Protein AF-A0A3B0RBZ6-F1 (afdb_monomer)

Secondary structure (DSSP, 8-state):
-----------------------------------------------------------------PPP---PPPPP--PPPPSSPPP------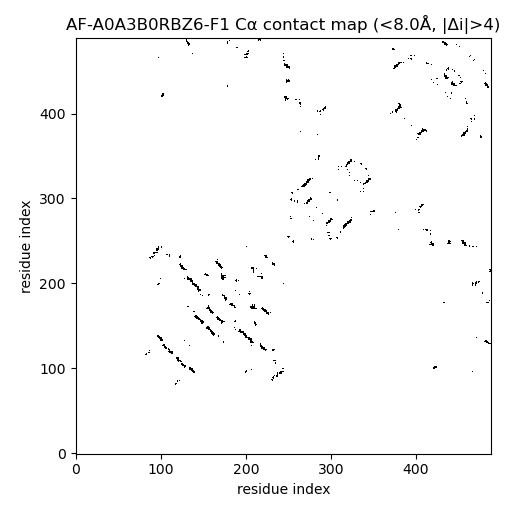---B-SBSS--B----TT-EETTTTEE--SEEEE-TTEE-PEEE-SSSEEEEEEEESSSTTSEEEEEE-TTS-EEEEEEE--BPTTSS-B-S-SS-TT--TT-EE-TT-EEEEB--TTTTTTS--EEEEEEE-TT--EE--HHHHTTSBPP--EEE-SSHHHHHHHHHHHH--S--SEEEEEEGGGTTHHHHTTTS-S-B-S-EEEE-SS--HHHHHHHHHTT-SEEEEE-SS--HHHHHHHTTT-SEEEEEPPPP--SS-----TT-------PPPPPPSSEEEEEE-HHHHHHSTTHHHHHHHHHHS-EEEEE-SSPPPS-SSEETT--S-TT--SSSEEEEETTEEEEES-TT-PPP--EEEEETTT--HHHHHHHHHHHHSPP--BEE-TT-

Mean predicted aligned error: 15.02 Å

Solvent-accessible surface area (backbone atoms only — not comparable to full-atom values): 28817 Å² total; per-residue (Å²): 140,79,84,91,88,79,91,81,90,85,89,87,86,87,89,85,89,89,91,84,92,86,84,86,82,89,88,86,81,89,82,90,85,87,80,85,84,87,87,80,85,84,90,86,86,88,84,88,92,83,92,88,87,92,90,91,86,88,90,84,90,83,89,82,85,90,76,82,84,75,79,72,79,78,84,76,80,92,60,83,78,68,84,46,84,78,80,67,87,49,90,65,76,55,91,31,33,41,45,58,49,43,52,73,49,69,62,88,46,53,59,38,73,32,81,93,41,62,40,62,33,61,22,32,56,40,29,30,89,20,37,23,42,39,43,24,26,33,34,48,47,26,31,27,75,39,73,45,78,50,95,46,69,48,9,23,27,43,31,35,35,26,94,84,43,35,30,41,34,46,25,13,25,30,32,39,33,89,68,54,92,47,78,74,33,76,64,51,31,91,88,53,47,70,69,32,76,45,50,32,25,24,63,49,35,27,27,14,23,28,34,74,34,60,83,36,54,16,22,36,42,35,30,31,22,43,68,86,65,48,50,25,55,36,56,68,16,59,77,66,25,47,72,66,64,44,23,18,27,44,62,52,52,28,63,30,23,44,53,51,36,70,54,54,52,88,53,70,36,64,46,34,38,36,28,49,36,93,54,52,72,52,64,63,62,44,57,84,74,66,47,66,36,71,55,54,59,35,25,36,33,90,91,58,42,64,73,44,50,52,47,44,54,70,26,50,26,42,26,38,38,36,42,42,85,62,93,51,67,70,56,52,67,65,45,50,88,59,27,84,38,76,46,80,40,60,67,72,76,68,68,78,88,73,78,83,90,61,96,88,71,80,84,84,83,85,75,81,79,69,79,80,53,62,44,40,38,36,40,26,11,48,59,71,57,49,53,69,40,103,50,38,66,58,50,55,51,46,45,74,72,41,58,47,43,28,38,36,27,99,44,72,36,60,96,79,78,46,38,50,57,50,56,72,76,59,93,87,50,79,54,87,31,34,34,35,82,22,8,82,28,75,46,77,31,86,48,90,85,61,69,71,71,51,31,32,41,38,32,31,51,87,44,67,43,64,37,40,51,38,24,53,56,43,57,40,76,44,79,91,73,46,31,20,52,44,89,42,108

Structure (mmCIF, N/CA/C/O backbone):
data_AF-A0A3B0RBZ6-F1
#
_entry.id   AF-A0A3B0RBZ6-F1
#
loop_
_atom_site.group_PDB
_atom_site.id
_atom_site.type_symbol
_atom_site.label_atom_id
_atom_site.label_alt_id
_atom_site.label_comp_id
_atom_site.label_asym_id
_atom_site.label_entity_id
_atom_site.label_seq_id
_atom_site.pdbx_PDB_ins_code
_atom_site.Cartn_x
_atom_site.Cartn_y
_atom_site.Cartn_z
_atom_site.occupancy
_atom_site.B_iso_or_equiv
_atom_site.auth_seq_id
_atom_site.auth_comp_id
_atom_site.auth_asym_id
_atom_site.auth_atom_id
_atom_site.pdbx_PDB_model_num
ATOM 1 N N . MET A 1 1 ? -47.209 -59.112 8.478 1.00 38.00 1 MET A N 1
ATOM 2 C CA . MET A 1 1 ? -46.165 -58.809 9.486 1.00 38.00 1 MET A CA 1
ATOM 3 C C . MET A 1 1 ? -46.106 -57.299 9.634 1.00 38.00 1 MET A C 1
ATOM 5 O O . MET A 1 1 ? -45.935 -56.652 8.623 1.00 38.00 1 MET A O 1
ATOM 9 N N . GLY A 1 2 ? -46.302 -56.627 10.756 1.00 33.84 2 GLY A N 1
ATOM 10 C CA . GLY A 1 2 ? -46.688 -56.972 12.112 1.00 33.84 2 GLY A CA 1
ATOM 11 C C . GLY A 1 2 ? -46.596 -55.663 12.909 1.00 33.84 2 GLY A C 1
ATOM 12 O O . GLY A 1 2 ? -45.520 -55.093 12.952 1.00 33.84 2 GLY A O 1
ATOM 13 N N . LYS A 1 3 ? -47.737 -55.225 13.465 1.00 31.92 3 LYS A N 1
ATOM 14 C CA . LYS A 1 3 ? -47.960 -54.388 14.670 1.00 31.92 3 LYS A CA 1
ATOM 15 C C . LYS A 1 3 ? -47.220 -53.032 14.769 1.00 31.92 3 LYS A C 1
ATOM 17 O O . LYS A 1 3 ? -46.012 -53.002 14.918 1.00 31.92 3 LYS A O 1
ATOM 22 N N . THR A 1 4 ? -47.875 -51.878 14.586 1.00 34.81 4 THR A N 1
ATOM 23 C CA . THR A 1 4 ? -48.828 -51.157 15.481 1.00 34.81 4 THR A CA 1
ATOM 24 C C . THR A 1 4 ? -48.185 -50.582 16.749 1.00 34.81 4 THR A C 1
ATOM 26 O O . THR A 1 4 ? -47.812 -51.359 17.617 1.00 34.81 4 THR A O 1
ATOM 29 N N . MET A 1 5 ? -48.172 -49.242 16.876 1.00 31.95 5 MET A N 1
ATOM 30 C CA . MET A 1 5 ? -48.677 -48.403 17.999 1.00 31.95 5 MET A CA 1
ATOM 31 C C . MET A 1 5 ? -47.987 -47.017 17.985 1.00 31.95 5 MET A C 1
ATOM 33 O O . MET A 1 5 ? -46.822 -46.963 17.627 1.00 31.95 5 MET A O 1
ATOM 37 N N . TYR A 1 6 ? -48.531 -45.851 18.360 1.00 27.89 6 TYR A N 1
ATOM 38 C CA . TYR A 1 6 ? -49.849 -45.248 18.675 1.00 27.89 6 TYR A CA 1
ATOM 39 C C . TYR A 1 6 ? -49.511 -43.724 18.886 1.00 27.89 6 TYR A C 1
ATOM 41 O O . TYR A 1 6 ? -48.417 -43.445 19.361 1.00 27.89 6 TYR A O 1
ATOM 49 N N . LEU A 1 7 ? -50.278 -42.7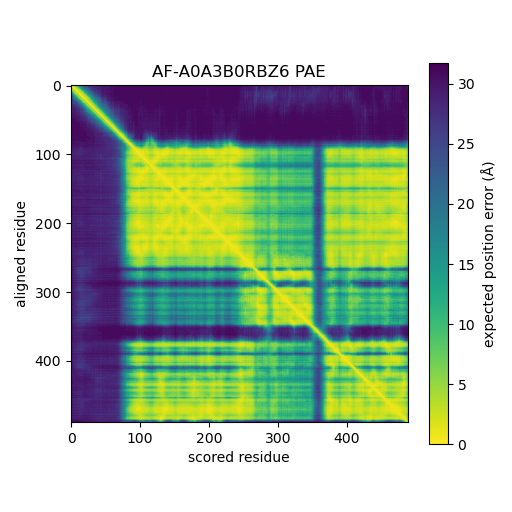34 18.379 1.00 27.92 7 LEU A N 1
ATOM 50 C CA . LEU A 1 7 ? -51.161 -41.810 19.155 1.00 27.92 7 LEU A CA 1
ATOM 51 C C . LEU A 1 7 ? -50.409 -40.833 20.117 1.00 27.92 7 LEU A C 1
ATOM 53 O O . LEU A 1 7 ? -49.515 -41.262 20.820 1.00 27.92 7 LEU A O 1
ATOM 57 N N . THR A 1 8 ? -50.690 -39.533 20.318 1.00 26.64 8 THR A N 1
ATOM 58 C CA . THR A 1 8 ? -51.827 -38.633 20.025 1.00 26.64 8 THR A CA 1
ATOM 59 C C . THR A 1 8 ? -51.415 -37.169 20.306 1.00 26.64 8 THR A C 1
ATOM 61 O O . THR A 1 8 ? -50.521 -36.911 21.103 1.00 26.64 8 THR A O 1
ATOM 64 N N . ARG A 1 9 ? -52.149 -36.236 19.685 1.00 29.27 9 ARG A N 1
ATOM 65 C CA . ARG A 1 9 ? -52.303 -34.778 19.914 1.00 29.27 9 ARG A CA 1
ATOM 66 C C . ARG A 1 9 ? -52.337 -34.305 21.380 1.00 29.27 9 ARG A C 1
ATOM 68 O O . ARG A 1 9 ? -52.951 -35.002 22.174 1.00 29.27 9 ARG A O 1
ATOM 75 N N . VAL A 1 10 ? -51.975 -33.030 21.626 1.00 24.72 10 VAL A N 1
ATOM 76 C CA . VAL A 1 10 ? -52.766 -32.066 22.441 1.00 24.72 10 VAL A CA 1
ATOM 77 C C . VAL A 1 10 ? -52.583 -30.620 21.915 1.00 24.72 10 VAL A C 1
ATOM 79 O O . VAL A 1 10 ? -51.466 -30.148 21.738 1.00 24.72 10 VAL A O 1
ATOM 82 N N . LEU A 1 11 ? -53.714 -29.956 21.645 1.00 25.05 11 LEU A N 1
ATOM 83 C CA . LEU A 1 11 ? -53.921 -28.508 21.451 1.00 25.05 11 LEU A CA 1
ATOM 84 C C . LEU A 1 11 ? -53.982 -27.796 22.815 1.00 25.05 11 LEU A C 1
ATOM 86 O O . LEU A 1 11 ? -54.438 -28.427 23.758 1.00 25.05 11 LEU A O 1
ATOM 90 N N . ILE A 1 12 ? -53.688 -26.489 22.889 1.00 24.45 12 ILE A N 1
ATOM 91 C CA . ILE A 1 12 ? -54.567 -25.451 23.484 1.00 24.45 12 ILE A CA 1
ATOM 92 C C . ILE A 1 12 ? -53.923 -24.059 23.326 1.00 24.45 12 ILE A C 1
ATOM 94 O O . ILE A 1 12 ? -52.781 -23.816 23.703 1.00 24.45 12 ILE A O 1
ATOM 98 N N . SER A 1 13 ? -54.709 -23.166 22.732 1.00 23.83 13 SER A N 1
ATOM 99 C CA . SER A 1 13 ? -54.563 -21.711 22.621 1.00 23.83 13 SER A CA 1
ATOM 100 C C . SER A 1 13 ? -55.009 -21.012 23.908 1.00 23.83 13 SER A C 1
ATOM 102 O O . SER A 1 13 ? -55.946 -21.518 24.504 1.00 23.83 13 SER A O 1
ATOM 104 N N . VAL A 1 14 ? -54.505 -19.810 24.231 1.00 22.70 14 VAL A N 1
ATOM 105 C CA . VAL A 1 14 ? -55.324 -18.670 24.719 1.00 22.70 14 VAL A CA 1
ATOM 106 C C . VAL A 1 14 ? -54.606 -17.347 24.394 1.00 22.70 14 VAL A C 1
ATOM 108 O O . VAL A 1 14 ? -53.416 -17.189 24.647 1.00 22.70 14 VAL A O 1
ATOM 111 N N . ALA A 1 15 ? -55.373 -16.424 23.814 1.00 25.73 15 ALA A N 1
ATOM 112 C CA . ALA A 1 15 ? -55.069 -15.024 23.523 1.00 25.73 15 ALA A CA 1
ATOM 113 C C . ALA A 1 15 ? -55.783 -14.088 24.526 1.00 25.73 15 ALA A C 1
ATOM 115 O O . ALA A 1 15 ? -56.532 -14.582 25.364 1.00 25.73 15 ALA A O 1
ATOM 116 N N . VAL A 1 16 ? -55.606 -12.766 24.342 1.00 23.72 16 VAL A N 1
ATOM 117 C CA . VAL A 1 16 ? -56.426 -11.579 24.743 1.00 23.72 16 VAL A CA 1
ATOM 118 C C . VAL A 1 16 ? -55.478 -10.521 25.349 1.00 23.72 16 VAL A C 1
ATOM 120 O O . VAL A 1 16 ? -54.800 -10.831 26.318 1.00 23.72 16 VAL A O 1
ATOM 123 N N . ALA A 1 17 ? -55.198 -9.331 24.791 1.00 24.45 17 ALA A N 1
ATOM 124 C CA . ALA A 1 17 ? -55.933 -8.268 24.068 1.00 24.45 17 ALA A CA 1
ATOM 125 C C . ALA A 1 17 ? -56.588 -7.186 24.964 1.00 24.45 17 ALA A C 1
ATOM 127 O O . ALA A 1 17 ? -57.073 -7.499 26.045 1.00 24.45 17 ALA A O 1
ATOM 128 N N . LEU A 1 18 ? -56.654 -5.960 24.394 1.00 22.78 18 LEU A N 1
ATOM 129 C CA . LEU A 1 18 ? -57.291 -4.674 24.799 1.00 22.78 18 LEU A CA 1
ATOM 130 C C . LEU A 1 18 ? -56.426 -3.718 25.659 1.00 22.78 18 LEU A C 1
ATOM 132 O O . LEU A 1 18 ? -56.001 -4.113 26.733 1.00 22.78 18 LEU A O 1
ATOM 136 N N . SER A 1 19 ? -56.026 -2.482 25.287 1.00 25.62 19 SER A N 1
ATOM 137 C CA . SER A 1 19 ? -56.516 -1.320 24.477 1.00 25.62 19 SER A CA 1
ATOM 138 C C . SER A 1 19 ? -57.050 -0.167 25.346 1.00 25.62 19 SER A C 1
ATOM 140 O O . SER A 1 19 ? -58.005 -0.396 26.075 1.00 25.62 19 SER A O 1
ATOM 142 N N . LEU A 1 20 ? -56.512 1.060 25.170 1.00 23.83 20 LEU A N 1
ATOM 143 C CA . LEU A 1 20 ? -57.208 2.366 24.963 1.00 23.83 20 LEU A CA 1
ATOM 144 C C . LEU A 1 20 ? -56.147 3.507 24.906 1.00 23.83 20 LEU A C 1
ATOM 146 O O . LEU A 1 20 ? -55.313 3.571 25.797 1.00 23.83 20 LEU A O 1
ATOM 150 N N . MET A 1 21 ? -55.921 4.257 23.814 1.00 26.31 21 MET A N 1
ATOM 151 C CA . MET A 1 21 ? -56.657 5.382 23.181 1.00 26.31 21 MET A CA 1
ATOM 152 C C . MET A 1 21 ? -56.508 6.756 23.887 1.00 26.31 21 MET A C 1
ATOM 154 O O . MET A 1 21 ? -57.011 6.909 24.992 1.00 26.31 21 MET A O 1
ATOM 158 N N . MET A 1 22 ? -55.907 7.749 23.193 1.00 26.17 22 MET A N 1
ATOM 159 C CA . MET A 1 22 ? -56.433 9.113 22.893 1.00 26.17 22 MET A CA 1
ATOM 160 C C . MET A 1 22 ? -55.374 10.251 22.837 1.00 26.17 22 MET A C 1
ATOM 162 O O . MET A 1 22 ? -54.605 10.444 23.769 1.00 26.17 22 MET A O 1
ATOM 166 N N . ALA A 1 23 ? -55.493 11.048 21.760 1.00 25.44 23 ALA A N 1
ATOM 167 C CA . ALA A 1 23 ? -55.367 12.516 21.638 1.00 25.44 23 ALA A CA 1
ATOM 168 C C . ALA A 1 23 ? -54.002 13.261 21.692 1.00 25.44 23 ALA A C 1
ATOM 170 O O . ALA A 1 23 ? -53.293 13.278 22.690 1.00 25.44 23 ALA A O 1
ATOM 171 N N . THR A 1 24 ? -53.735 14.021 20.619 1.00 34.03 24 THR A N 1
ATOM 172 C CA . THR A 1 24 ? -52.998 15.311 20.581 1.00 34.03 24 THR A CA 1
ATOM 173 C C . THR A 1 24 ? -54.025 16.461 20.772 1.00 34.03 24 THR A C 1
ATOM 175 O O . THR A 1 24 ? -55.205 16.186 20.519 1.00 34.03 24 THR A O 1
ATOM 178 N N . PRO A 1 25 ? -53.694 17.713 21.210 1.00 35.25 25 PRO A N 1
ATOM 179 C CA . PRO A 1 25 ? -52.770 18.640 20.518 1.00 35.25 25 PRO A CA 1
ATOM 180 C C . PRO A 1 25 ? -51.992 19.688 21.376 1.00 35.25 25 PRO A C 1
ATOM 182 O O . PRO A 1 25 ? -52.288 19.922 22.537 1.00 35.25 25 PRO A O 1
ATOM 185 N N . SER A 1 26 ? -51.026 20.345 20.712 1.00 27.05 26 SER A N 1
ATOM 186 C CA . SER A 1 26 ? -50.585 21.760 20.797 1.00 27.05 26 SER A CA 1
ATOM 187 C C . SER A 1 26 ? -50.366 22.470 22.151 1.00 27.05 26 SER A C 1
ATOM 189 O O . SER A 1 26 ? -51.310 22.718 22.895 1.00 27.05 26 SER A O 1
ATOM 191 N N . SER A 1 27 ? -49.163 23.027 22.337 1.00 30.66 27 SER A N 1
ATOM 192 C CA . SER A 1 27 ? -48.987 24.371 22.911 1.00 30.66 27 SER A CA 1
ATOM 193 C C . SER A 1 27 ? -47.664 25.011 22.466 1.00 30.66 27 SER A C 1
ATOM 195 O O . SER A 1 27 ? -46.616 24.372 22.404 1.00 30.66 27 SER A O 1
ATOM 197 N N . ALA A 1 28 ? -47.762 26.292 22.118 1.00 28.80 28 ALA A N 1
ATOM 198 C CA . ALA A 1 28 ? -46.684 27.217 21.808 1.00 28.80 28 ALA A CA 1
ATOM 199 C C . ALA A 1 28 ? -46.481 28.182 22.988 1.00 28.80 28 ALA A C 1
ATOM 201 O O . ALA A 1 28 ? -47.473 28.597 23.580 1.00 28.80 28 ALA A O 1
ATOM 202 N N . LEU A 1 29 ? -45.231 28.574 23.253 1.00 30.06 29 LEU A N 1
ATOM 203 C CA . LEU A 1 29 ? -44.753 29.782 23.959 1.00 30.06 29 LEU A CA 1
ATOM 204 C C . LEU A 1 29 ? -43.334 30.017 23.378 1.00 30.06 29 LEU A C 1
ATOM 206 O O . LEU A 1 29 ? -42.559 29.068 23.371 1.00 30.06 29 LEU A O 1
ATOM 210 N N . ALA A 1 30 ? -42.939 31.087 22.674 1.00 26.84 30 ALA A N 1
ATOM 211 C CA . ALA A 1 30 ? -43.099 32.545 22.795 1.00 26.84 30 ALA A CA 1
ATOM 212 C C . ALA A 1 30 ? -42.338 33.176 23.983 1.00 26.84 30 ALA A C 1
ATOM 214 O O . ALA A 1 30 ? -42.615 32.833 25.129 1.00 26.84 30 ALA A O 1
ATOM 215 N N . GLY A 1 31 ? -41.445 34.129 23.659 1.00 25.19 31 GLY A N 1
ATOM 216 C CA . GLY A 1 31 ? -40.737 35.068 24.553 1.00 25.19 31 GLY A CA 1
ATOM 217 C C . GLY A 1 31 ? -39.214 34.860 24.544 1.00 25.19 31 GLY A C 1
ATOM 218 O O . GLY A 1 31 ? -38.765 33.839 25.047 1.00 25.19 31 GLY A O 1
ATOM 219 N N . GLU A 1 32 ? -38.429 35.647 23.787 1.00 27.27 32 GLU A N 1
ATOM 220 C CA . GLU A 1 32 ? -37.781 36.921 24.220 1.00 27.27 32 GLU A CA 1
ATOM 221 C C . GLU A 1 32 ? -36.616 36.651 25.194 1.00 27.27 32 GLU A C 1
ATOM 223 O O . GLU A 1 32 ? -36.741 35.829 26.086 1.00 27.27 32 GLU A O 1
ATOM 228 N N . ASP A 1 33 ? -35.435 37.256 25.167 1.00 26.03 33 ASP A N 1
ATOM 229 C CA . ASP A 1 33 ? -34.777 38.353 24.458 1.00 26.03 33 ASP A CA 1
ATOM 230 C C . ASP A 1 33 ? -33.299 38.287 24.941 1.00 26.03 33 ASP A C 1
ATOM 232 O O . ASP A 1 33 ? -32.975 37.559 25.886 1.00 26.03 33 ASP A O 1
ATOM 236 N N . SER A 1 34 ? -32.433 39.107 24.353 1.00 28.77 34 SER A N 1
ATOM 237 C CA . SER A 1 34 ? -31.129 39.570 24.844 1.00 28.77 34 SER A CA 1
ATOM 238 C C . SER A 1 34 ? -29.865 38.950 24.234 1.00 28.77 34 SER A C 1
ATOM 240 O O . SER A 1 34 ? -29.486 37.807 24.469 1.00 28.77 34 SER A O 1
ATOM 242 N N . GLY A 1 35 ? -29.131 39.821 23.533 1.00 27.31 35 GLY A N 1
ATOM 243 C CA . GLY A 1 35 ? -27.716 39.997 23.848 1.00 27.31 35 GLY A CA 1
ATOM 244 C C . GLY A 1 35 ? -26.713 39.591 22.777 1.00 27.31 35 GLY A C 1
ATOM 245 O O . GLY A 1 35 ? -25.925 38.678 22.993 1.00 27.31 35 GLY A O 1
ATOM 246 N N . ALA A 1 36 ? -26.643 40.346 21.678 1.00 28.44 36 ALA A N 1
ATOM 247 C CA . ALA A 1 36 ? -25.343 40.592 21.050 1.00 28.44 36 ALA A CA 1
ATOM 248 C C . ALA A 1 36 ? -24.484 41.474 21.983 1.00 28.44 36 ALA A C 1
ATOM 250 O O . ALA A 1 36 ? -25.024 42.316 22.706 1.00 28.44 36 ALA A O 1
ATOM 251 N N . PRO A 1 37 ? -23.153 41.311 21.951 1.00 37.56 37 PRO A N 1
ATOM 252 C CA . PRO A 1 37 ? -22.335 42.391 21.401 1.00 37.56 37 PRO A CA 1
ATOM 253 C C . PRO A 1 37 ? -21.283 41.849 20.415 1.00 37.56 37 PRO A C 1
ATOM 255 O O . PRO A 1 37 ? -20.669 40.812 20.636 1.00 37.56 37 PRO A O 1
ATOM 258 N N . THR A 1 38 ? -21.227 42.399 19.204 1.00 26.50 38 THR A N 1
ATOM 259 C CA . THR A 1 38 ? -20.332 43.500 18.789 1.00 26.50 38 THR A CA 1
ATOM 260 C C . THR A 1 38 ? -18.892 43.036 18.551 1.00 26.50 38 THR A C 1
ATOM 262 O O . THR A 1 38 ? -18.120 42.860 19.487 1.00 26.50 38 THR A O 1
ATOM 265 N N . ALA A 1 39 ? -18.516 42.945 17.275 1.00 29.80 39 ALA A N 1
ATOM 266 C CA . ALA A 1 39 ? -17.155 43.199 16.824 1.00 29.80 39 ALA A CA 1
ATOM 267 C C . ALA A 1 39 ? -17.245 44.166 15.638 1.00 29.80 39 ALA A C 1
ATOM 269 O O . ALA A 1 39 ? -17.750 43.827 14.569 1.00 29.80 39 ALA A O 1
ATOM 270 N N . THR A 1 40 ? -16.843 45.399 15.913 1.00 27.73 40 THR A N 1
ATOM 271 C CA . THR A 1 40 ? -16.711 46.536 15.006 1.00 27.73 40 THR A CA 1
ATOM 272 C C . THR A 1 40 ? -15.345 46.530 14.319 1.00 27.73 40 THR A C 1
ATOM 274 O O . THR A 1 40 ? -14.343 46.203 14.952 1.00 27.73 40 THR A O 1
ATOM 277 N N . ASP A 1 41 ? -15.378 46.982 13.063 1.00 28.86 41 ASP A N 1
ATOM 278 C CA . ASP A 1 41 ? -14.402 47.806 12.329 1.00 28.86 41 ASP A CA 1
ATOM 279 C C . ASP A 1 41 ? -13.041 47.181 11.970 1.00 28.86 41 ASP A C 1
ATOM 281 O O . ASP A 1 41 ? -12.294 46.674 12.798 1.00 28.86 41 ASP A O 1
ATOM 285 N N . THR A 1 42 ? -12.601 47.242 10.708 1.00 29.47 42 THR A N 1
ATOM 286 C CA . THR A 1 42 ? -12.107 48.501 10.121 1.00 29.47 42 THR A CA 1
ATOM 287 C C . THR A 1 42 ? -12.117 48.495 8.582 1.00 29.47 42 THR A C 1
ATOM 289 O O . THR A 1 42 ? -11.734 47.516 7.942 1.00 29.47 42 THR A O 1
ATOM 292 N N . GLU A 1 43 ? -12.543 49.637 8.034 1.00 29.84 43 GLU A N 1
ATOM 293 C CA . GLU A 1 43 ? -12.530 50.106 6.642 1.00 29.84 43 GLU A CA 1
ATOM 294 C C . GLU A 1 43 ? -11.147 50.161 5.964 1.00 29.84 43 GLU A C 1
ATOM 296 O O . GLU A 1 43 ? -10.121 50.389 6.602 1.00 29.84 43 GLU A O 1
ATOM 301 N N . ALA A 1 44 ? -11.164 50.149 4.626 1.00 30.56 44 ALA A N 1
ATOM 302 C CA . ALA A 1 44 ? -10.258 50.953 3.803 1.00 30.56 44 ALA A CA 1
ATOM 303 C C . ALA A 1 44 ? -11.067 51.589 2.645 1.00 30.56 44 ALA A C 1
ATOM 305 O O . ALA A 1 44 ? -11.881 50.875 2.049 1.00 30.56 44 ALA A O 1
ATOM 306 N N . PRO A 1 45 ? -10.891 52.890 2.325 1.00 44.47 45 PRO A N 1
ATOM 307 C CA . PRO A 1 45 ? -11.720 53.590 1.347 1.00 44.47 45 PRO A CA 1
ATOM 308 C C . PRO A 1 45 ? -11.102 53.749 -0.059 1.00 44.47 45 PRO A C 1
ATOM 310 O O . PRO A 1 45 ? -9.939 53.455 -0.325 1.00 44.47 45 PRO A O 1
ATOM 313 N N . ASP A 1 46 ? -12.009 54.232 -0.904 1.00 31.66 46 ASP A N 1
ATOM 314 C CA . ASP A 1 46 ? -12.112 54.533 -2.336 1.00 31.66 46 ASP A CA 1
ATOM 315 C C . ASP A 1 46 ? -11.146 55.597 -2.924 1.00 31.66 46 ASP A C 1
ATOM 317 O O . ASP A 1 46 ? -10.549 56.381 -2.185 1.00 31.66 46 ASP A O 1
ATOM 321 N N . GLY A 1 47 ? -11.094 55.702 -4.267 1.00 28.75 47 GLY A N 1
ATOM 322 C CA . GLY A 1 47 ? -10.784 56.985 -4.922 1.00 28.75 47 GLY A CA 1
ATOM 323 C C . GLY A 1 47 ? -10.236 57.018 -6.365 1.00 28.75 47 GLY A C 1
ATOM 324 O O . GLY A 1 47 ? -9.029 57.140 -6.546 1.00 28.75 47 GLY A O 1
ATOM 325 N N . SER A 1 48 ? -11.151 57.161 -7.345 1.00 32.06 48 SER A N 1
ATOM 326 C CA . SER A 1 48 ? -11.070 57.886 -8.657 1.00 32.06 48 SER A CA 1
ATOM 327 C C . SER A 1 48 ? -10.270 57.275 -9.838 1.00 32.06 48 SER A C 1
ATOM 329 O O . SER A 1 48 ? -9.116 56.913 -9.660 1.00 32.06 48 SER A O 1
ATOM 331 N N . THR A 1 49 ? -10.759 57.007 -11.072 1.00 30.08 49 THR A N 1
ATOM 332 C CA . THR A 1 49 ? -11.706 57.566 -12.097 1.00 30.08 49 THR A CA 1
ATOM 333 C C . THR A 1 49 ? -11.113 58.548 -13.119 1.00 30.08 49 THR A C 1
ATOM 335 O O . THR A 1 49 ? -10.694 59.623 -12.720 1.00 30.08 49 THR A O 1
ATOM 338 N N . GLU A 1 50 ? -11.243 58.219 -14.420 1.00 29.09 50 GLU A N 1
ATOM 339 C CA . GLU A 1 50 ? -11.622 59.079 -15.580 1.00 29.09 50 GLU A CA 1
ATOM 340 C C . GLU A 1 50 ? -11.853 58.150 -16.818 1.00 29.09 50 GLU A C 1
ATOM 342 O O . GLU A 1 50 ? -10.990 57.328 -17.108 1.00 29.09 50 GLU A O 1
ATOM 347 N N . SER A 1 51 ? -13.069 57.955 -17.380 1.00 28.08 51 SER A N 1
ATOM 348 C CA . SER A 1 51 ? -13.872 58.751 -18.365 1.00 28.08 51 SER A CA 1
ATOM 349 C C . SER A 1 51 ? -13.181 58.920 -19.746 1.00 28.08 51 SER A C 1
ATOM 351 O O . SER A 1 51 ? -12.014 59.273 -19.775 1.00 28.08 51 SER A O 1
ATOM 353 N N . VAL A 1 52 ? -13.756 58.653 -20.941 1.00 29.12 52 VAL A N 1
ATOM 354 C CA . VAL A 1 52 ? -14.947 59.232 -21.633 1.00 29.12 52 VAL A CA 1
ATOM 355 C C . VAL A 1 52 ? -15.391 58.345 -22.850 1.00 29.12 52 VAL A C 1
ATOM 357 O O . VAL A 1 52 ? -14.685 57.430 -23.257 1.00 29.12 52 VAL A O 1
ATOM 360 N N . THR A 1 53 ? -16.576 58.647 -23.405 1.00 29.78 53 THR A N 1
ATOM 361 C CA . THR A 1 53 ? -17.659 57.850 -24.046 1.00 29.78 53 THR A CA 1
ATOM 362 C C . THR A 1 53 ? -17.783 57.978 -25.625 1.00 29.78 53 THR A C 1
ATOM 364 O O . THR A 1 53 ? -16.789 58.376 -26.221 1.00 29.78 53 THR A O 1
ATOM 367 N N . PRO A 1 54 ? -18.901 57.623 -26.352 1.00 48.78 54 PRO A N 1
ATOM 368 C CA . PRO A 1 54 ? -18.986 56.902 -27.668 1.00 48.78 54 PRO A CA 1
ATOM 369 C C . PRO A 1 54 ? -19.590 57.806 -28.813 1.00 48.78 54 PRO A C 1
ATOM 371 O O . PRO A 1 54 ? -19.369 59.010 -28.675 1.00 48.78 54 PRO A O 1
ATOM 374 N N . PRO A 1 55 ? -20.402 57.414 -29.856 1.00 52.69 55 PRO A N 1
ATOM 375 C CA . PRO A 1 55 ? -20.883 56.129 -30.455 1.00 52.69 55 PRO A CA 1
ATOM 376 C C . PRO A 1 55 ? -20.870 56.086 -32.027 1.00 52.69 55 PRO A C 1
ATOM 378 O O . PRO A 1 55 ? -20.289 56.971 -32.637 1.00 52.69 55 PRO A O 1
ATOM 381 N N . GLU A 1 56 ? -21.483 55.061 -32.674 1.00 27.88 56 GLU A N 1
ATOM 382 C CA . GLU A 1 56 ? -22.475 55.142 -33.802 1.00 27.88 56 GLU A CA 1
ATOM 383 C C . GLU A 1 56 ? -22.556 53.846 -34.677 1.00 27.88 56 GLU A C 1
ATOM 385 O O . GLU A 1 56 ? -21.570 53.138 -34.868 1.00 27.88 56 GLU A O 1
ATOM 390 N N . ALA A 1 57 ? -23.760 53.506 -35.163 1.00 31.77 57 ALA A N 1
ATOM 391 C CA . ALA A 1 57 ? -24.162 52.361 -36.022 1.00 31.77 57 ALA A CA 1
ATOM 392 C C . ALA A 1 57 ? -25.131 52.895 -37.119 1.00 31.77 57 ALA A C 1
ATOM 394 O O . ALA A 1 57 ? -25.478 54.070 -36.992 1.00 31.77 57 ALA A O 1
ATOM 395 N N . PRO A 1 58 ? -25.720 52.135 -38.085 1.00 51.47 58 PRO A N 1
ATOM 396 C CA . PRO A 1 58 ? -25.500 50.778 -38.640 1.00 51.47 58 PRO A CA 1
ATOM 397 C C . PRO A 1 58 ? -25.429 50.769 -40.206 1.00 51.47 58 PRO A C 1
ATOM 399 O O . PRO A 1 58 ? -25.500 51.826 -40.813 1.00 51.47 58 PRO A O 1
ATOM 402 N N . ASP A 1 59 ? -25.363 49.599 -40.870 1.00 30.14 59 ASP A N 1
ATOM 403 C CA . ASP A 1 59 ? -26.015 49.383 -42.188 1.00 30.14 59 ASP A CA 1
ATOM 404 C C . ASP A 1 59 ? -26.227 47.884 -42.514 1.00 30.14 59 ASP A C 1
ATOM 406 O O . ASP A 1 59 ? -25.441 47.021 -42.113 1.00 30.14 59 ASP A O 1
ATOM 410 N N . GLN A 1 60 ? -27.342 47.584 -43.192 1.00 30.81 60 GLN A N 1
ATOM 411 C CA . GLN A 1 60 ? -27.884 46.257 -43.543 1.00 30.81 60 GLN A CA 1
ATOM 412 C C . GLN A 1 60 ? -27.764 45.927 -45.052 1.00 30.81 60 GLN A C 1
ATOM 414 O O . GLN A 1 60 ? -27.553 46.824 -45.858 1.00 30.81 60 GLN A O 1
ATOM 419 N N . GLU A 1 61 ? -28.040 44.647 -45.382 1.00 29.97 61 GLU A N 1
ATOM 420 C CA . GLU A 1 61 ? -28.294 43.996 -46.700 1.00 29.97 61 GLU A CA 1
ATOM 421 C C . GLU A 1 61 ? -27.055 43.483 -47.478 1.00 29.97 61 GLU A C 1
ATOM 423 O O . GLU A 1 61 ? -26.080 44.198 -47.637 1.00 29.97 61 GLU A O 1
ATOM 428 N N . THR A 1 62 ? -26.953 42.252 -48.018 1.00 31.09 62 THR A N 1
ATOM 429 C CA . THR A 1 62 ? -27.904 41.214 -48.508 1.00 31.09 62 THR A CA 1
ATOM 430 C C . THR A 1 62 ? -27.221 39.812 -48.592 1.00 31.09 62 THR A C 1
ATOM 432 O O . THR A 1 62 ? -26.004 39.724 -48.426 1.00 31.09 62 THR A O 1
ATOM 435 N N . PRO A 1 63 ? -27.960 38.701 -48.846 1.00 49.31 63 PRO A N 1
ATOM 436 C CA . PRO A 1 63 ? -27.452 37.318 -48.808 1.00 49.31 63 PRO A CA 1
ATOM 437 C C . PRO A 1 63 ? -27.043 36.777 -50.194 1.00 49.31 63 PRO A C 1
ATOM 439 O O . PRO A 1 63 ? -27.762 37.030 -51.153 1.00 49.31 63 PRO A O 1
ATOM 442 N N . ASN A 1 64 ? -25.965 35.978 -50.305 1.00 35.16 64 ASN A N 1
ATOM 443 C CA . ASN A 1 64 ? -25.718 35.089 -51.462 1.00 35.16 64 ASN A CA 1
ATOM 444 C C . ASN A 1 64 ? -24.755 33.910 -51.149 1.00 35.16 64 ASN A C 1
ATOM 446 O O . ASN A 1 64 ? -23.587 34.129 -50.849 1.00 35.16 64 ASN A O 1
ATOM 450 N N . ASP A 1 65 ? -25.326 32.699 -51.231 1.00 32.62 65 ASP A N 1
ATOM 451 C CA . ASP A 1 65 ? -24.863 31.335 -51.605 1.00 32.62 65 ASP A CA 1
ATOM 452 C C . ASP A 1 65 ? -23.432 30.784 -51.309 1.00 32.62 65 ASP A C 1
ATOM 454 O O . ASP A 1 65 ? -22.436 31.506 -51.372 1.00 32.62 65 ASP A O 1
ATOM 458 N N . PRO A 1 66 ? -23.283 29.461 -51.030 1.00 39.66 66 PRO A N 1
ATOM 459 C CA . PRO A 1 66 ? -22.058 28.865 -50.507 1.00 39.66 66 PRO A CA 1
ATOM 460 C C . PRO A 1 66 ? -21.064 28.503 -51.619 1.00 39.66 66 PRO A C 1
ATOM 462 O O . PRO A 1 66 ? -21.394 27.840 -52.601 1.00 39.66 66 PRO A O 1
ATOM 465 N N . THR A 1 67 ? -19.798 28.870 -51.422 1.00 31.30 67 THR A N 1
ATOM 466 C CA . THR A 1 67 ? -18.667 28.397 -52.240 1.00 31.30 67 THR A CA 1
ATOM 467 C C . THR A 1 67 ? -17.972 27.234 -51.508 1.00 31.30 67 THR A C 1
ATOM 469 O O . THR A 1 67 ? -17.912 27.268 -50.277 1.00 31.30 67 THR A O 1
ATOM 472 N N . PRO A 1 68 ? -17.472 26.187 -52.197 1.00 34.22 68 PRO A N 1
ATOM 473 C CA . PRO A 1 68 ? -17.051 24.939 -51.560 1.00 34.22 68 PRO A CA 1
ATOM 474 C C . PRO A 1 68 ? -15.868 25.148 -50.611 1.00 34.22 68 PRO A C 1
ATOM 476 O O . PRO A 1 68 ? -14.885 25.795 -50.979 1.00 34.22 68 PRO A O 1
ATOM 479 N N . GLU A 1 69 ? -15.941 24.554 -49.417 1.00 34.72 69 GLU A N 1
ATOM 480 C CA . GLU A 1 69 ? -14.826 24.489 -48.472 1.00 34.72 69 GLU A CA 1
ATOM 481 C C . GLU A 1 69 ? -13.583 23.919 -49.165 1.00 34.72 69 GLU A C 1
ATOM 483 O O . GLU A 1 69 ? -13.467 22.725 -49.453 1.00 34.72 69 GLU A O 1
ATOM 488 N N . THR A 1 70 ? -12.620 24.799 -49.425 1.00 33.78 70 THR A N 1
ATOM 489 C CA . THR A 1 70 ? -11.260 24.397 -49.756 1.00 33.78 70 THR A CA 1
ATOM 490 C C . THR A 1 70 ? -10.653 23.859 -48.468 1.00 33.78 70 THR A C 1
ATOM 492 O O . THR A 1 70 ? -10.338 24.625 -47.559 1.00 33.78 70 THR A O 1
ATOM 495 N N . VAL A 1 71 ? -10.534 22.535 -48.359 1.00 40.09 71 VAL A N 1
ATOM 496 C CA . VAL A 1 71 ? -9.858 21.881 -47.234 1.00 40.09 71 VAL A CA 1
ATOM 497 C C . VAL A 1 71 ? -8.423 22.402 -47.180 1.00 40.09 71 VAL A C 1
ATOM 499 O O . VAL A 1 71 ? -7.583 22.037 -48.003 1.00 40.09 71 VAL A O 1
ATOM 502 N N . ALA A 1 72 ? -8.147 23.279 -46.216 1.00 42.00 72 ALA A N 1
ATOM 503 C CA . ALA A 1 72 ? -6.797 23.738 -45.935 1.00 42.00 72 ALA A CA 1
ATOM 504 C C . ALA A 1 72 ? -5.912 22.517 -45.610 1.00 42.00 72 ALA A C 1
ATOM 506 O O . ALA A 1 72 ? -6.324 21.654 -44.824 1.00 42.00 72 ALA A O 1
ATOM 507 N N . PRO A 1 73 ? -4.702 22.401 -46.187 1.00 42.69 73 PRO A N 1
ATOM 508 C CA . PRO A 1 73 ? -3.815 21.296 -45.867 1.00 42.69 73 PRO A CA 1
ATOM 509 C C . PRO A 1 73 ? -3.443 21.357 -44.382 1.00 42.69 73 PRO A C 1
ATOM 511 O O . PRO A 1 73 ? -3.012 22.389 -43.866 1.00 42.69 73 PRO A O 1
ATOM 514 N N . LYS A 1 74 ? -3.628 20.227 -43.694 1.00 37.25 74 LYS A N 1
ATOM 515 C CA . LYS A 1 74 ? -3.258 20.031 -42.288 1.00 37.25 74 LYS A CA 1
ATOM 516 C C . LYS A 1 74 ? -1.801 20.481 -42.073 1.00 37.25 74 LYS A C 1
ATOM 518 O O . LYS A 1 74 ? -0.941 20.042 -42.838 1.00 37.25 74 LYS A O 1
ATOM 523 N N . PRO A 1 75 ? -1.497 21.312 -41.057 1.00 42.06 75 PRO A N 1
ATOM 524 C CA . PRO A 1 75 ? -0.148 21.824 -40.859 1.00 42.06 75 PRO A CA 1
ATOM 525 C C . PRO A 1 75 ? 0.825 20.668 -40.613 1.00 42.06 75 PRO A C 1
ATOM 527 O O . PRO A 1 75 ? 0.634 19.848 -39.711 1.00 42.06 75 PRO A O 1
ATOM 530 N N . THR A 1 76 ? 1.869 20.596 -41.433 1.00 46.00 76 THR A N 1
ATOM 531 C CA . THR A 1 76 ? 3.008 19.696 -41.245 1.00 46.00 76 THR A CA 1
ATOM 532 C C . THR A 1 76 ? 3.774 20.134 -39.993 1.00 46.00 76 THR A C 1
ATOM 534 O O . THR A 1 76 ? 4.132 21.312 -39.890 1.00 46.00 76 THR A O 1
ATOM 537 N N . PRO A 1 77 ? 4.047 19.241 -39.025 1.00 46.19 77 PRO A N 1
ATOM 538 C CA . PRO A 1 77 ? 4.782 19.628 -37.831 1.00 46.19 77 PRO A CA 1
ATOM 539 C C . PRO A 1 77 ? 6.235 19.955 -38.206 1.00 46.19 77 PRO A C 1
ATOM 541 O O . PRO A 1 77 ? 6.982 19.084 -38.646 1.00 46.19 77 PRO A O 1
ATOM 544 N N . LYS A 1 78 ? 6.639 21.219 -38.016 1.00 46.62 78 LYS A N 1
ATOM 545 C CA . LYS A 1 78 ? 8.034 21.699 -38.076 1.00 46.62 78 LYS A CA 1
ATOM 546 C C . LYS A 1 78 ? 8.820 21.249 -36.832 1.00 46.62 78 LYS A C 1
ATOM 548 O O . LYS A 1 78 ? 9.349 22.072 -36.093 1.00 46.62 78 LYS A O 1
ATOM 553 N N . GLY A 1 79 ? 8.839 19.948 -36.562 1.00 56.34 79 GLY A N 1
ATOM 554 C CA . GLY A 1 79 ? 9.731 19.348 -35.570 1.00 56.34 79 GLY A CA 1
ATOM 555 C C . GLY A 1 79 ? 10.976 18.773 -36.252 1.00 56.34 79 GLY A C 1
ATOM 556 O O . GLY A 1 79 ? 10.896 18.425 -37.433 1.00 56.34 79 GLY A O 1
ATOM 557 N N . PRO A 1 80 ? 12.121 18.663 -35.553 1.00 51.00 80 PRO A N 1
ATOM 558 C CA . PRO A 1 80 ? 13.267 17.926 -36.075 1.00 51.00 80 PRO A CA 1
ATOM 559 C C . PRO A 1 80 ? 12.833 16.512 -36.482 1.00 51.00 80 PRO A C 1
ATOM 561 O O . PRO A 1 80 ? 12.081 15.851 -35.763 1.00 51.00 80 PRO A O 1
ATOM 564 N N . ILE A 1 81 ? 13.280 16.065 -37.659 1.00 55.06 81 ILE A N 1
ATOM 565 C CA . ILE A 1 81 ? 13.007 14.713 -38.156 1.00 55.06 81 ILE A CA 1
ATOM 566 C C . ILE A 1 81 ? 13.642 13.730 -37.159 1.00 55.06 81 ILE A C 1
ATOM 568 O O . ILE A 1 81 ? 14.847 13.837 -36.915 1.00 55.06 81 ILE A O 1
ATOM 572 N N . PRO A 1 82 ? 12.875 12.799 -36.563 1.00 54.31 82 PRO A N 1
ATOM 573 C CA . PRO A 1 82 ? 13.427 11.853 -35.603 1.00 54.31 82 PRO A CA 1
ATOM 574 C C . PRO A 1 82 ? 14.511 11.000 -36.271 1.00 54.31 82 PRO A C 1
ATOM 576 O O . PRO A 1 82 ? 14.298 10.435 -37.342 1.00 54.31 82 PRO A O 1
ATOM 579 N N . THR A 1 83 ? 15.680 10.899 -35.636 1.00 63.03 83 THR A N 1
ATOM 580 C CA . THR A 1 83 ? 16.820 10.092 -36.114 1.00 63.03 83 THR A CA 1
ATOM 581 C C . THR A 1 83 ? 16.721 8.619 -35.701 1.00 63.03 83 THR A C 1
ATOM 583 O O . THR A 1 83 ? 17.607 7.823 -36.009 1.00 63.03 83 THR A O 1
ATOM 586 N N . PHE A 1 84 ? 15.643 8.236 -35.012 1.00 65.31 84 PHE A N 1
ATOM 587 C CA . PHE A 1 84 ? 15.394 6.890 -34.501 1.00 65.31 84 PHE A CA 1
ATOM 588 C C . PHE A 1 84 ? 14.244 6.198 -35.246 1.00 65.31 84 PHE A C 1
ATOM 590 O O . PHE A 1 84 ? 13.376 6.837 -35.836 1.00 65.31 84 PHE A O 1
ATOM 597 N N . THR A 1 85 ? 14.202 4.864 -35.173 1.00 65.88 85 THR A N 1
ATOM 598 C CA . THR A 1 85 ? 13.046 4.085 -35.647 1.00 65.88 85 THR A CA 1
ATOM 599 C C . THR A 1 85 ? 11.873 4.275 -34.679 1.00 65.88 85 THR A C 1
ATOM 601 O O . THR A 1 85 ? 12.021 3.906 -33.509 1.00 65.88 85 THR A O 1
ATOM 604 N N . PRO A 1 86 ? 10.723 4.826 -35.117 1.00 67.62 86 PRO A N 1
ATOM 605 C CA . PRO A 1 86 ? 9.570 5.025 -34.243 1.00 67.62 86 PRO A CA 1
ATOM 606 C C . PRO A 1 86 ? 9.095 3.707 -33.635 1.00 67.62 86 PRO A C 1
ATOM 608 O O . PRO A 1 86 ? 9.147 2.662 -34.297 1.00 67.62 86 PRO A O 1
ATOM 611 N N . VAL A 1 87 ? 8.588 3.720 -32.397 1.00 69.50 87 VAL A N 1
ATOM 612 C CA . VAL A 1 87 ? 8.051 2.477 -31.838 1.00 69.50 87 VAL A CA 1
ATOM 613 C C . VAL A 1 87 ? 6.818 2.036 -32.607 1.00 69.50 87 VAL A C 1
ATOM 615 O O . VAL A 1 87 ? 5.953 2.823 -33.007 1.00 69.50 87 VAL A O 1
ATOM 618 N N . ARG A 1 88 ? 6.687 0.720 -32.754 1.00 73.12 88 ARG A N 1
ATOM 619 C CA . ARG A 1 88 ? 5.471 0.128 -33.288 1.00 73.12 88 ARG A CA 1
ATOM 620 C C . ARG A 1 88 ? 4.308 0.430 -32.339 1.00 73.12 88 ARG A C 1
ATOM 622 O O . ARG A 1 88 ? 4.269 -0.062 -31.216 1.00 73.12 88 ARG A O 1
ATOM 629 N N . ARG A 1 89 ? 3.327 1.200 -32.812 1.00 78.56 89 ARG A N 1
ATOM 630 C CA . ARG A 1 89 ? 2.111 1.544 -32.059 1.00 78.56 89 ARG A CA 1
ATOM 631 C C . ARG A 1 89 ? 1.150 0.350 -32.033 1.00 78.56 89 ARG A C 1
ATOM 633 O O . ARG A 1 89 ? 0.239 0.242 -32.850 1.00 78.56 89 ARG A O 1
ATOM 640 N N . ILE A 1 90 ? 1.380 -0.582 -31.115 1.00 81.88 90 ILE A N 1
ATOM 641 C CA . ILE A 1 90 ? 0.461 -1.691 -30.844 1.00 81.88 90 ILE A CA 1
ATOM 642 C C . ILE A 1 90 ? -0.595 -1.190 -29.859 1.00 81.88 90 ILE A C 1
ATOM 644 O O . ILE A 1 90 ? -0.256 -0.702 -28.786 1.00 81.88 90 ILE A O 1
ATOM 648 N N . LYS A 1 91 ? -1.878 -1.316 -30.206 1.00 83.44 91 LYS A N 1
ATOM 649 C CA . LYS A 1 91 ? -2.971 -1.054 -29.263 1.00 83.44 91 LYS A CA 1
ATOM 650 C C . LYS A 1 91 ? -3.271 -2.335 -28.494 1.00 83.44 91 LYS A C 1
ATOM 652 O O . LYS A 1 91 ? -3.763 -3.295 -29.079 1.00 83.44 91 LYS A O 1
ATOM 657 N N . ALA A 1 92 ? -2.999 -2.347 -27.195 1.00 89.06 92 ALA A N 1
ATOM 658 C CA . ALA A 1 92 ? -3.434 -3.416 -26.307 1.00 89.06 92 ALA A CA 1
ATOM 659 C C . ALA A 1 92 ? -3.892 -2.835 -24.968 1.00 89.06 92 ALA A C 1
ATOM 661 O O . ALA A 1 92 ? -3.347 -1.844 -24.488 1.00 89.06 92 ALA A O 1
ATOM 662 N N . LYS A 1 93 ? -4.897 -3.469 -24.364 1.00 94.69 93 LYS A N 1
ATOM 663 C CA . LYS A 1 93 ? -5.385 -3.134 -23.027 1.00 94.69 93 LYS A CA 1
ATOM 664 C C . LYS A 1 93 ? -5.319 -4.381 -22.157 1.00 94.69 93 LYS A C 1
ATOM 666 O O . LYS A 1 93 ? -5.892 -5.410 -22.506 1.00 94.69 93 LYS A O 1
ATOM 671 N N . ARG A 1 94 ? -4.607 -4.284 -21.039 1.00 95.12 94 ARG A N 1
ATOM 672 C CA . ARG A 1 94 ? -4.372 -5.368 -20.082 1.00 95.12 94 ARG A CA 1
ATOM 673 C C . ARG A 1 94 ? -5.121 -5.094 -18.786 1.00 95.12 94 ARG A C 1
ATOM 675 O O . ARG A 1 94 ? -5.242 -3.943 -18.368 1.00 95.12 94 ARG A O 1
ATOM 682 N N . LYS A 1 95 ? -5.585 -6.156 -18.127 1.00 95.88 95 LYS A N 1
ATOM 683 C CA . LYS A 1 95 ? -6.022 -6.076 -16.732 1.00 95.88 95 LYS A CA 1
ATOM 684 C C . LYS A 1 95 ? -4.771 -6.091 -15.859 1.00 95.88 95 LYS A C 1
ATOM 686 O O . LYS A 1 95 ? -4.039 -7.073 -15.885 1.00 95.88 95 LYS A O 1
ATOM 691 N N . LEU A 1 96 ? -4.543 -5.004 -15.134 1.00 97.50 96 LEU A N 1
ATOM 692 C CA . LEU A 1 96 ? -3.389 -4.823 -14.259 1.00 97.50 96 LEU A CA 1
ATOM 693 C C . LEU A 1 96 ? -3.848 -4.395 -12.862 1.00 97.50 96 LEU A C 1
ATOM 695 O O . LEU A 1 96 ? -4.957 -3.873 -12.692 1.00 97.50 96 LEU A O 1
ATOM 699 N N . VAL A 1 97 ? -2.972 -4.585 -11.885 1.00 98.12 97 VAL A N 1
ATOM 700 C CA . VAL A 1 97 ? -2.940 -3.807 -10.645 1.00 98.12 97 VAL A CA 1
ATOM 701 C C . VAL A 1 97 ? -2.128 -2.541 -10.924 1.00 98.12 97 VAL A C 1
ATOM 703 O O . VAL A 1 97 ? -1.132 -2.588 -11.646 1.00 98.12 97 VAL A O 1
ATOM 706 N N . PHE A 1 98 ? -2.589 -1.393 -10.432 1.00 98.56 98 PHE A N 1
ATOM 707 C CA . PHE A 1 98 ? -1.872 -0.134 -10.607 1.00 98.56 98 PHE A CA 1
ATOM 708 C C . PHE A 1 98 ? -0.532 -0.220 -9.854 1.00 98.56 98 PHE A C 1
ATOM 710 O O . PHE A 1 98 ? -0.542 -0.606 -8.687 1.00 98.56 98 PHE A O 1
ATOM 717 N N . PRO A 1 99 ? 0.608 0.103 -10.489 1.00 98.56 99 PRO A N 1
ATOM 718 C CA . PRO A 1 99 ? 1.918 -0.324 -9.998 1.00 98.56 99 PRO A CA 1
ATOM 719 C C . PRO A 1 99 ? 2.461 0.494 -8.819 1.00 98.56 99 PRO A C 1
ATOM 721 O O . PRO A 1 99 ? 3.527 0.159 -8.327 1.00 98.56 99 PRO A O 1
ATOM 724 N N . ILE A 1 100 ? 1.765 1.538 -8.357 1.00 98.38 100 ILE A N 1
ATOM 725 C CA . ILE A 1 100 ? 2.142 2.320 -7.169 1.00 98.38 100 ILE A CA 1
ATOM 726 C C . ILE A 1 100 ? 0.974 2.352 -6.186 1.00 98.38 100 ILE A C 1
ATOM 728 O O . ILE A 1 100 ? -0.158 2.660 -6.571 1.00 98.38 100 ILE A O 1
ATOM 732 N N . VAL A 1 101 ? 1.250 2.098 -4.910 1.00 96.94 101 VAL A N 1
ATOM 733 C CA . VAL A 1 101 ? 0.293 2.333 -3.821 1.00 96.94 101 VAL A CA 1
ATOM 734 C C . VAL A 1 101 ? 0.594 3.695 -3.209 1.00 96.94 101 VAL A C 1
ATOM 736 O O . VAL A 1 101 ? 1.616 3.867 -2.560 1.00 96.94 101 VAL A O 1
ATOM 739 N N . GLY A 1 102 ? -0.268 4.684 -3.455 1.00 93.31 102 GLY A N 1
ATOM 740 C CA . GLY A 1 102 ? -0.058 6.048 -2.967 1.00 93.31 102 GLY A CA 1
ATOM 741 C C . GLY A 1 102 ? -0.571 7.134 -3.909 1.00 93.31 102 GLY A C 1
ATOM 742 O O . GLY A 1 102 ? -1.335 6.875 -4.851 1.00 93.31 102 GLY A O 1
ATOM 743 N N . VAL A 1 103 ? -0.133 8.369 -3.656 1.00 91.69 103 VAL A N 1
ATOM 744 C CA . VAL A 1 103 ? -0.410 9.514 -4.530 1.00 91.69 103 VAL A CA 1
ATOM 745 C C . VAL A 1 103 ? 0.348 9.407 -5.842 1.00 91.69 103 VAL A C 1
ATOM 747 O O . VAL A 1 103 ? 1.548 9.164 -5.869 1.00 91.69 103 VAL A O 1
ATOM 750 N N . THR A 1 104 ? -0.354 9.625 -6.953 1.00 95.69 104 THR A N 1
ATOM 751 C CA . THR A 1 104 ? 0.258 9.561 -8.282 1.00 95.69 104 THR A CA 1
ATOM 752 C C . THR A 1 104 ? -0.358 10.551 -9.259 1.00 95.69 104 THR A C 1
ATOM 754 O O . THR A 1 104 ? -1.550 10.864 -9.186 1.00 95.69 104 THR A O 1
ATOM 757 N N . LYS A 1 105 ? 0.452 10.998 -10.221 1.00 95.94 105 LYS A N 1
ATOM 758 C CA . LYS A 1 105 ? 0.039 11.767 -11.397 1.00 95.94 105 LYS A CA 1
ATOM 759 C C . LYS A 1 105 ? 0.741 11.214 -12.631 1.00 95.94 105 LYS A C 1
ATOM 761 O O . LYS A 1 105 ? 1.948 11.029 -12.628 1.00 95.94 105 LYS A O 1
ATOM 766 N N . TYR A 1 106 ? -0.009 10.975 -13.699 1.00 97.38 106 TYR A N 1
ATOM 767 C CA . TYR A 1 106 ? 0.540 10.469 -14.955 1.00 97.38 106 TYR A CA 1
ATOM 768 C C . TYR A 1 106 ? -0.308 10.934 -16.139 1.00 97.38 106 TYR A C 1
ATOM 770 O O . TYR A 1 106 ? -1.492 11.253 -15.995 1.00 97.38 106 TYR A O 1
ATOM 778 N N . TYR A 1 107 ? 0.301 10.970 -17.317 1.00 96.06 107 TYR A N 1
ATOM 779 C CA . TYR A 1 107 ? -0.320 11.388 -18.572 1.00 96.06 107 TYR A CA 1
ATOM 780 C C . TYR A 1 107 ? 0.092 10.442 -19.707 1.00 96.06 107 TYR A C 1
ATOM 782 O O . TYR A 1 107 ? 0.931 9.559 -19.527 1.00 96.06 107 TYR A O 1
ATOM 790 N N . ALA A 1 108 ? -0.551 10.572 -20.865 1.00 94.44 108 ALA A N 1
ATOM 791 C CA . ALA A 1 108 ? -0.238 9.760 -22.036 1.00 94.44 108 ALA A CA 1
ATOM 792 C C . ALA A 1 108 ? 1.051 10.277 -22.695 1.00 94.44 108 ALA A C 1
ATOM 794 O O . ALA A 1 108 ? 0.978 11.123 -23.576 1.00 94.44 108 ALA A O 1
ATOM 795 N N . GLY A 1 109 ? 2.209 9.803 -22.225 1.00 92.88 109 GLY A N 1
ATOM 796 C CA . GLY A 1 109 ? 3.528 10.214 -22.732 1.00 92.88 109 GLY A CA 1
ATOM 797 C C . GLY A 1 109 ? 4.279 9.143 -23.533 1.00 92.88 109 GLY A C 1
ATOM 798 O O . GLY A 1 109 ? 5.472 9.280 -23.799 1.00 92.88 109 GLY A O 1
ATOM 799 N N . PHE A 1 110 ? 3.637 8.021 -23.865 1.00 94.50 110 PHE A N 1
ATOM 800 C CA . PHE A 1 110 ? 4.272 6.953 -24.640 1.00 94.50 110 PHE A CA 1
ATOM 801 C C . PHE A 1 110 ? 4.593 7.429 -26.062 1.00 94.50 110 PHE A C 1
ATOM 803 O O . PHE A 1 110 ? 3.704 7.852 -26.798 1.00 94.50 110 PHE A O 1
ATOM 810 N N . GLY A 1 111 ? 5.846 7.279 -26.491 1.00 91.81 111 GLY A N 1
ATOM 811 C CA . GLY A 1 111 ? 6.321 7.770 -27.784 1.00 91.81 111 GLY A CA 1
ATOM 812 C C . GLY A 1 111 ? 6.915 9.170 -27.778 1.00 91.81 111 GLY A C 1
ATOM 813 O O . GLY A 1 111 ? 7.472 9.562 -28.800 1.00 91.81 111 GLY A O 1
ATOM 814 N N . ASP A 1 112 ? 6.826 9.899 -26.666 1.00 91.50 112 ASP A N 1
ATOM 815 C CA . ASP A 1 112 ? 7.401 11.238 -26.562 1.00 91.50 112 ASP A CA 1
ATOM 816 C C . ASP A 1 112 ? 8.909 11.214 -26.829 1.00 91.50 112 ASP A C 1
ATOM 818 O O . ASP A 1 112 ? 9.605 10.241 -26.510 1.00 91.50 112 ASP A O 1
ATOM 822 N N . CYS A 1 113 ? 9.430 12.303 -27.393 1.00 89.38 113 CYS A N 1
ATOM 823 C CA . CYS A 1 113 ? 10.866 12.475 -27.558 1.00 89.38 113 CYS A CA 1
ATOM 824 C C . CYS A 1 113 ? 11.583 12.415 -26.208 1.00 89.38 113 CYS A C 1
ATOM 826 O O . CYS A 1 113 ? 11.201 13.091 -25.253 1.00 89.38 113 CYS A O 1
ATOM 828 N N . ARG A 1 114 ? 12.685 11.669 -26.158 1.00 88.19 114 ARG A N 1
ATOM 829 C CA . ARG A 1 114 ? 13.606 11.656 -25.020 1.00 88.19 114 ARG A CA 1
ATOM 830 C C . ARG A 1 114 ? 15.035 11.853 -25.490 1.00 88.19 114 ARG A C 1
ATOM 832 O O . ARG A 1 114 ? 15.354 11.575 -26.646 1.00 88.19 114 ARG A O 1
ATOM 839 N N . ASP A 1 115 ? 15.874 12.329 -24.574 1.00 83.25 115 ASP A N 1
ATOM 840 C CA . ASP A 1 115 ? 17.307 12.541 -24.785 1.00 83.25 115 ASP A CA 1
ATOM 841 C C . ASP A 1 115 ? 17.563 13.324 -26.090 1.00 83.25 115 ASP A C 1
ATOM 843 O O . ASP A 1 115 ? 18.164 12.809 -27.034 1.00 83.25 115 ASP A O 1
ATOM 847 N N . SER A 1 116 ? 17.003 14.535 -26.191 1.00 85.88 116 SER A N 1
ATOM 848 C CA . SER A 1 116 ? 17.074 15.383 -27.396 1.00 85.88 116 SER A CA 1
ATOM 849 C C . SER A 1 116 ? 16.539 14.709 -28.672 1.00 85.88 116 SER A C 1
ATOM 851 O O . SER A 1 116 ? 17.116 14.849 -29.747 1.00 85.88 116 SER A O 1
ATOM 853 N N . CYS A 1 117 ? 15.433 13.962 -28.554 1.00 85.00 117 CYS A N 1
ATOM 854 C CA . CYS A 1 117 ? 14.824 13.178 -29.638 1.00 85.00 117 CYS A CA 1
ATOM 855 C C . CYS A 1 117 ? 15.778 12.140 -30.269 1.00 85.00 117 CYS A C 1
ATOM 857 O O . CYS A 1 117 ? 15.644 11.824 -31.448 1.00 85.00 117 CYS A O 1
ATOM 859 N N . THR A 1 118 ? 16.724 11.578 -29.508 1.00 84.94 118 THR A N 1
ATOM 860 C CA . THR A 1 118 ? 17.547 10.438 -29.970 1.00 84.94 118 THR A CA 1
ATOM 861 C C . THR A 1 118 ? 16.887 9.083 -29.696 1.00 84.94 118 THR A C 1
ATOM 863 O O . THR A 1 118 ? 17.316 8.060 -30.231 1.00 84.94 118 THR A O 1
ATOM 866 N N . ARG A 1 119 ? 15.810 9.060 -28.899 1.00 87.88 119 ARG A N 1
ATOM 867 C CA . ARG A 1 119 ? 14.948 7.890 -28.673 1.00 87.88 119 ARG A CA 1
ATOM 868 C C . ARG A 1 119 ? 13.503 8.308 -28.389 1.00 87.88 119 ARG A C 1
ATOM 870 O O . ARG A 1 119 ? 13.249 9.442 -27.982 1.00 87.88 119 ARG A O 1
ATOM 877 N N . GLU A 1 120 ? 12.581 7.353 -28.492 1.00 90.38 120 GLU A N 1
ATOM 878 C CA . GLU A 1 120 ? 11.228 7.504 -27.944 1.00 90.38 120 GLU A CA 1
ATOM 879 C C . GLU A 1 120 ? 11.134 7.037 -26.490 1.00 90.38 120 GLU A C 1
ATOM 881 O O . GLU A 1 120 ? 11.887 6.182 -26.010 1.00 90.38 120 GLU A O 1
ATOM 886 N N . HIS A 1 121 ? 10.133 7.570 -25.804 1.00 93.00 121 HIS A N 1
ATOM 887 C CA . HIS A 1 121 ? 9.677 7.094 -24.516 1.00 93.00 121 HIS A CA 1
ATOM 888 C C . HIS A 1 121 ? 8.914 5.762 -24.655 1.00 93.00 121 HIS A C 1
ATOM 890 O O . HIS A 1 121 ? 7.869 5.693 -25.299 1.00 93.00 121 HIS A O 1
ATOM 896 N N . PHE A 1 122 ? 9.432 4.687 -24.057 1.00 94.75 122 PHE A N 1
ATOM 897 C CA . PHE A 1 122 ? 8.897 3.323 -24.205 1.00 94.75 122 PHE A CA 1
ATOM 898 C C . PHE A 1 122 ? 7.863 2.918 -23.142 1.00 94.75 122 PHE A C 1
ATOM 900 O O . PHE A 1 122 ? 7.454 1.754 -23.091 1.00 94.75 122 PHE A O 1
ATOM 907 N N . GLY A 1 123 ? 7.409 3.874 -22.335 1.00 95.50 123 GLY A N 1
ATOM 908 C CA . GLY A 1 123 ? 6.505 3.644 -21.219 1.00 95.50 123 GLY A CA 1
ATOM 909 C C . GLY A 1 123 ? 5.676 4.877 -20.881 1.00 95.50 123 GLY A C 1
ATOM 910 O O . GLY A 1 123 ? 5.444 5.743 -21.725 1.00 95.50 123 GLY A O 1
ATOM 911 N N . VAL A 1 124 ? 5.211 4.923 -19.639 1.00 97.62 124 VAL A N 1
ATOM 912 C CA . VAL A 1 124 ? 4.582 6.086 -19.007 1.00 97.62 124 VAL A CA 1
ATOM 913 C C . VAL A 1 124 ? 5.297 6.329 -17.685 1.00 97.62 124 VAL A C 1
ATOM 915 O O . VAL A 1 124 ? 5.471 5.388 -16.914 1.00 97.62 124 VAL A O 1
ATOM 918 N N . ASP A 1 125 ? 5.649 7.584 -17.420 1.00 97.81 125 ASP A N 1
ATOM 919 C CA . ASP A 1 125 ? 6.211 7.988 -16.134 1.00 97.81 125 ASP A CA 1
ATOM 920 C C . ASP A 1 125 ? 5.062 8.321 -15.183 1.00 97.81 125 ASP A C 1
ATOM 922 O O . ASP A 1 125 ? 4.164 9.115 -15.499 1.00 97.81 125 ASP A O 1
ATOM 926 N N . ILE A 1 126 ? 5.063 7.672 -14.024 1.00 98.44 126 ILE A N 1
ATOM 927 C CA . ILE A 1 126 ? 4.065 7.849 -12.976 1.00 98.44 126 ILE A CA 1
ATOM 928 C C . ILE A 1 126 ? 4.719 8.648 -11.852 1.00 98.44 126 ILE A C 1
ATOM 930 O O . ILE A 1 126 ? 5.460 8.100 -11.043 1.00 98.44 126 ILE A O 1
ATOM 934 N N . LEU A 1 127 ? 4.444 9.952 -11.831 1.00 96.56 127 LEU A N 1
ATOM 935 C CA . LEU A 1 127 ? 5.009 10.913 -10.885 1.00 96.56 127 LEU A CA 1
ATOM 936 C C . LEU A 1 127 ? 4.362 10.772 -9.505 1.00 96.56 127 LEU A C 1
ATOM 938 O O . LEU A 1 127 ? 3.154 10.531 -9.411 1.00 96.56 127 LEU A O 1
ATOM 942 N N . THR A 1 128 ? 5.126 11.053 -8.452 1.00 94.62 128 THR A N 1
ATOM 943 C CA . THR A 1 128 ? 4.685 10.953 -7.048 1.00 94.62 128 THR A CA 1
ATOM 944 C C . THR A 1 128 ? 4.656 12.294 -6.312 1.00 94.62 128 THR A C 1
ATOM 946 O O . THR A 1 128 ? 4.660 12.338 -5.088 1.00 94.62 128 THR A O 1
ATOM 949 N N . TYR A 1 129 ? 4.554 13.412 -7.041 1.00 91.31 129 TYR A N 1
ATOM 950 C CA . TYR A 1 129 ? 4.516 14.771 -6.470 1.00 91.31 129 TYR A CA 1
ATOM 951 C C . TYR A 1 129 ? 5.731 15.120 -5.590 1.00 91.31 129 TYR A C 1
ATOM 953 O O . TYR A 1 129 ? 5.566 15.858 -4.622 1.00 91.31 129 TYR A O 1
ATOM 961 N N . GLY A 1 130 ? 6.911 14.592 -5.916 1.00 92.00 130 GLY A N 1
ATOM 962 C CA . GLY A 1 130 ? 8.132 14.823 -5.140 1.00 92.00 130 GLY A CA 1
ATOM 963 C C . GLY A 1 130 ? 8.405 13.773 -4.063 1.00 92.00 130 GLY A C 1
ATOM 964 O O . GLY A 1 130 ? 9.466 13.813 -3.467 1.00 92.00 130 GLY A O 1
ATOM 965 N N . TRP A 1 131 ? 7.498 12.822 -3.818 1.00 93.94 131 TRP A N 1
ATOM 966 C CA . TRP A 1 131 ? 7.676 11.825 -2.757 1.00 93.94 131 TRP A CA 1
ATOM 967 C C . TRP A 1 131 ? 8.412 10.571 -3.245 1.00 93.94 131 TRP A C 1
ATOM 969 O O . TRP A 1 131 ? 7.915 9.866 -4.131 1.00 93.94 131 TRP A O 1
ATOM 979 N N . LYS A 1 132 ? 9.554 10.260 -2.629 1.00 95.62 132 LYS A N 1
ATOM 980 C CA . LYS A 1 132 ? 10.245 8.964 -2.723 1.00 95.62 132 LYS A CA 1
ATOM 981 C C . LYS A 1 132 ? 9.678 7.985 -1.682 1.00 95.62 132 LYS A C 1
ATOM 983 O O . LYS A 1 132 ? 8.886 8.365 -0.820 1.00 95.62 132 LYS A O 1
ATOM 988 N N . GLY A 1 133 ? 10.016 6.702 -1.792 1.00 95.62 133 GLY A N 1
ATOM 989 C CA . GLY A 1 133 ? 9.647 5.676 -0.806 1.00 95.62 133 GLY A CA 1
ATOM 990 C C . GLY A 1 133 ? 8.230 5.106 -0.942 1.00 95.62 133 GLY A C 1
ATOM 991 O O . GLY A 1 133 ? 7.865 4.182 -0.218 1.00 95.62 133 GLY A O 1
ATOM 992 N N . LEU A 1 134 ? 7.410 5.588 -1.886 1.00 96.81 134 LEU A N 1
ATOM 993 C CA . LEU A 1 134 ? 6.080 5.009 -2.111 1.00 96.81 134 LEU A CA 1
ATOM 994 C C . LEU A 1 134 ? 6.185 3.558 -2.621 1.00 96.81 134 LEU A C 1
ATOM 996 O O . LEU A 1 134 ? 6.970 3.302 -3.536 1.00 96.81 134 LEU A O 1
ATOM 1000 N N . PRO A 1 135 ? 5.381 2.607 -2.108 1.00 97.44 135 PRO A N 1
ATOM 1001 C CA . PRO A 1 135 ? 5.468 1.211 -2.527 1.00 97.44 135 PRO A CA 1
ATOM 1002 C C . PRO A 1 135 ? 5.167 1.008 -4.015 1.00 97.44 135 PRO A C 1
ATOM 1004 O O . PRO A 1 135 ? 4.117 1.427 -4.520 1.00 97.44 135 PRO A O 1
ATOM 1007 N N . VAL A 1 136 ? 6.055 0.283 -4.695 1.00 98.69 136 VAL A N 1
ATOM 1008 C CA . VAL A 1 136 ? 5.856 -0.217 -6.058 1.00 98.69 136 VAL A CA 1
ATOM 1009 C C . VAL A 1 136 ? 5.466 -1.686 -5.994 1.00 98.69 136 VAL A C 1
ATOM 1011 O O . VAL A 1 136 ? 6.136 -2.488 -5.344 1.00 98.69 136 VAL A O 1
ATOM 1014 N N . VAL A 1 137 ? 4.392 -2.049 -6.692 1.00 98.81 137 VAL A N 1
ATOM 1015 C CA . VAL A 1 137 ? 3.833 -3.406 -6.687 1.00 98.81 137 VAL A CA 1
ATOM 1016 C C . VAL A 1 137 ? 3.874 -4.061 -8.063 1.00 98.81 137 VAL A C 1
ATOM 1018 O O . VAL A 1 137 ? 3.759 -3.401 -9.103 1.00 98.81 137 VAL A O 1
ATOM 1021 N N . ALA A 1 138 ? 3.968 -5.391 -8.082 1.00 98.81 138 ALA A N 1
ATOM 1022 C CA . ALA A 1 138 ? 3.796 -6.168 -9.301 1.00 98.81 138 ALA A CA 1
ATOM 1023 C C . ALA A 1 138 ? 2.396 -5.915 -9.896 1.00 98.81 138 ALA A C 1
ATOM 1025 O O . ALA A 1 138 ? 1.366 -6.058 -9.241 1.00 98.81 138 ALA A O 1
ATOM 1026 N N . ALA A 1 139 ? 2.347 -5.544 -11.173 1.00 98.69 139 ALA A N 1
ATOM 1027 C CA . ALA A 1 139 ? 1.113 -5.152 -11.862 1.00 98.69 139 ALA A CA 1
ATOM 1028 C C . ALA A 1 139 ? 0.329 -6.370 -12.380 1.00 98.69 139 ALA A C 1
ATOM 1030 O O . ALA A 1 139 ? -0.845 -6.261 -12.735 1.00 98.69 139 ALA A O 1
ATOM 1031 N N . GLN A 1 140 ? 0.991 -7.522 -12.455 1.00 98.06 140 GLN A N 1
ATOM 1032 C CA . GLN A 1 140 ? 0.444 -8.814 -12.841 1.00 98.06 140 GLN A CA 1
ATOM 1033 C C . GLN A 1 140 ? 1.264 -9.919 -12.170 1.00 98.06 140 GLN A C 1
ATOM 1035 O O . GLN A 1 140 ? 2.425 -9.691 -11.825 1.00 98.06 140 GLN A O 1
ATOM 1040 N N . ASP A 1 141 ? 0.688 -11.114 -12.063 1.00 98.25 141 ASP A N 1
ATOM 1041 C CA . ASP A 1 141 ? 1.432 -12.303 -11.656 1.00 98.25 141 ASP A CA 1
ATOM 1042 C C . ASP A 1 141 ? 2.546 -12.596 -12.662 1.00 98.25 141 ASP A C 1
ATOM 1044 O O . ASP A 1 141 ? 2.370 -12.432 -13.879 1.00 98.25 141 ASP A O 1
ATOM 1048 N N . GLY A 1 142 ? 3.673 -13.104 -12.183 1.00 98.38 142 GLY A N 1
ATOM 1049 C CA . GLY A 1 142 ? 4.749 -13.503 -13.070 1.00 98.38 142 GLY A CA 1
ATOM 1050 C C . GLY A 1 142 ? 6.001 -13.961 -12.355 1.00 98.38 142 GLY A C 1
ATOM 1051 O O . GLY A 1 142 ? 6.005 -14.226 -11.159 1.00 98.38 142 GLY A O 1
ATOM 1052 N N . VAL A 1 143 ? 7.070 -14.054 -13.133 1.00 98.75 143 VAL A N 1
ATOM 1053 C CA . VAL A 1 143 ? 8.415 -14.354 -12.650 1.00 98.75 143 VAL A CA 1
ATOM 1054 C C . VAL A 1 143 ? 9.300 -13.152 -12.931 1.00 98.75 143 VAL A C 1
ATOM 1056 O O . VAL A 1 143 ? 9.231 -12.563 -14.017 1.00 98.75 143 VAL A O 1
ATOM 1059 N N . VAL A 1 144 ? 10.135 -12.779 -11.971 1.00 98.81 144 VAL A N 1
ATOM 1060 C CA . VAL A 1 144 ? 11.167 -11.763 -12.159 1.00 98.81 144 VAL A CA 1
ATOM 1061 C C . VAL A 1 144 ? 12.228 -12.328 -13.098 1.00 98.81 144 VAL A C 1
ATOM 1063 O O . VAL A 1 144 ? 12.874 -13.332 -12.821 1.00 98.81 144 VAL A O 1
ATOM 1066 N N . THR A 1 145 ? 12.398 -11.694 -14.250 1.00 98.56 145 THR A N 1
ATOM 1067 C CA . THR A 1 145 ? 13.295 -12.174 -15.317 1.00 98.56 145 THR A CA 1
ATOM 1068 C C . THR A 1 145 ? 14.567 -11.360 -15.440 1.00 98.56 145 THR A C 1
ATOM 1070 O O . THR A 1 145 ? 15.517 -11.800 -16.085 1.00 98.56 145 THR A O 1
ATOM 1073 N N . LYS A 1 146 ? 14.581 -10.161 -14.856 1.00 98.12 146 LYS A N 1
ATOM 1074 C CA . LYS A 1 146 ? 15.762 -9.316 -14.764 1.00 98.12 146 LYS A CA 1
ATOM 1075 C C . LYS A 1 146 ? 15.608 -8.341 -13.606 1.00 98.12 146 LYS A C 1
ATOM 1077 O O . LYS A 1 146 ? 14.557 -7.715 -13.476 1.00 98.12 146 LYS A O 1
ATOM 1082 N N . VAL A 1 147 ? 16.692 -8.181 -12.864 1.00 97.88 147 VAL A N 1
ATOM 1083 C CA . VAL A 1 147 ? 16.956 -7.049 -11.981 1.00 97.88 147 VAL A CA 1
ATOM 1084 C C . VAL A 1 147 ? 18.130 -6.280 -12.593 1.00 97.88 147 VAL A C 1
ATOM 1086 O O . VAL A 1 147 ? 19.082 -6.892 -13.081 1.00 97.88 147 VAL A O 1
ATOM 1089 N N . THR A 1 148 ? 18.025 -4.959 -12.649 1.00 96.56 148 THR A N 1
ATOM 1090 C CA . THR A 1 148 ? 19.112 -4.047 -13.018 1.00 96.56 148 THR A CA 1
ATOM 1091 C C . THR A 1 148 ? 19.393 -3.166 -11.812 1.00 96.56 148 THR A C 1
ATOM 1093 O O . THR A 1 148 ? 18.451 -2.635 -11.232 1.00 96.56 148 THR A O 1
ATOM 1096 N N . TYR A 1 149 ? 20.667 -3.015 -11.467 1.00 93.38 149 TYR A N 1
ATOM 1097 C CA . TYR A 1 149 ? 21.134 -2.084 -10.451 1.00 93.38 149 TYR A CA 1
ATOM 1098 C C . TYR A 1 149 ? 22.510 -1.574 -10.887 1.00 93.38 149 TYR A C 1
ATOM 1100 O O . TYR A 1 149 ? 23.524 -2.241 -10.682 1.00 93.38 149 TYR A O 1
ATOM 1108 N N . ASP A 1 150 ? 22.520 -0.473 -11.638 1.00 90.00 150 ASP A N 1
ATOM 1109 C CA . ASP A 1 150 ? 23.725 0.122 -12.221 1.00 90.00 150 ASP A CA 1
ATOM 1110 C C . ASP A 1 150 ? 23.587 1.645 -12.386 1.00 90.00 150 ASP A C 1
ATOM 1112 O O . ASP A 1 150 ? 22.504 2.199 -12.234 1.00 90.00 150 ASP A O 1
ATOM 1116 N N . ASN A 1 151 ? 24.680 2.323 -12.750 1.00 86.38 151 ASN A N 1
ATOM 1117 C CA . ASN A 1 151 ? 24.693 3.771 -13.022 1.00 86.38 151 ASN A CA 1
ATOM 1118 C C . ASN A 1 151 ? 24.199 4.113 -14.446 1.00 86.38 151 ASN A C 1
ATOM 1120 O O . ASN A 1 151 ? 24.507 5.171 -14.997 1.00 86.38 151 ASN A O 1
ATOM 1124 N N . GLY A 1 152 ? 23.520 3.178 -15.113 1.00 91.06 152 GLY A N 1
ATOM 1125 C CA . GLY A 1 152 ? 22.949 3.372 -16.435 1.00 91.06 152 GLY A CA 1
ATOM 1126 C C . GLY A 1 152 ? 21.616 4.112 -16.382 1.00 91.06 152 GLY A C 1
ATOM 1127 O O . GLY A 1 152 ? 21.092 4.456 -15.328 1.00 91.06 152 GLY A O 1
ATOM 1128 N N . LYS A 1 153 ? 20.999 4.313 -17.555 1.00 90.75 153 LYS A N 1
ATOM 1129 C CA . LYS A 1 153 ? 19.727 5.054 -17.662 1.00 90.75 153 LYS A CA 1
ATOM 1130 C C . LYS A 1 153 ? 18.617 4.478 -16.785 1.00 90.75 153 LYS A C 1
ATOM 1132 O O . LYS A 1 153 ? 17.758 5.223 -16.351 1.00 90.75 153 LYS A O 1
ATOM 1137 N N . ALA A 1 154 ? 18.609 3.164 -16.574 1.00 92.56 154 ALA A N 1
ATOM 1138 C CA . ALA A 1 154 ? 17.560 2.514 -15.803 1.00 92.56 154 ALA A CA 1
ATOM 1139 C C . ALA A 1 154 ? 17.741 2.655 -14.284 1.00 92.56 154 ALA A C 1
ATOM 1141 O O . ALA A 1 154 ? 16.746 2.526 -13.577 1.00 92.56 154 ALA A O 1
ATOM 1142 N N . GLY A 1 155 ? 18.972 2.867 -13.802 1.00 94.81 155 GLY A N 1
ATOM 1143 C CA . GLY A 1 155 ? 19.268 2.826 -12.375 1.00 94.81 155 GLY A CA 1
ATOM 1144 C C . GLY A 1 155 ? 18.915 1.464 -11.775 1.00 94.81 155 GLY A C 1
ATOM 1145 O O . GLY A 1 155 ? 19.349 0.406 -12.245 1.00 94.81 155 GLY A O 1
ATOM 1146 N N . CYS A 1 156 ? 18.035 1.503 -10.781 1.00 97.31 156 CYS A N 1
ATOM 1147 C CA . CYS A 1 156 ? 17.343 0.354 -10.222 1.00 97.31 156 CYS A CA 1
ATOM 1148 C C . CYS A 1 156 ? 16.080 0.016 -11.039 1.00 97.31 156 CYS A C 1
ATOM 1150 O O . CYS A 1 156 ? 15.165 0.834 -11.198 1.00 97.31 156 CYS A O 1
ATOM 1152 N N . ALA A 1 157 ? 16.000 -1.217 -11.550 1.00 98.38 157 ALA A N 1
ATOM 1153 C CA . ALA A 1 157 ? 14.860 -1.668 -12.341 1.00 98.38 157 ALA A CA 1
ATOM 1154 C C . ALA A 1 157 ? 14.556 -3.168 -12.238 1.00 98.38 157 ALA A C 1
ATOM 1156 O O . ALA A 1 157 ? 15.445 -4.005 -12.097 1.00 98.38 157 ALA A O 1
ATOM 1157 N N . ILE A 1 158 ? 13.284 -3.523 -12.429 1.00 98.69 158 ILE A N 1
ATOM 1158 C CA . ILE A 1 158 ? 12.779 -4.902 -12.399 1.00 98.69 158 ILE A CA 1
ATOM 1159 C C . ILE A 1 158 ? 11.995 -5.197 -13.680 1.00 98.69 158 ILE A C 1
ATOM 1161 O O . ILE A 1 158 ? 11.261 -4.350 -14.197 1.00 98.69 158 ILE A O 1
ATOM 1165 N N . ARG A 1 159 ? 12.117 -6.425 -14.196 1.00 98.62 159 ARG A N 1
ATOM 1166 C CA . ARG A 1 159 ? 11.286 -6.957 -15.288 1.00 98.62 159 ARG A CA 1
ATOM 1167 C C . ARG A 1 159 ? 10.533 -8.193 -14.835 1.00 98.62 159 ARG A C 1
ATOM 1169 O O . ARG A 1 159 ? 11.158 -9.191 -14.478 1.00 98.62 159 ARG A O 1
ATOM 1176 N N . ILE A 1 160 ? 9.210 -8.168 -14.943 1.00 98.88 160 ILE A N 1
ATOM 1177 C CA . ILE A 1 160 ? 8.344 -9.293 -14.579 1.00 98.88 160 ILE A CA 1
ATOM 1178 C C . ILE A 1 160 ? 7.677 -9.833 -15.833 1.00 98.88 160 ILE A C 1
ATOM 1180 O O . ILE A 1 160 ? 7.036 -9.088 -16.573 1.00 98.88 160 ILE A O 1
ATOM 1184 N N . ARG A 1 161 ? 7.799 -11.141 -16.066 1.00 98.75 161 ARG A N 1
ATOM 1185 C CA . ARG A 1 161 ? 7.154 -11.834 -17.183 1.00 98.75 161 ARG A CA 1
ATOM 1186 C C . ARG A 1 161 ? 5.992 -12.676 -16.680 1.00 98.75 161 ARG A C 1
ATOM 1188 O O . ARG A 1 161 ? 6.185 -13.582 -15.873 1.00 98.75 161 ARG A O 1
ATOM 1195 N N . GLY A 1 162 ? 4.798 -12.389 -17.187 1.00 98.31 162 GLY A N 1
ATOM 1196 C CA . GLY A 1 162 ? 3.598 -13.172 -16.915 1.00 98.31 162 GLY A CA 1
ATOM 1197 C C . GLY A 1 162 ? 3.598 -14.510 -17.654 1.00 98.31 162 GLY A C 1
ATOM 1198 O O . GLY A 1 162 ? 4.371 -14.732 -18.590 1.00 98.31 162 GLY A O 1
ATOM 1199 N N . ARG A 1 163 ? 2.683 -15.408 -17.269 1.00 97.12 163 ARG A N 1
ATOM 1200 C CA . ARG A 1 163 ? 2.528 -16.741 -17.895 1.00 97.12 163 ARG A CA 1
ATOM 1201 C C . ARG A 1 163 ? 2.224 -16.67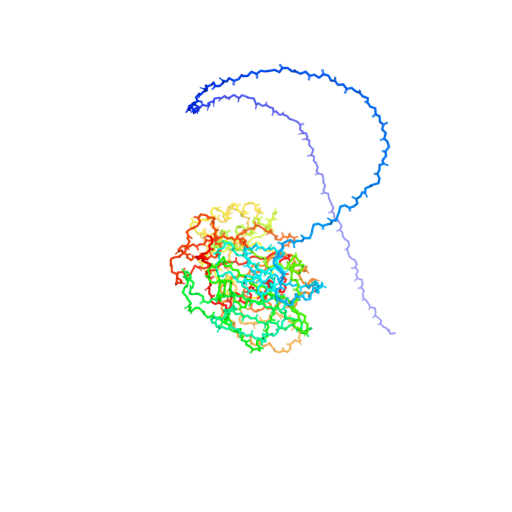7 -19.397 1.00 97.12 163 ARG A C 1
ATOM 1203 O O . ARG A 1 163 ? 2.616 -17.557 -20.153 1.00 97.12 163 ARG A O 1
ATOM 1210 N N . ASP A 1 164 ? 1.569 -15.610 -19.841 1.00 96.50 164 ASP A N 1
ATOM 1211 C CA . ASP A 1 164 ? 1.277 -15.317 -21.250 1.00 96.50 164 ASP A CA 1
ATOM 1212 C C . ASP A 1 164 ? 2.447 -14.649 -22.002 1.00 96.50 164 ASP A C 1
ATOM 1214 O O . ASP A 1 164 ? 2.296 -14.230 -23.153 1.00 96.50 164 ASP A O 1
ATOM 1218 N N . ARG A 1 165 ? 3.621 -14.573 -21.360 1.00 97.44 165 ARG A N 1
ATOM 1219 C CA . ARG A 1 165 ? 4.871 -13.961 -21.829 1.00 97.44 165 ARG A CA 1
ATOM 1220 C C . ARG A 1 165 ? 4.830 -12.444 -22.010 1.00 97.44 165 ARG A C 1
ATOM 1222 O O . ARG A 1 165 ? 5.837 -11.884 -22.438 1.00 97.44 165 ARG A O 1
ATOM 1229 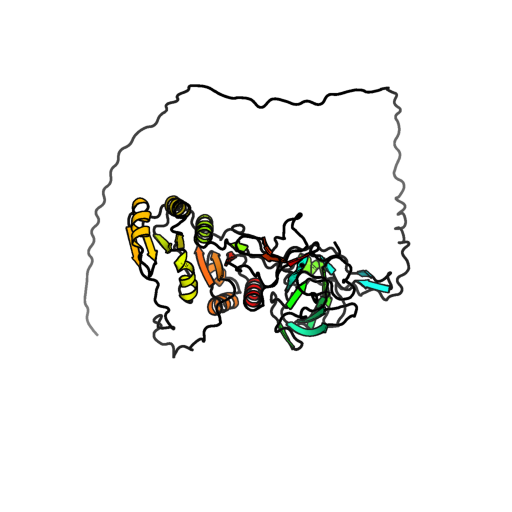N N . TRP A 1 166 ? 3.735 -11.768 -21.663 1.00 97.94 166 TRP A N 1
ATOM 1230 C CA . TRP A 1 166 ? 3.759 -10.311 -21.546 1.00 97.94 166 TRP A CA 1
ATOM 1231 C C . TRP A 1 166 ? 4.684 -9.903 -20.408 1.00 97.94 166 TRP A C 1
ATOM 1233 O O . TRP A 1 166 ? 4.723 -10.554 -19.364 1.00 97.94 166 TRP A O 1
ATOM 1243 N N . GLU A 1 167 ? 5.419 -8.818 -20.605 1.00 98.56 167 GLU A N 1
ATOM 1244 C CA . GLU A 1 167 ? 6.397 -8.336 -19.635 1.00 98.56 167 GLU A CA 1
ATOM 1245 C C . GLU A 1 167 ? 6.034 -6.923 -19.176 1.00 98.56 167 GLU A C 1
ATOM 1247 O O . GLU A 1 167 ? 5.691 -6.064 -19.990 1.00 98.56 167 GLU A O 1
ATOM 1252 N N . THR A 1 168 ? 6.102 -6.688 -17.870 1.00 98.81 168 THR A N 1
ATOM 1253 C CA . THR A 1 168 ? 6.036 -5.356 -17.265 1.00 98.81 168 THR A CA 1
ATOM 1254 C C . THR A 1 168 ? 7.422 -4.956 -16.783 1.00 98.81 168 THR A C 1
ATOM 1256 O O . THR A 1 168 ? 8.198 -5.805 -16.329 1.00 98.81 168 THR A O 1
ATOM 1259 N N . ARG A 1 169 ? 7.761 -3.670 -16.908 1.00 98.69 169 ARG A N 1
ATOM 1260 C CA . ARG A 1 169 ? 9.025 -3.129 -16.393 1.00 98.69 169 ARG A CA 1
ATOM 1261 C C . ARG A 1 169 ? 8.785 -1.961 -15.460 1.00 98.69 169 ARG A C 1
ATOM 1263 O O . ARG A 1 169 ? 7.890 -1.158 -15.705 1.00 98.69 169 ARG A O 1
ATOM 1270 N N . TYR A 1 170 ? 9.620 -1.906 -14.436 1.00 98.81 170 TYR A N 1
ATOM 1271 C CA . TYR A 1 170 ? 9.587 -0.952 -13.338 1.00 98.81 170 TYR A CA 1
ATOM 1272 C C . TYR A 1 170 ? 10.978 -0.348 -13.274 1.00 98.81 170 TYR A C 1
ATOM 1274 O O . TYR A 1 170 ? 11.930 -1.095 -13.068 1.00 98.81 170 TYR A O 1
ATOM 1282 N N . VAL A 1 171 ? 11.110 0.939 -13.563 1.00 98.50 171 VAL A N 1
ATOM 1283 C CA . VAL A 1 171 ? 12.399 1.625 -13.736 1.00 98.50 171 VAL A CA 1
ATOM 1284 C C . VAL A 1 171 ? 12.391 2.907 -12.900 1.00 98.50 171 VAL A C 1
ATOM 1286 O O . VAL A 1 171 ? 11.308 3.444 -12.661 1.00 98.50 171 VAL A O 1
ATOM 1289 N N . HIS A 1 172 ? 13.571 3.371 -12.474 1.00 97.56 172 HIS A N 1
ATOM 1290 C CA . HIS A 1 172 ? 13.747 4.470 -11.508 1.00 97.56 172 HIS A CA 1
ATOM 1291 C C . HIS A 1 172 ? 13.222 4.112 -10.111 1.00 97.56 172 HIS A C 1
ATOM 1293 O O . HIS A 1 172 ? 12.665 4.928 -9.382 1.00 97.56 172 HIS A O 1
ATOM 1299 N N . LEU A 1 173 ? 13.354 2.838 -9.739 1.00 98.44 173 LEU A N 1
ATOM 1300 C CA . LEU A 1 173 ? 13.075 2.405 -8.373 1.00 98.44 173 LEU A CA 1
ATOM 1301 C C . LEU A 1 173 ? 14.124 2.995 -7.413 1.00 98.44 173 LEU A C 1
ATOM 1303 O O . LEU A 1 173 ? 15.214 3.371 -7.841 1.00 98.44 173 LEU A O 1
ATOM 1307 N N . ASN A 1 174 ? 13.796 3.069 -6.126 1.00 97.00 174 ASN A N 1
ATOM 1308 C CA . ASN A 1 174 ? 14.657 3.676 -5.119 1.00 97.00 174 ASN A CA 1
ATOM 1309 C C . ASN A 1 174 ? 15.969 2.907 -4.917 1.00 97.00 174 ASN A C 1
ATOM 1311 O O . ASN A 1 174 ? 15.967 1.684 -4.758 1.00 97.00 174 ASN A O 1
ATOM 1315 N N . ASN A 1 175 ? 17.061 3.655 -4.862 1.00 95.44 175 ASN A N 1
ATOM 1316 C CA . ASN A 1 175 ? 18.390 3.237 -4.428 1.00 95.44 175 ASN A CA 1
ATOM 1317 C C . ASN A 1 175 ? 18.961 4.169 -3.349 1.00 95.44 175 ASN A C 1
ATOM 1319 O O . ASN A 1 175 ? 20.070 3.908 -2.879 1.00 95.44 175 ASN A O 1
ATOM 1323 N N . ASP A 1 176 ? 18.230 5.209 -2.954 1.00 94.50 176 ASP A N 1
ATOM 1324 C CA . ASP A 1 176 ? 18.707 6.212 -2.007 1.00 94.50 176 ASP A CA 1
ATOM 1325 C C . ASP A 1 176 ? 18.377 5.823 -0.583 1.00 94.50 176 ASP A C 1
ATOM 1327 O O . ASP A 1 176 ? 17.323 5.233 -0.307 1.00 94.50 176 ASP A O 1
ATOM 1331 N N . ILE A 1 177 ? 19.282 6.163 0.327 1.00 93.25 177 ILE A N 1
ATOM 1332 C CA . ILE A 1 177 ? 19.043 6.044 1.759 1.00 93.25 177 ILE A CA 1
ATOM 1333 C C . ILE A 1 177 ? 17.809 6.904 2.098 1.00 93.25 177 ILE A C 1
ATOM 1335 O O . ILE A 1 177 ? 17.755 8.071 1.713 1.00 93.25 177 ILE A O 1
ATOM 1339 N N . PRO A 1 178 ? 16.788 6.355 2.784 1.00 92.00 178 PRO A N 1
ATOM 1340 C CA . PRO A 1 178 ? 15.585 7.108 3.107 1.00 92.00 178 PRO A CA 1
ATOM 1341 C C . PRO A 1 178 ? 15.903 8.431 3.808 1.00 92.00 178 PRO A C 1
ATOM 1343 O O . PRO A 1 178 ? 16.637 8.448 4.793 1.00 92.00 178 PRO A O 1
ATOM 1346 N N . GLY A 1 179 ? 15.330 9.524 3.302 1.00 90.38 179 GLY A N 1
ATOM 1347 C CA . GLY A 1 179 ? 15.575 10.883 3.793 1.00 90.38 179 GLY A CA 1
ATOM 1348 C C . GLY A 1 179 ? 16.720 11.614 3.095 1.00 90.38 179 GLY A C 1
ATOM 1349 O O . GLY A 1 179 ? 16.932 12.787 3.380 1.00 90.38 179 GLY A O 1
ATOM 1350 N N . THR A 1 180 ? 17.442 10.964 2.179 1.00 90.12 180 THR A N 1
ATOM 1351 C CA . THR A 1 180 ? 18.564 11.570 1.454 1.00 90.12 180 THR A CA 1
ATOM 1352 C C . THR A 1 180 ? 18.433 11.385 -0.061 1.00 90.12 180 THR A C 1
ATOM 1354 O O . THR A 1 180 ? 17.501 10.737 -0.554 1.00 90.12 180 THR A O 1
ATOM 1357 N N . ASP A 1 181 ? 19.382 11.983 -0.784 1.00 91.50 181 ASP A N 1
ATOM 1358 C CA . ASP A 1 181 ? 19.658 11.771 -2.213 1.00 91.50 181 ASP A CA 1
ATOM 1359 C C . ASP A 1 181 ? 20.955 10.955 -2.410 1.00 91.50 181 ASP A C 1
ATOM 1361 O O . ASP A 1 181 ? 21.623 11.012 -3.437 1.00 91.50 181 ASP A O 1
ATOM 1365 N N . GLU A 1 182 ? 21.391 10.243 -1.364 1.00 91.50 182 GLU A N 1
ATOM 1366 C CA . GLU A 1 182 ? 22.616 9.450 -1.390 1.00 91.50 182 GLU A CA 1
ATOM 1367 C C . GLU A 1 182 ? 22.296 7.986 -1.688 1.00 91.50 182 GLU A C 1
ATOM 1369 O O . GLU A 1 182 ? 21.594 7.316 -0.926 1.00 91.50 182 GLU A O 1
ATOM 1374 N N . THR A 1 183 ? 22.883 7.447 -2.759 1.00 92.12 183 THR A N 1
ATOM 1375 C CA . THR A 1 183 ? 22.763 6.022 -3.087 1.00 92.12 183 THR A CA 1
ATOM 1376 C C . THR A 1 183 ? 23.326 5.143 -1.965 1.00 92.12 183 THR A C 1
ATOM 1378 O O . THR A 1 183 ? 24.485 5.264 -1.572 1.00 92.12 183 THR A O 1
ATOM 1381 N N . GLY A 1 184 ? 22.538 4.169 -1.518 1.00 90.12 184 GLY A N 1
ATOM 1382 C CA . GLY A 1 184 ? 22.953 3.205 -0.496 1.00 90.12 184 GLY A CA 1
ATOM 1383 C C . GLY A 1 184 ? 21.860 2.244 -0.030 1.00 90.12 184 GLY A C 1
ATOM 1384 O O . GLY A 1 184 ? 22.151 1.304 0.709 1.00 90.12 184 GLY A O 1
ATOM 1385 N N . TYR A 1 185 ? 20.616 2.433 -0.470 1.00 90.88 185 TYR A N 1
ATOM 1386 C CA . TYR A 1 185 ? 19.507 1.555 -0.120 1.00 90.88 185 TYR A CA 1
ATOM 1387 C C . TYR A 1 185 ? 19.393 0.375 -1.095 1.00 90.88 185 TYR A C 1
ATOM 1389 O O . TYR A 1 185 ? 19.547 0.555 -2.310 1.00 90.88 185 TYR A O 1
ATOM 1397 N N . PRO A 1 186 ? 19.127 -0.847 -0.595 1.00 90.50 186 PRO A N 1
ATOM 1398 C CA . PRO A 1 186 ? 19.064 -2.030 -1.435 1.00 90.50 186 PRO A CA 1
ATOM 1399 C C . PRO A 1 186 ? 17.919 -1.957 -2.446 1.00 90.50 186 PRO A C 1
ATOM 1401 O O . PRO A 1 186 ? 16.779 -1.610 -2.135 1.00 90.50 186 PRO A O 1
ATOM 1404 N N . CYS A 1 187 ? 18.253 -2.367 -3.663 1.00 90.56 187 CYS A N 1
ATOM 1405 C CA . CYS A 1 187 ? 17.341 -2.547 -4.772 1.00 90.56 187 CYS A CA 1
ATOM 1406 C C . CYS A 1 187 ? 17.476 -3.978 -5.300 1.00 90.56 187 CYS A C 1
ATOM 1408 O O . CYS A 1 187 ? 18.598 -4.399 -5.605 1.00 90.56 187 CYS A O 1
ATOM 1410 N N . PRO A 1 188 ? 16.371 -4.711 -5.518 1.00 95.31 188 PRO A N 1
ATOM 1411 C CA . PRO A 1 188 ? 14.959 -4.378 -5.270 1.00 95.31 188 PRO A CA 1
ATOM 1412 C C . PRO A 1 188 ? 14.546 -4.648 -3.806 1.00 95.31 188 PRO A C 1
ATOM 1414 O O . PRO A 1 188 ? 15.408 -4.803 -2.943 1.00 95.31 188 PRO A O 1
ATOM 1417 N N . ALA A 1 189 ? 13.239 -4.709 -3.508 1.00 95.88 189 ALA A N 1
ATOM 1418 C CA . ALA A 1 189 ? 12.772 -5.094 -2.171 1.00 95.88 189 ALA A CA 1
ATOM 1419 C C . ALA A 1 189 ? 13.311 -6.482 -1.742 1.00 95.88 189 ALA A C 1
ATOM 1421 O O . ALA A 1 189 ? 13.476 -7.358 -2.598 1.00 95.88 189 ALA A O 1
ATOM 1422 N N . PRO A 1 190 ? 13.550 -6.720 -0.434 1.00 94.06 190 PRO A N 1
ATOM 1423 C CA . PRO A 1 190 ? 13.967 -8.021 0.088 1.00 94.06 190 PRO A CA 1
ATOM 1424 C C . PRO A 1 190 ? 13.136 -9.194 -0.453 1.00 94.06 190 PRO A C 1
ATOM 1426 O O . PRO A 1 190 ? 11.910 -9.128 -0.516 1.00 94.06 190 PRO A O 1
ATOM 1429 N N . GLY A 1 191 ? 13.812 -10.277 -0.853 1.00 92.44 191 GLY A N 1
ATOM 1430 C CA . GLY A 1 191 ? 13.183 -11.480 -1.422 1.00 92.44 191 GLY A CA 1
ATOM 1431 C C . GLY A 1 191 ? 12.840 -11.395 -2.918 1.00 92.44 191 GLY A C 1
ATOM 1432 O O . GLY A 1 191 ? 12.367 -12.372 -3.507 1.00 92.44 191 GLY A O 1
ATOM 1433 N N . ILE A 1 192 ? 13.091 -10.252 -3.559 1.00 97.25 192 ILE A N 1
ATOM 1434 C CA . ILE A 1 192 ? 12.879 -10.069 -4.994 1.00 97.25 192 ILE A CA 1
ATOM 1435 C C . ILE A 1 192 ? 14.212 -10.224 -5.722 1.00 97.25 192 ILE A C 1
ATOM 1437 O O . ILE A 1 192 ? 15.102 -9.390 -5.638 1.00 97.25 192 ILE A O 1
ATOM 1441 N N . GLU A 1 193 ? 14.353 -11.294 -6.488 1.00 97.00 193 GLU A N 1
ATOM 1442 C CA . GLU A 1 193 ? 15.540 -11.565 -7.290 1.00 97.00 193 GLU A CA 1
ATOM 1443 C C . GLU A 1 193 ? 15.149 -12.239 -8.605 1.00 97.00 193 GLU A C 1
ATOM 1445 O O . GLU A 1 193 ? 13.985 -12.564 -8.846 1.00 97.00 193 GLU A O 1
ATOM 1450 N N . VAL A 1 194 ? 16.107 -12.424 -9.513 1.00 98.44 194 VAL A N 1
ATOM 1451 C CA . VAL A 1 194 ? 15.837 -13.138 -10.765 1.00 98.44 194 VAL A CA 1
ATOM 1452 C C . VAL A 1 194 ? 15.411 -14.572 -10.449 1.00 98.44 194 VAL A C 1
ATOM 1454 O O . VAL A 1 194 ? 16.142 -15.314 -9.809 1.00 98.44 194 VAL A O 1
ATOM 1457 N N . GLY A 1 195 ? 14.241 -14.972 -10.945 1.00 98.38 195 GLY A N 1
ATOM 1458 C CA . GLY A 1 195 ? 13.627 -16.268 -10.655 1.00 98.38 195 GLY A CA 1
ATOM 1459 C C . GLY A 1 195 ? 12.509 -16.210 -9.613 1.00 98.38 195 GLY A C 1
ATOM 1460 O O . GLY A 1 195 ? 11.670 -17.113 -9.614 1.00 98.38 195 GLY A O 1
ATOM 1461 N N . SER A 1 196 ? 12.412 -15.143 -8.807 1.00 98.00 196 SER A N 1
ATOM 1462 C CA . SER A 1 196 ? 11.310 -14.976 -7.852 1.00 98.00 196 SER A CA 1
ATOM 1463 C C . SER A 1 196 ? 9.965 -14.990 -8.574 1.00 98.00 196 SER A C 1
ATOM 1465 O O . SER A 1 196 ? 9.758 -14.276 -9.563 1.00 98.00 196 SER A O 1
ATOM 1467 N N . THR A 1 197 ? 9.029 -15.795 -8.071 1.00 98.31 197 THR A N 1
ATOM 1468 C CA . THR A 1 197 ? 7.622 -15.700 -8.469 1.00 98.31 197 THR A CA 1
ATOM 1469 C C . THR A 1 197 ? 6.977 -14.577 -7.676 1.00 98.31 197 THR A C 1
ATOM 1471 O O . THR A 1 197 ? 7.162 -14.495 -6.466 1.00 98.31 197 THR A O 1
ATOM 1474 N N . VAL A 1 198 ? 6.227 -13.719 -8.360 1.00 98.25 198 VAL A N 1
ATOM 1475 C CA . VAL A 1 198 ? 5.518 -12.595 -7.751 1.00 98.25 198 VAL A CA 1
ATOM 1476 C C . VAL A 1 198 ? 4.040 -12.637 -8.104 1.00 98.25 198 VAL A C 1
ATOM 1478 O O . VAL A 1 198 ? 3.666 -12.954 -9.239 1.00 98.25 198 VAL A O 1
ATOM 1481 N N . ALA A 1 199 ? 3.202 -12.304 -7.130 1.00 97.56 199 ALA A N 1
ATOM 1482 C CA . ALA A 1 199 ? 1.764 -12.147 -7.314 1.00 97.56 199 ALA A CA 1
ATOM 1483 C C . ALA A 1 199 ? 1.409 -10.676 -7.573 1.00 97.56 199 ALA A C 1
ATOM 1485 O O . ALA A 1 199 ? 2.058 -9.763 -7.060 1.00 97.56 199 ALA A O 1
ATOM 1486 N N . ALA A 1 200 ? 0.369 -10.420 -8.367 1.00 97.94 200 ALA A N 1
ATOM 1487 C CA . ALA A 1 200 ? -0.110 -9.062 -8.598 1.00 97.94 200 ALA A CA 1
ATOM 1488 C C . ALA A 1 200 ? -0.490 -8.386 -7.265 1.00 97.94 200 ALA A C 1
ATOM 1490 O O . ALA A 1 200 ? -1.289 -8.917 -6.500 1.00 97.94 200 ALA A O 1
ATOM 1491 N N . GLY A 1 201 ? 0.051 -7.194 -7.012 1.00 98.00 201 GLY A N 1
ATOM 1492 C CA . GLY A 1 201 ? -0.111 -6.460 -5.754 1.00 98.00 201 GLY A CA 1
ATOM 1493 C C . GLY A 1 201 ? 1.012 -6.664 -4.733 1.00 98.00 201 GLY A C 1
ATOM 1494 O O . GLY A 1 201 ? 1.113 -5.859 -3.814 1.00 98.00 201 GLY A O 1
ATOM 1495 N N . GLN A 1 202 ? 1.893 -7.653 -4.910 1.00 98.44 202 GLN A N 1
ATOM 1496 C CA . GLN A 1 202 ? 3.073 -7.832 -4.057 1.00 98.44 202 GLN A CA 1
ATOM 1497 C C . GLN A 1 202 ? 4.040 -6.657 -4.218 1.00 98.44 202 GLN A C 1
ATOM 1499 O O . GLN A 1 202 ? 4.324 -6.254 -5.351 1.00 98.44 202 GLN A O 1
ATOM 1504 N N . ILE A 1 203 ? 4.559 -6.127 -3.108 1.00 98.56 203 ILE A N 1
ATOM 1505 C CA . ILE A 1 203 ? 5.607 -5.099 -3.129 1.00 98.56 203 ILE A CA 1
ATOM 1506 C C . ILE A 1 203 ? 6.875 -5.680 -3.759 1.00 98.56 203 ILE A C 1
ATOM 1508 O O . ILE A 1 203 ? 7.335 -6.756 -3.383 1.00 98.56 203 ILE A O 1
ATOM 1512 N N . ILE A 1 204 ? 7.430 -4.955 -4.729 1.00 98.62 204 ILE A N 1
ATOM 1513 C CA . ILE A 1 204 ? 8.663 -5.327 -5.437 1.00 98.62 204 ILE A CA 1
ATOM 1514 C C . ILE A 1 204 ? 9.790 -4.306 -5.263 1.00 98.62 204 ILE A C 1
ATOM 1516 O O . ILE A 1 204 ? 10.927 -4.570 -5.635 1.00 98.62 204 ILE A O 1
ATOM 1520 N N . GLY A 1 205 ? 9.486 -3.139 -4.707 1.00 97.94 205 GLY A N 1
ATOM 1521 C CA . GLY A 1 205 ? 10.428 -2.052 -4.486 1.00 97.94 205 GLY A CA 1
ATOM 1522 C C . GLY A 1 205 ? 9.687 -0.787 -4.086 1.00 97.94 205 GLY A C 1
ATOM 1523 O O . GLY A 1 205 ? 8.496 -0.824 -3.766 1.00 97.94 205 GLY A O 1
ATOM 1524 N N . TRP A 1 206 ? 10.380 0.340 -4.171 1.00 98.06 206 TRP A N 1
ATOM 1525 C CA . TRP A 1 206 ? 9.846 1.652 -3.825 1.00 98.06 206 TRP A CA 1
ATOM 1526 C C . TRP A 1 206 ? 10.127 2.644 -4.948 1.00 98.06 206 TRP A C 1
ATOM 1528 O O . TRP A 1 206 ? 11.058 2.448 -5.730 1.00 98.06 206 TRP A O 1
ATOM 1538 N N . VAL A 1 207 ? 9.304 3.683 -5.060 1.00 98.00 207 VAL A N 1
ATOM 1539 C CA . VAL A 1 207 ? 9.547 4.780 -6.000 1.00 98.00 207 VAL A CA 1
ATOM 1540 C C . VAL A 1 207 ? 10.783 5.547 -5.547 1.00 98.00 207 VAL A C 1
ATOM 1542 O O . VAL A 1 207 ? 10.876 5.907 -4.376 1.00 98.00 207 VAL A O 1
ATOM 1545 N N . GLY A 1 208 ? 11.686 5.822 -6.481 1.00 96.31 208 GLY A N 1
ATOM 1546 C CA . GLY A 1 208 ? 12.770 6.779 -6.311 1.00 96.31 208 GLY A CA 1
ATOM 1547 C C . GLY A 1 208 ? 12.930 7.586 -7.592 1.00 96.31 208 GLY A C 1
ATOM 1548 O O . GLY A 1 208 ? 11.942 7.946 -8.242 1.00 96.31 208 GLY A O 1
ATOM 1549 N N . ASP A 1 209 ? 14.176 7.835 -7.952 1.00 96.06 209 ASP A N 1
ATOM 1550 C CA . ASP A 1 209 ? 14.596 8.559 -9.150 1.00 96.06 209 ASP A CA 1
ATOM 1551 C C . ASP A 1 209 ? 15.936 8.046 -9.709 1.00 96.06 209 ASP A C 1
ATOM 1553 O O . ASP A 1 209 ? 16.526 8.678 -10.575 1.00 96.06 209 ASP A O 1
ATOM 1557 N N . SER A 1 210 ? 16.367 6.845 -9.322 1.00 96.50 210 SER A N 1
ATOM 1558 C CA . SER A 1 210 ? 17.639 6.270 -9.773 1.00 96.50 210 SER A CA 1
ATOM 1559 C C . SER A 1 210 ? 17.866 6.304 -11.290 1.00 96.50 210 SER A C 1
ATOM 1561 O O . SER A 1 210 ? 16.951 6.157 -12.110 1.00 96.50 210 SER A O 1
ATOM 1563 N N . GLY A 1 211 ? 19.128 6.379 -11.706 1.00 94.94 211 GLY A N 1
ATOM 1564 C CA . GLY A 1 211 ? 19.512 6.315 -13.117 1.00 94.94 211 GLY A CA 1
ATOM 1565 C C . GLY A 1 211 ? 19.416 7.681 -13.785 1.00 94.94 211 GLY A C 1
ATOM 1566 O O . GLY A 1 211 ? 19.891 8.671 -13.249 1.00 94.94 211 GLY A O 1
ATOM 1567 N N . ASN A 1 212 ? 18.827 7.782 -14.981 1.00 93.50 212 ASN A N 1
ATOM 1568 C CA . ASN A 1 212 ? 18.722 9.095 -15.635 1.00 93.50 212 ASN A CA 1
ATOM 1569 C C . ASN A 1 212 ? 17.542 9.954 -15.141 1.00 93.50 212 ASN A C 1
ATOM 1571 O O . ASN A 1 212 ? 17.242 10.963 -15.783 1.00 93.50 212 ASN A O 1
ATOM 1575 N N . ALA A 1 213 ? 16.878 9.546 -14.056 1.00 93.25 213 ALA A N 1
ATOM 1576 C CA . ALA A 1 213 ? 15.863 10.335 -13.371 1.00 93.25 213 ALA A CA 1
ATOM 1577 C C . ALA A 1 213 ? 16.417 11.100 -12.151 1.00 93.25 213 ALA A C 1
ATOM 1579 O O . ALA A 1 213 ? 15.679 11.931 -11.637 1.00 93.25 213 ALA A O 1
ATOM 1580 N N . GLU A 1 214 ? 17.694 10.916 -11.783 1.00 92.62 214 GLU A N 1
ATOM 1581 C CA . GLU A 1 214 ? 18.315 11.377 -10.521 1.00 92.62 214 GLU A CA 1
ATOM 1582 C C . GLU A 1 214 ? 18.108 12.867 -10.217 1.00 92.62 214 GLU A C 1
ATOM 1584 O O . GLU A 1 214 ? 18.066 13.302 -9.082 1.00 92.62 214 GLU A O 1
ATOM 1589 N N . HIS A 1 215 ? 17.990 13.691 -11.257 1.00 89.88 215 HIS A N 1
ATOM 1590 C CA . HIS A 1 215 ? 17.818 15.142 -11.126 1.00 89.88 215 HIS A CA 1
ATOM 1591 C C . HIS A 1 215 ? 16.453 15.594 -11.650 1.00 89.88 215 HIS A C 1
ATOM 1593 O O . HIS A 1 215 ? 16.312 16.650 -12.273 1.00 89.88 215 HIS A O 1
ATOM 1599 N N . THR A 1 216 ? 15.446 14.739 -11.496 1.00 91.12 216 THR A N 1
ATOM 1600 C CA . THR A 1 216 ? 14.072 14.964 -11.942 1.00 91.12 216 THR A CA 1
ATOM 1601 C C . THR A 1 216 ? 13.096 14.638 -10.820 1.00 91.12 216 THR A C 1
ATOM 1603 O O . THR A 1 216 ? 13.458 14.049 -9.812 1.00 91.12 216 THR A O 1
ATOM 1606 N N . VAL A 1 217 ? 11.822 14.994 -10.998 1.00 92.69 217 VAL A N 1
ATOM 1607 C CA . VAL A 1 217 ? 10.785 14.625 -10.027 1.00 92.69 217 VAL A CA 1
ATOM 1608 C C . VAL A 1 217 ? 10.734 13.095 -9.871 1.00 92.69 217 VAL A C 1
ATOM 1610 O O . VAL A 1 217 ? 10.554 12.412 -10.890 1.00 92.69 217 VAL A O 1
ATOM 1613 N N . PRO A 1 218 ? 10.763 12.560 -8.632 1.00 95.25 218 PRO A N 1
ATOM 1614 C CA . PRO A 1 218 ? 10.592 11.137 -8.363 1.00 95.25 218 PRO A CA 1
ATOM 1615 C C . PRO A 1 218 ? 9.404 10.529 -9.105 1.00 95.25 218 PRO A C 1
ATOM 1617 O O . PRO A 1 218 ? 8.289 11.081 -9.141 1.00 95.25 218 PRO A O 1
ATOM 1620 N N . ASN A 1 219 ? 9.661 9.404 -9.769 1.00 96.75 219 ASN A N 1
ATOM 1621 C CA . ASN A 1 219 ? 8.693 8.771 -10.648 1.00 96.75 219 ASN A CA 1
ATOM 1622 C C . ASN A 1 219 ? 9.002 7.294 -10.892 1.00 96.75 219 ASN A C 1
ATOM 1624 O O . ASN A 1 219 ? 10.146 6.866 -10.862 1.00 96.75 219 ASN A O 1
ATOM 1628 N N . LEU A 1 220 ? 7.962 6.521 -11.207 1.00 98.50 220 LEU A N 1
ATOM 1629 C CA . LEU A 1 220 ? 8.116 5.182 -11.767 1.00 98.50 220 LEU A CA 1
ATOM 1630 C C . LEU A 1 220 ? 7.972 5.248 -13.286 1.00 98.50 220 LEU A C 1
ATOM 1632 O O . LEU A 1 220 ? 6.869 5.494 -13.787 1.00 98.50 220 LEU A O 1
ATOM 1636 N N . HIS A 1 221 ? 9.032 4.917 -14.017 1.00 98.44 221 HIS A N 1
ATOM 1637 C CA . HIS A 1 221 ? 8.916 4.645 -15.444 1.00 98.44 221 HIS A CA 1
ATOM 1638 C C . HIS A 1 221 ? 8.377 3.222 -15.652 1.00 98.44 221 HIS A C 1
ATOM 1640 O O . HIS A 1 221 ? 9.056 2.222 -15.394 1.00 98.44 221 HIS A O 1
ATOM 1646 N N . PHE A 1 222 ? 7.123 3.127 -16.101 1.00 98.75 222 PHE A N 1
ATOM 1647 C CA . PHE A 1 222 ? 6.409 1.865 -16.271 1.00 98.75 222 PHE A CA 1
ATOM 1648 C C . PHE A 1 222 ? 6.269 1.489 -17.747 1.00 98.75 222 PHE A C 1
ATOM 1650 O O . PHE A 1 222 ? 5.685 2.232 -18.541 1.00 98.75 222 PHE A O 1
ATOM 1657 N N . GLU A 1 223 ? 6.724 0.290 -18.112 1.00 98.25 223 GLU A N 1
ATOM 1658 C CA . GLU A 1 223 ? 6.572 -0.243 -19.469 1.00 98.25 223 GLU A CA 1
ATOM 1659 C C . GLU A 1 223 ? 5.673 -1.480 -19.510 1.00 98.25 223 GLU A C 1
ATOM 1661 O O . GLU A 1 223 ? 5.704 -2.333 -18.620 1.00 98.25 223 GLU A O 1
ATOM 1666 N N . LEU A 1 224 ? 4.957 -1.633 -20.626 1.00 97.88 224 LEU A N 1
ATOM 1667 C CA . LEU A 1 224 ? 4.288 -2.869 -21.016 1.00 97.88 224 LEU A CA 1
ATOM 1668 C C . LEU A 1 224 ? 4.903 -3.382 -22.323 1.00 97.88 224 LEU A C 1
ATOM 1670 O O . LEU A 1 224 ? 4.982 -2.656 -23.315 1.00 97.88 224 LEU A O 1
ATOM 1674 N N . ARG A 1 225 ? 5.329 -4.645 -22.344 1.00 97.25 225 ARG A N 1
ATOM 1675 C CA . ARG A 1 225 ? 5.969 -5.284 -23.497 1.00 97.25 225 ARG A CA 1
ATOM 1676 C C . ARG A 1 225 ? 5.181 -6.509 -23.950 1.00 97.25 225 ARG A C 1
ATOM 1678 O O . ARG A 1 225 ? 4.783 -7.345 -23.141 1.00 97.25 225 ARG A O 1
ATOM 1685 N N . THR A 1 226 ? 4.993 -6.632 -25.263 1.00 96.31 226 THR A N 1
ATOM 1686 C CA . THR A 1 226 ? 4.430 -7.846 -25.883 1.00 96.31 226 THR A CA 1
ATOM 1687 C C . THR A 1 226 ? 5.311 -9.078 -25.622 1.00 96.31 226 THR A C 1
ATOM 1689 O O . THR A 1 226 ? 6.492 -8.916 -25.312 1.00 96.31 226 THR A O 1
ATOM 1692 N N . PRO A 1 227 ? 4.816 -10.306 -25.876 1.00 95.31 227 PRO A N 1
ATOM 1693 C CA . PRO A 1 227 ? 5.641 -11.516 -25.851 1.00 95.31 227 PRO A CA 1
ATOM 1694 C C . PRO A 1 227 ? 6.900 -11.471 -26.730 1.00 95.31 227 PRO A C 1
ATOM 1696 O O . PRO A 1 227 ? 7.865 -12.168 -26.442 1.00 95.31 227 PRO A O 1
ATOM 1699 N N . GLY A 1 228 ? 6.902 -10.656 -27.792 1.00 92.06 228 GLY A N 1
ATOM 1700 C CA . GLY A 1 228 ? 8.071 -10.431 -28.652 1.00 92.06 228 GLY A CA 1
ATOM 1701 C C . GLY A 1 228 ? 9.011 -9.319 -28.169 1.00 92.06 228 GLY A C 1
ATOM 1702 O O . GLY A 1 228 ? 9.933 -8.957 -28.888 1.00 92.06 228 GLY A O 1
ATOM 1703 N N . GLY A 1 229 ? 8.763 -8.720 -26.999 1.00 92.50 229 GLY A N 1
ATOM 1704 C CA . GLY A 1 229 ? 9.575 -7.641 -26.419 1.00 92.50 229 GLY A CA 1
ATOM 1705 C C . GLY A 1 229 ? 9.247 -6.225 -26.916 1.00 92.50 229 GLY A C 1
ATOM 1706 O O . GLY A 1 229 ? 9.813 -5.248 -26.414 1.00 92.50 229 GLY A O 1
ATOM 1707 N N . TYR A 1 230 ? 8.317 -6.074 -27.865 1.00 93.12 230 TYR A N 1
ATOM 1708 C CA . TYR A 1 230 ? 7.930 -4.756 -28.385 1.00 93.12 230 TYR A CA 1
ATOM 1709 C C . TYR A 1 230 ? 7.221 -3.904 -27.323 1.00 93.12 230 TYR A C 1
ATOM 1711 O O . TYR A 1 230 ? 6.332 -4.439 -26.652 1.00 93.12 230 TYR A O 1
ATOM 1719 N N . PRO A 1 231 ? 7.571 -2.607 -27.188 1.00 94.19 231 PRO A N 1
ATOM 1720 C CA . PRO A 1 231 ? 6.883 -1.686 -26.292 1.00 94.19 231 PRO A CA 1
ATOM 1721 C C . PRO A 1 231 ? 5.456 -1.411 -26.755 1.00 94.19 231 PRO A C 1
ATOM 1723 O O . PRO A 1 231 ? 5.185 -1.292 -27.950 1.00 94.19 231 PRO A O 1
ATOM 1726 N N . VAL A 1 232 ? 4.555 -1.309 -25.787 1.00 94.62 232 VAL A N 1
ATOM 1727 C CA . VAL A 1 232 ? 3.133 -1.022 -25.958 1.00 94.62 232 VAL A CA 1
ATOM 1728 C C . VAL A 1 232 ? 2.779 0.122 -25.028 1.00 94.62 232 VAL A C 1
ATOM 1730 O O . VAL A 1 232 ? 3.224 0.128 -23.884 1.00 94.62 232 VAL A O 1
ATOM 1733 N N . ASP A 1 233 ? 1.948 1.047 -25.501 1.00 96.44 233 ASP A N 1
ATOM 1734 C CA . ASP A 1 233 ? 1.434 2.138 -24.677 1.00 96.44 233 ASP A CA 1
ATOM 1735 C C . ASP A 1 233 ? 0.670 1.585 -23.453 1.00 96.44 233 ASP A C 1
ATOM 1737 O O . ASP A 1 233 ? -0.398 0.976 -23.616 1.00 96.44 233 ASP A O 1
ATOM 1741 N N . PRO A 1 234 ? 1.181 1.771 -22.219 1.00 96.94 234 PRO A N 1
ATOM 1742 C CA . PRO A 1 234 ? 0.531 1.252 -21.026 1.00 96.94 234 PRO A CA 1
ATOM 1743 C C . PRO A 1 234 ? -0.633 2.137 -20.557 1.00 96.94 234 PRO A C 1
ATOM 1745 O O . PRO A 1 234 ? -1.408 1.692 -19.707 1.00 96.94 234 PRO A O 1
ATOM 1748 N N . TYR A 1 235 ? -0.810 3.353 -21.094 1.00 96.88 235 TYR A N 1
ATOM 1749 C CA . TYR A 1 235 ? -1.726 4.365 -20.557 1.00 96.88 235 TYR A CA 1
ATOM 1750 C C . TYR A 1 235 ? -3.170 3.862 -20.418 1.00 96.88 235 TYR A C 1
ATOM 1752 O O . TYR A 1 235 ? -3.795 4.013 -19.366 1.00 96.88 235 TYR A O 1
ATOM 1760 N N . ALA A 1 236 ? -3.697 3.186 -21.444 1.00 96.25 236 ALA A N 1
ATOM 1761 C CA . ALA A 1 236 ? -5.052 2.630 -21.412 1.00 96.25 236 ALA A CA 1
ATOM 1762 C C . ALA A 1 236 ? -5.221 1.496 -20.380 1.00 96.25 236 ALA A C 1
ATOM 1764 O O . ALA A 1 236 ? -6.322 1.302 -19.853 1.00 96.25 236 ALA A O 1
ATOM 1765 N N . SER A 1 237 ? -4.148 0.753 -20.093 1.00 97.75 237 SER A N 1
ATOM 1766 C CA . SER A 1 237 ? -4.135 -0.298 -19.068 1.00 97.75 237 SER A CA 1
ATOM 1767 C C . SER A 1 237 ? -4.034 0.312 -17.667 1.00 97.75 237 SER A C 1
ATOM 1769 O O . SER A 1 237 ? -4.805 -0.073 -16.795 1.00 97.75 237 SER A O 1
ATOM 1771 N N . LEU A 1 238 ? -3.182 1.327 -17.473 1.00 98.19 238 LEU A N 1
ATOM 1772 C CA . LEU A 1 238 ? -3.047 2.082 -16.216 1.00 98.19 238 LEU A CA 1
ATOM 1773 C C . LEU A 1 238 ? -4.345 2.808 -15.830 1.00 98.19 238 LEU A C 1
ATOM 1775 O O . LEU A 1 238 ? -4.774 2.770 -14.681 1.00 98.19 238 LEU A O 1
ATOM 1779 N N . ARG A 1 239 ? -5.041 3.409 -16.801 1.00 97.38 239 ARG A N 1
ATOM 1780 C CA . ARG A 1 239 ? -6.352 4.046 -16.578 1.00 97.38 239 ARG A CA 1
ATOM 1781 C C . ARG A 1 239 ? -7.435 3.071 -16.111 1.00 97.38 239 ARG A C 1
ATOM 1783 O O . ARG A 1 239 ? -8.397 3.505 -15.485 1.00 97.38 239 ARG A O 1
ATOM 1790 N N . ALA A 1 240 ? -7.311 1.791 -16.460 1.00 97.12 240 ALA A N 1
ATOM 1791 C CA . ALA A 1 240 ? -8.296 0.752 -16.167 1.00 97.12 240 ALA A CA 1
ATOM 1792 C C . ALA A 1 240 ? -7.841 -0.242 -15.087 1.00 97.12 240 ALA A C 1
ATOM 1794 O O . ALA A 1 240 ? -8.571 -1.187 -14.789 1.00 97.12 240 ALA A O 1
ATOM 1795 N N . SER A 1 241 ? -6.636 -0.071 -14.542 1.00 97.06 241 SER A N 1
ATOM 1796 C CA . SER A 1 241 ? -6.069 -0.985 -13.555 1.00 97.06 241 SER A CA 1
ATOM 1797 C C . SER A 1 241 ? -6.762 -0.859 -12.201 1.00 97.06 241 SER A C 1
ATOM 1799 O O . SER A 1 241 ? -7.248 0.214 -11.837 1.00 97.06 241 SER A O 1
ATOM 1801 N N . ASN A 1 242 ? -6.754 -1.945 -11.435 1.00 95.31 242 ASN A N 1
ATOM 1802 C CA . ASN A 1 242 ? -7.268 -1.946 -10.071 1.00 95.31 242 ASN A CA 1
ATOM 1803 C C . ASN A 1 242 ? -6.255 -1.278 -9.143 1.00 95.31 242 ASN A C 1
ATOM 1805 O O . ASN A 1 242 ? -5.078 -1.626 -9.168 1.00 95.31 242 ASN A O 1
ATOM 1809 N N . LYS A 1 243 ? -6.707 -0.340 -8.315 1.00 95.19 243 LYS A N 1
ATOM 1810 C CA . LYS A 1 243 ? -5.868 0.275 -7.283 1.00 95.19 243 LYS A CA 1
ATOM 1811 C C . LYS A 1 243 ? -6.008 -0.497 -5.975 1.00 95.19 243 LYS A C 1
ATOM 1813 O O . LYS A 1 243 ? -7.103 -0.957 -5.652 1.00 95.19 243 LYS A O 1
ATOM 1818 N N . ILE A 1 244 ? -4.914 -0.612 -5.230 1.00 95.69 244 ILE A N 1
ATOM 1819 C CA . ILE A 1 244 ? -4.935 -1.101 -3.850 1.00 95.69 244 ILE A CA 1
ATOM 1820 C C . ILE A 1 244 ? -5.388 0.050 -2.957 1.00 95.69 244 ILE A C 1
ATOM 1822 O O . ILE A 1 244 ? -4.848 1.153 -3.034 1.00 95.69 244 ILE A O 1
ATOM 1826 N N . VAL A 1 245 ? -6.418 -0.198 -2.151 1.00 91.88 245 VAL A N 1
ATOM 1827 C CA . VAL A 1 245 ? -7.048 0.821 -1.313 1.00 91.88 245 VAL A CA 1
ATOM 1828 C C . VAL A 1 245 ? -7.376 0.210 0.035 1.00 91.88 245 VAL A C 1
ATOM 1830 O O . VAL A 1 245 ? -8.058 -0.810 0.093 1.00 91.88 245 VAL A O 1
ATOM 1833 N N . TYR A 1 246 ? -6.936 0.871 1.094 1.00 92.56 246 TYR A N 1
ATOM 1834 C CA . TYR A 1 246 ? -7.230 0.542 2.482 1.00 92.56 246 TYR A CA 1
ATOM 1835 C C . TYR A 1 246 ? -7.107 1.816 3.326 1.00 92.56 246 TYR A C 1
ATOM 1837 O O . TYR A 1 246 ? -6.745 2.879 2.804 1.00 92.56 246 TYR A O 1
ATOM 1845 N N . GLU A 1 247 ? -7.469 1.723 4.597 1.00 92.06 247 GLU A N 1
ATOM 1846 C CA . GLU A 1 247 ? -7.394 2.834 5.546 1.00 92.06 247 GLU A CA 1
ATOM 1847 C C . GLU A 1 247 ? -6.599 2.432 6.779 1.00 92.06 247 GLU A C 1
ATOM 1849 O O . GLU A 1 247 ? -6.635 1.274 7.170 1.00 92.06 247 GLU A O 1
ATOM 1854 N N . TRP A 1 248 ? -5.894 3.378 7.380 1.00 91.44 248 TRP A N 1
ATOM 1855 C CA . TRP A 1 248 ? -5.308 3.220 8.701 1.00 91.44 248 TRP A CA 1
ATOM 1856 C C . TRP A 1 248 ? -6.264 3.789 9.742 1.00 91.44 248 TRP A C 1
ATOM 1858 O O . TRP A 1 248 ? -6.751 4.910 9.573 1.00 91.44 248 TRP A O 1
ATOM 1868 N N . LEU A 1 249 ? -6.574 3.001 10.768 1.00 88.19 249 LEU A N 1
ATOM 1869 C CA . LEU A 1 249 ? -7.376 3.447 11.908 1.00 88.19 249 LEU A CA 1
ATOM 1870 C C . LEU A 1 249 ? -6.474 3.909 13.048 1.00 88.19 249 LEU A C 1
ATOM 1872 O O . LEU A 1 249 ? -5.384 3.346 13.166 1.00 88.19 249 LEU A O 1
ATOM 1876 N N . PRO A 1 250 ? -6.957 4.826 13.908 1.00 86.69 250 PRO A N 1
ATOM 1877 C CA . PRO A 1 250 ? -6.207 5.349 15.046 1.00 86.69 250 PRO A CA 1
ATOM 1878 C C . PRO A 1 250 ? -5.466 4.276 15.845 1.00 86.69 250 PRO A C 1
ATOM 1880 O O . PRO A 1 250 ? -5.963 3.159 16.005 1.00 86.69 250 PRO A O 1
ATOM 1883 N N . LEU A 1 251 ? -4.272 4.620 16.334 1.00 84.00 251 LEU A N 1
ATOM 1884 C CA . LEU A 1 251 ? -3.450 3.699 17.123 1.00 84.00 251 LEU A CA 1
ATOM 1885 C C . LEU A 1 251 ? -4.072 3.404 18.481 1.00 84.00 251 LEU A C 1
ATOM 1887 O O . LEU A 1 251 ? -3.934 2.288 18.981 1.00 84.00 251 LEU A O 1
ATOM 1891 N N . ASP A 1 252 ? -4.752 4.392 19.063 1.00 82.88 252 ASP A N 1
ATOM 1892 C CA . ASP A 1 252 ? -5.450 4.210 20.323 1.00 82.88 252 ASP A CA 1
ATOM 1893 C C . ASP A 1 252 ? -6.595 3.187 20.163 1.00 82.88 252 ASP A C 1
ATOM 1895 O O . ASP A 1 252 ? -7.529 3.421 19.382 1.00 82.88 252 ASP A O 1
ATOM 1899 N N . PRO A 1 253 ? -6.564 2.052 20.891 1.00 78.00 253 PRO A N 1
ATOM 1900 C CA . PRO A 1 253 ? -7.586 1.023 20.754 1.00 78.00 253 PRO A CA 1
ATOM 1901 C C . PRO A 1 253 ? -8.997 1.528 21.081 1.00 78.00 253 PRO A C 1
ATOM 1903 O O . PRO A 1 253 ? -9.953 1.146 20.399 1.00 78.00 253 PRO A O 1
ATOM 1906 N N . ALA A 1 254 ? -9.159 2.397 22.085 1.00 77.81 254 ALA A N 1
ATOM 1907 C CA . ALA A 1 254 ? -10.472 2.905 22.480 1.00 77.81 254 ALA A CA 1
ATOM 1908 C C . ALA A 1 254 ? -11.082 3.760 21.361 1.00 77.81 254 ALA A C 1
ATOM 1910 O O . ALA A 1 254 ? -12.179 3.459 20.878 1.00 77.81 254 ALA A O 1
ATOM 1911 N N . VAL A 1 255 ? -10.321 4.721 20.835 1.00 81.81 255 VAL A N 1
ATOM 1912 C CA . VAL A 1 255 ? -10.715 5.550 19.687 1.00 81.81 255 VAL A CA 1
ATOM 1913 C C . VAL A 1 255 ? -10.990 4.691 18.450 1.00 81.81 255 VAL A C 1
ATOM 1915 O O . VAL A 1 255 ? -12.004 4.890 17.770 1.00 81.81 255 VAL A O 1
ATOM 1918 N N . MET A 1 256 ? -10.137 3.702 18.163 1.00 83.06 256 MET A N 1
ATOM 1919 C CA . MET A 1 256 ? -10.323 2.778 17.041 1.00 83.06 256 MET A CA 1
ATOM 1920 C C . MET A 1 256 ? -11.649 2.016 17.156 1.00 83.06 256 MET A C 1
ATOM 1922 O O . MET A 1 256 ? -12.408 1.942 16.186 1.00 83.06 256 MET A O 1
ATOM 1926 N N . SER A 1 257 ? -11.959 1.454 18.327 1.00 77.56 257 SER A N 1
ATOM 1927 C CA . SER A 1 257 ? -13.166 0.632 18.500 1.00 77.56 257 SER A CA 1
ATOM 1928 C C . SER A 1 257 ? -14.443 1.440 18.460 1.00 77.56 257 SER A C 1
ATOM 1930 O O . SER A 1 257 ? -15.397 1.012 17.814 1.00 77.56 257 SER A O 1
ATOM 1932 N N . ARG A 1 258 ? -14.432 2.638 19.045 1.00 77.44 258 ARG A N 1
ATOM 1933 C CA . ARG A 1 258 ? -15.511 3.612 18.910 1.00 77.44 258 ARG A CA 1
ATOM 1934 C C . ARG A 1 258 ? -15.756 3.960 17.444 1.00 77.44 258 ARG A C 1
ATOM 1936 O O . ARG A 1 258 ? -16.882 3.870 16.975 1.00 77.44 258 ARG A O 1
ATOM 1943 N N . THR A 1 259 ? -14.695 4.265 16.695 1.00 80.88 259 THR A N 1
ATOM 1944 C CA . THR A 1 259 ? -14.778 4.588 15.259 1.00 80.88 259 THR A CA 1
ATOM 1945 C C . THR A 1 259 ? -15.371 3.430 14.452 1.00 80.88 259 THR A C 1
ATOM 1947 O O . THR A 1 259 ? -16.254 3.621 13.610 1.00 80.88 259 THR A O 1
ATOM 1950 N N . LEU A 1 260 ? -14.917 2.201 14.714 1.00 79.88 260 LEU A N 1
ATOM 1951 C CA . LEU A 1 260 ? -15.496 1.005 14.105 1.00 79.88 260 LEU A CA 1
ATOM 1952 C C . LEU A 1 260 ? -16.956 0.831 14.506 1.00 79.88 260 LEU A C 1
ATOM 1954 O O . LEU A 1 260 ? -17.754 0.396 13.671 1.00 79.88 260 LEU A O 1
ATOM 1958 N N . ALA A 1 261 ? -17.310 1.183 15.739 1.00 78.38 261 ALA A N 1
ATOM 1959 C CA . ALA A 1 261 ? -18.655 1.012 16.230 1.00 78.38 261 ALA A CA 1
ATOM 1960 C C . ALA A 1 261 ? -19.673 1.967 15.642 1.00 78.38 261 ALA A C 1
ATOM 1962 O O . ALA A 1 261 ? -20.700 1.518 15.121 1.00 78.38 261 ALA A O 1
ATOM 1963 N N . GLU A 1 262 ? -19.318 3.241 15.563 1.00 78.00 262 GLU A N 1
ATOM 1964 C CA . GLU A 1 262 ? -20.089 4.260 14.863 1.00 78.00 262 GLU A CA 1
ATOM 1965 C C . GLU A 1 262 ? -20.316 3.866 13.398 1.00 78.00 262 GLU A C 1
ATOM 1967 O O . GLU A 1 262 ? -21.406 4.042 12.845 1.00 78.00 262 GLU A O 1
ATOM 1972 N N . ALA A 1 263 ? -19.294 3.280 12.769 1.00 77.88 263 ALA A N 1
ATOM 1973 C CA . ALA A 1 263 ? -19.331 2.909 11.364 1.00 77.88 263 ALA A CA 1
ATOM 1974 C C . ALA A 1 263 ? -20.165 1.658 11.060 1.00 77.88 263 ALA A C 1
ATOM 1976 O O . ALA A 1 263 ? -20.787 1.580 9.995 1.00 77.88 263 ALA A O 1
ATOM 1977 N N . ASN A 1 264 ? -20.147 0.659 11.948 1.00 74.31 264 ASN A N 1
ATOM 1978 C CA . ASN A 1 264 ? -20.672 -0.675 11.649 1.00 74.31 264 ASN A CA 1
ATOM 1979 C C . ASN A 1 264 ? -21.965 -1.021 12.408 1.00 74.31 264 ASN A C 1
ATOM 1981 O O . ASN A 1 264 ? -22.751 -1.814 11.881 1.00 74.31 264 ASN A O 1
ATOM 1985 N N . TRP A 1 265 ? -22.240 -0.398 13.563 1.00 75.06 265 TRP A N 1
ATOM 1986 C CA . TRP A 1 265 ? -23.392 -0.712 14.423 1.00 75.06 265 TRP A CA 1
ATOM 1987 C C . TRP A 1 265 ? -24.286 0.524 14.631 1.00 75.06 265 TRP A C 1
ATOM 1989 O O . TRP A 1 265 ? -23.943 1.491 15.306 1.00 75.06 265 TRP A O 1
ATOM 1999 N N . ALA A 1 266 ? -25.464 0.524 14.002 1.00 62.06 266 ALA A N 1
ATOM 2000 C CA . ALA A 1 266 ? -26.310 1.718 13.866 1.00 62.06 266 ALA A CA 1
ATOM 2001 C C . ALA A 1 266 ? -27.656 1.660 14.616 1.00 62.06 266 ALA A C 1
ATOM 2003 O O . ALA A 1 266 ? -28.456 2.582 14.481 1.00 62.06 266 ALA A O 1
ATOM 2004 N N . SER A 1 267 ? -27.945 0.585 15.350 1.00 61.78 267 SER A N 1
ATOM 2005 C CA . SER A 1 267 ? -29.197 0.395 16.100 1.00 61.78 267 SER A CA 1
ATOM 2006 C C . SER A 1 267 ? -28.944 -0.379 17.392 1.00 61.78 267 SER A C 1
ATOM 2008 O O . SER A 1 267 ? -27.843 -0.888 17.558 1.00 61.78 267 SER A O 1
ATOM 2010 N N . SER A 1 268 ? -29.973 -0.478 18.248 1.00 59.94 268 SER A N 1
ATOM 2011 C CA . SER A 1 268 ? -29.992 -1.208 19.524 1.00 59.94 268 SER A CA 1
ATOM 2012 C C . SER A 1 268 ? -29.429 -2.627 19.402 1.00 59.94 268 SER A C 1
ATOM 2014 O O . SER A 1 268 ? -30.171 -3.564 19.093 1.00 59.94 268 SER A O 1
ATOM 2016 N N . GLU A 1 269 ? -28.126 -2.783 19.614 1.00 65.25 269 GLU A N 1
ATOM 2017 C CA . GLU A 1 269 ? -27.501 -4.094 19.744 1.00 65.25 269 GLU A CA 1
ATOM 2018 C C . GLU A 1 269 ? -27.867 -4.641 21.120 1.00 65.25 269 GLU A C 1
ATOM 2020 O O . GLU A 1 269 ? -27.799 -3.936 22.119 1.00 65.25 269 GLU A O 1
ATOM 2025 N N . SER A 1 270 ? -28.275 -5.903 21.225 1.00 70.25 270 SER A N 1
ATOM 2026 C CA . SER A 1 270 ? -28.635 -6.443 22.544 1.00 70.25 270 SER A CA 1
ATOM 2027 C C . SER A 1 270 ? -27.415 -6.633 23.446 1.00 70.25 270 SER A C 1
ATOM 2029 O O . SER A 1 270 ? -27.574 -6.714 24.665 1.00 70.25 270 SER A O 1
ATOM 2031 N N . MET A 1 271 ? -26.216 -6.714 22.858 1.00 77.88 271 MET A N 1
ATOM 2032 C CA . MET A 1 271 ? -24.976 -7.032 23.551 1.00 77.88 271 MET A CA 1
ATOM 2033 C C . MET A 1 271 ? -23.779 -6.268 22.971 1.00 77.88 271 MET A C 1
ATOM 2035 O O . MET A 1 271 ? -23.658 -6.161 21.754 1.00 77.88 271 MET A O 1
ATOM 2039 N N . ALA A 1 272 ? -22.863 -5.829 23.836 1.00 81.56 272 ALA A N 1
ATOM 2040 C CA . ALA A 1 272 ? -21.506 -5.415 23.476 1.00 81.56 272 ALA A CA 1
ATOM 2041 C C . ALA A 1 272 ? -20.462 -6.137 24.333 1.00 81.56 272 ALA A C 1
ATOM 2043 O O . ALA A 1 272 ? -20.727 -6.471 25.489 1.00 81.56 272 ALA A O 1
ATOM 2044 N N . VAL A 1 273 ? -19.276 -6.363 23.768 1.00 81.44 273 VAL A N 1
ATOM 2045 C CA . VAL A 1 273 ? -18.089 -6.802 24.511 1.00 81.44 273 VAL A CA 1
ATOM 2046 C C . VAL A 1 273 ? -17.229 -5.578 24.800 1.00 81.44 273 VAL A C 1
ATOM 2048 O O . VAL A 1 273 ? -16.916 -4.823 23.885 1.00 81.44 273 VAL A O 1
ATOM 2051 N N . VAL A 1 274 ? -16.852 -5.378 26.059 1.00 84.88 274 VAL A N 1
ATOM 2052 C CA . VAL A 1 274 ? -16.015 -4.262 26.512 1.00 84.88 274 VAL A CA 1
ATOM 2053 C C . VAL A 1 274 ? -14.693 -4.805 27.038 1.00 84.88 274 VAL A C 1
ATOM 2055 O O . VAL A 1 274 ? -14.688 -5.748 27.816 1.00 84.88 274 VAL A O 1
ATOM 2058 N N . ILE A 1 275 ? -13.568 -4.231 26.628 1.00 83.50 275 ILE A N 1
ATOM 2059 C CA . ILE A 1 275 ? -12.227 -4.703 26.997 1.00 83.50 275 ILE A CA 1
ATOM 2060 C C . ILE A 1 275 ? -11.394 -3.512 27.489 1.00 83.50 275 ILE A C 1
ATOM 2062 O O . ILE A 1 275 ? -11.421 -2.463 26.849 1.00 83.50 275 ILE A O 1
ATOM 2066 N N . PRO A 1 276 ? -10.619 -3.613 28.582 1.00 84.94 276 PRO A N 1
ATOM 2067 C CA . PRO A 1 276 ? -9.649 -2.575 28.930 1.00 84.94 276 PRO A CA 1
ATOM 2068 C C . PRO A 1 276 ? -8.645 -2.346 27.790 1.00 84.94 276 PRO A C 1
ATOM 2070 O O . PRO A 1 276 ? -8.065 -3.304 27.279 1.00 84.94 276 PRO A O 1
ATOM 2073 N N . SER A 1 277 ? -8.380 -1.095 27.402 1.00 82.12 277 SER A N 1
ATOM 2074 C CA . SER A 1 277 ? -7.437 -0.786 26.307 1.00 82.12 277 SER A CA 1
ATOM 2075 C C . SER A 1 277 ? -6.035 -1.370 26.546 1.00 82.12 277 SER A C 1
ATOM 2077 O O . SER A 1 277 ? -5.390 -1.843 25.611 1.00 82.12 277 SER A O 1
ATOM 2079 N N . THR A 1 278 ? -5.606 -1.461 27.809 1.00 80.75 278 THR A N 1
ATOM 2080 C CA . THR A 1 278 ? -4.348 -2.099 28.238 1.00 80.75 278 THR A CA 1
ATOM 2081 C C . THR A 1 278 ? -4.263 -3.593 27.916 1.00 80.75 278 THR A C 1
ATOM 2083 O O . THR A 1 278 ? -3.176 -4.162 27.911 1.00 80.75 278 THR A O 1
ATOM 2086 N N . GLU A 1 279 ? -5.397 -4.247 27.664 1.00 77.62 279 GLU A N 1
ATOM 2087 C CA . GLU A 1 279 ? -5.491 -5.665 27.314 1.00 77.62 279 GLU A CA 1
ATOM 2088 C C . GLU A 1 279 ? -5.883 -5.883 25.842 1.00 77.62 279 GLU A C 1
ATOM 2090 O O . GLU A 1 279 ? -6.040 -7.025 25.414 1.00 77.62 279 GLU A O 1
ATOM 2095 N N . ALA A 1 280 ? -5.975 -4.821 25.029 1.00 71.44 280 ALA A N 1
ATOM 2096 C CA . ALA A 1 280 ? -6.367 -4.910 23.619 1.00 71.44 280 ALA A CA 1
ATOM 2097 C C . ALA A 1 280 ? -5.444 -5.822 22.792 1.00 71.44 280 ALA A C 1
ATOM 2099 O O . ALA A 1 280 ? -5.912 -6.584 21.943 1.00 71.44 280 ALA A O 1
ATOM 2100 N N . ALA A 1 281 ? -4.142 -5.811 23.094 1.00 65.12 281 ALA A N 1
ATOM 2101 C CA . ALA A 1 281 ? -3.152 -6.676 22.452 1.00 65.12 281 ALA A CA 1
ATOM 2102 C C . ALA A 1 281 ? -3.428 -8.178 22.662 1.00 65.12 281 ALA A C 1
ATOM 2104 O O . ALA A 1 281 ? -2.959 -9.004 21.889 1.00 65.12 281 ALA A O 1
ATOM 2105 N N . LYS A 1 282 ? -4.225 -8.571 23.662 1.00 67.25 282 LYS A N 1
ATOM 2106 C CA . LYS A 1 282 ? -4.566 -9.984 23.877 1.00 67.25 282 LYS A CA 1
ATOM 2107 C C . LYS A 1 282 ? -5.532 -10.530 22.826 1.00 67.25 282 LYS A C 1
ATOM 2109 O O . LYS A 1 282 ? -5.550 -11.734 22.592 1.00 67.25 282 LYS A O 1
ATOM 2114 N N . LEU A 1 283 ? -6.288 -9.671 22.137 1.00 61.19 283 LEU A N 1
ATOM 2115 C CA . LEU A 1 283 ? -7.160 -10.115 21.044 1.00 61.19 283 LEU A CA 1
ATOM 2116 C C . LEU A 1 283 ? -6.382 -10.605 19.830 1.00 61.19 283 LEU A C 1
ATOM 2118 O O . LEU A 1 283 ? -6.847 -11.518 19.152 1.00 61.19 283 LEU A O 1
ATOM 2122 N N . SER A 1 284 ? -5.215 -10.017 19.553 1.00 52.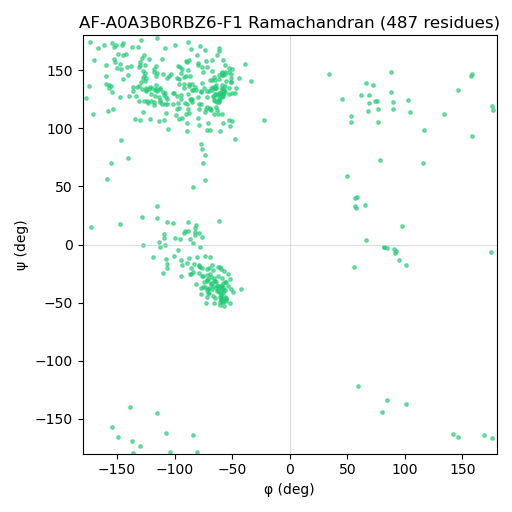62 284 SER A N 1
ATOM 2123 C CA . SER A 1 284 ? -4.355 -10.496 18.471 1.00 52.62 284 SER A CA 1
ATOM 2124 C C . SER A 1 284 ? -3.703 -11.833 18.841 1.00 52.62 284 SER A C 1
ATOM 2126 O O . SER A 1 284 ? -3.528 -12.685 17.977 1.00 52.62 284 SER A O 1
ATOM 2128 N N . MET A 1 285 ? -3.438 -12.077 20.129 1.00 48.50 285 MET A N 1
ATOM 2129 C CA . MET A 1 285 ? -2.894 -13.347 20.628 1.00 48.50 285 MET A CA 1
ATOM 2130 C C . MET A 1 285 ? -3.930 -14.482 20.709 1.00 48.50 285 MET A C 1
ATOM 2132 O O . MET A 1 285 ? -3.554 -15.650 20.698 1.00 48.50 285 MET A O 1
ATOM 2136 N N . ALA A 1 286 ? -5.229 -14.166 20.743 1.00 45.25 286 ALA A N 1
ATOM 2137 C CA . ALA A 1 286 ? -6.314 -15.142 20.891 1.00 45.25 286 ALA A CA 1
ATOM 2138 C C . ALA A 1 286 ? -6.638 -15.964 19.617 1.00 45.25 286 ALA A C 1
ATOM 2140 O O . ALA A 1 286 ? -7.598 -16.729 19.622 1.00 45.25 286 ALA A O 1
ATOM 2141 N N . GLY A 1 287 ? -5.847 -15.824 18.543 1.00 41.44 287 GLY A N 1
ATOM 2142 C CA . GLY A 1 287 ? -5.711 -16.773 17.429 1.00 41.44 287 GLY A CA 1
ATOM 2143 C C . GLY A 1 287 ? -6.990 -17.232 16.709 1.00 41.44 287 GLY A C 1
ATOM 2144 O O . GLY A 1 287 ? -7.714 -18.089 17.193 1.00 41.44 287 GLY A O 1
ATOM 2145 N N . SER A 1 288 ? -7.184 -16.807 15.454 1.00 41.09 288 SER A N 1
ATOM 2146 C CA . SER A 1 288 ? -8.032 -17.410 14.388 1.00 41.09 288 SER A CA 1
ATOM 2147 C C . SER A 1 288 ? -9.540 -17.666 14.633 1.00 41.09 288 SER A C 1
ATOM 2149 O O . SER A 1 288 ? -10.294 -17.740 13.661 1.00 41.09 288 SER A O 1
ATOM 2151 N N . ASN A 1 289 ? -10.025 -17.720 15.876 1.00 40.97 289 ASN A N 1
ATOM 2152 C CA . ASN A 1 289 ? -11.413 -18.041 16.230 1.00 40.97 289 ASN A CA 1
ATOM 2153 C C . ASN A 1 289 ? -12.272 -16.815 16.562 1.00 40.97 289 ASN A C 1
ATOM 2155 O O . ASN A 1 289 ? -13.494 -16.931 16.609 1.00 40.97 289 ASN A O 1
ATOM 2159 N N . MET A 1 290 ? -11.678 -15.629 16.710 1.00 48.34 290 MET A N 1
ATOM 2160 C CA . MET A 1 290 ? -12.436 -14.376 16.830 1.00 48.34 290 MET A CA 1
ATOM 2161 C C . MET A 1 290 ? -12.734 -13.729 15.463 1.00 48.34 290 MET A C 1
ATOM 2163 O O . MET A 1 290 ? -13.045 -12.545 15.358 1.00 48.34 290 MET A O 1
ATOM 2167 N N . SER A 1 291 ? -12.657 -14.527 14.395 1.00 51.38 291 SER A N 1
ATOM 2168 C CA . SER A 1 291 ? -12.769 -14.106 12.994 1.00 51.38 291 SER A CA 1
ATOM 2169 C C . SER A 1 291 ? -14.203 -13.872 12.511 1.00 51.38 291 SER A C 1
ATOM 2171 O O . SER A 1 291 ? -14.416 -13.739 11.315 1.00 51.38 291 SER A O 1
ATOM 2173 N N . VAL A 1 292 ? -15.212 -13.851 13.381 1.00 50.06 292 VAL A N 1
ATOM 2174 C CA . VAL A 1 292 ? -16.599 -13.536 13.001 1.00 50.06 292 VAL A CA 1
ATOM 2175 C C . VAL A 1 292 ? -17.330 -12.996 14.233 1.00 50.06 292 VAL A C 1
ATOM 2177 O O . VAL A 1 292 ? -18.187 -13.676 14.791 1.00 50.06 292 VAL A O 1
ATOM 2180 N N . SER A 1 293 ? -17.001 -11.792 14.710 1.00 56.97 293 SER A N 1
ATOM 2181 C CA . SER A 1 293 ? -17.869 -11.158 15.715 1.00 56.97 293 SER A CA 1
ATOM 2182 C C . SER A 1 293 ? -18.954 -10.353 15.006 1.00 56.97 293 SER A C 1
ATOM 2184 O O . SER A 1 293 ? -18.656 -9.404 14.279 1.00 56.97 293 SER A O 1
ATOM 2186 N N . SER A 1 294 ? -20.216 -10.743 15.199 1.00 63.25 294 SER A N 1
ATOM 2187 C CA . SER A 1 294 ? -21.367 -9.866 14.938 1.00 63.25 294 SER A CA 1
ATOM 2188 C C . SER A 1 294 ? -21.587 -8.866 16.073 1.00 63.25 294 SER A C 1
ATOM 2190 O O . SER A 1 294 ? -22.271 -7.865 15.883 1.00 63.25 294 SER A O 1
ATOM 2192 N N . THR A 1 295 ? -21.001 -9.137 17.242 1.00 72.19 295 THR A N 1
ATOM 2193 C CA . THR A 1 295 ? -21.114 -8.309 18.440 1.00 72.19 295 THR A CA 1
ATOM 2194 C C . THR A 1 295 ? -20.094 -7.168 18.391 1.00 72.19 295 THR A C 1
ATOM 2196 O O . THR A 1 295 ? -18.917 -7.441 18.116 1.00 72.19 295 THR A O 1
ATOM 2199 N N . PRO A 1 296 ? -20.493 -5.918 18.685 1.00 73.38 296 PRO A N 1
ATOM 2200 C CA . PRO A 1 296 ? -19.551 -4.819 18.862 1.00 73.38 296 PRO A CA 1
ATOM 2201 C C . PRO A 1 296 ? -18.521 -5.148 19.946 1.00 73.38 296 PRO A C 1
ATOM 2203 O O . PRO A 1 296 ? -18.884 -5.577 21.043 1.00 73.38 296 PRO A O 1
ATOM 2206 N N . ILE A 1 297 ? -17.243 -4.930 19.631 1.00 78.88 297 ILE A N 1
ATOM 2207 C CA . ILE A 1 297 ? -16.138 -4.972 20.593 1.00 78.88 297 ILE A CA 1
ATOM 2208 C C . ILE A 1 297 ? -15.668 -3.535 20.794 1.00 78.88 297 ILE A C 1
ATOM 2210 O O . ILE A 1 297 ? -15.270 -2.881 19.829 1.00 78.88 297 ILE A O 1
ATOM 2214 N N . LEU A 1 298 ? -15.725 -3.060 22.033 1.00 82.62 298 LEU A N 1
ATOM 2215 C CA . LEU A 1 298 ? -15.300 -1.731 22.449 1.00 82.62 298 LEU A CA 1
ATOM 2216 C C . LEU A 1 298 ? -14.127 -1.841 23.417 1.00 82.62 298 LEU A C 1
ATOM 2218 O O . LEU A 1 298 ? -14.181 -2.619 24.367 1.00 82.62 298 LEU A O 1
ATOM 2222 N N . PHE A 1 299 ? -13.087 -1.044 23.205 1.00 84.75 299 PHE A N 1
ATOM 2223 C CA . PHE A 1 299 ? -12.032 -0.870 24.192 1.00 84.75 299 PHE A CA 1
ATOM 2224 C C . PHE A 1 299 ? -12.301 0.375 25.015 1.00 84.75 299 PHE A C 1
ATOM 2226 O O . PHE A 1 299 ? -12.682 1.403 24.468 1.00 84.75 299 PHE A O 1
ATOM 2233 N N . VAL A 1 300 ? -12.076 0.283 26.320 1.00 86.19 300 VAL A N 1
ATOM 2234 C CA . VAL A 1 300 ? -12.229 1.406 27.243 1.00 86.19 300 VAL A CA 1
ATOM 2235 C C . VAL A 1 300 ? -10.878 1.703 27.865 1.00 86.19 300 VAL A C 1
ATOM 2237 O O . VAL A 1 300 ? -10.278 0.832 28.501 1.00 86.19 300 VAL A O 1
ATOM 2240 N N . ASP A 1 301 ? -10.414 2.939 27.710 1.00 84.94 301 ASP A N 1
ATOM 2241 C CA . ASP A 1 301 ? -9.329 3.462 28.529 1.00 84.94 301 ASP A CA 1
ATOM 2242 C C . ASP A 1 301 ? -9.900 3.949 29.867 1.00 84.94 301 ASP A C 1
ATOM 2244 O O . ASP A 1 301 ? -10.928 4.622 29.926 1.00 84.94 301 ASP A O 1
ATOM 2248 N N . ARG A 1 302 ? -9.222 3.615 30.966 1.00 84.25 302 ARG A N 1
ATOM 2249 C CA . ARG A 1 302 ? -9.565 4.125 32.295 1.00 84.25 302 ARG A CA 1
ATOM 2250 C C . ARG A 1 302 ? -9.390 5.645 32.379 1.00 84.25 302 ARG A C 1
ATOM 2252 O O . ARG A 1 302 ? -10.118 6.281 33.137 1.00 84.25 302 ARG A O 1
ATOM 2259 N N . ALA A 1 303 ? -8.432 6.214 31.646 1.00 82.56 303 ALA A N 1
ATOM 2260 C CA . ALA A 1 303 ? -8.188 7.655 31.620 1.00 82.56 303 ALA A CA 1
ATOM 2261 C C . ALA A 1 303 ? -9.219 8.425 30.773 1.00 82.56 303 ALA A C 1
ATOM 2263 O O . ALA A 1 303 ? -9.489 9.587 31.075 1.00 82.56 303 ALA A O 1
ATOM 2264 N N . ASP A 1 304 ? -9.823 7.779 29.769 1.00 79.81 304 ASP A N 1
ATOM 2265 C CA . ASP A 1 304 ? -10.840 8.364 28.886 1.00 79.81 304 ASP A CA 1
ATOM 2266 C C . ASP A 1 304 ? -11.958 7.361 28.557 1.00 79.81 304 ASP A C 1
ATOM 2268 O O . ASP A 1 304 ? -12.057 6.800 27.464 1.00 79.81 304 ASP A O 1
ATOM 2272 N N . ALA A 1 305 ? -12.829 7.120 29.536 1.00 82.75 305 ALA A N 1
ATOM 2273 C CA . ALA A 1 305 ? -13.951 6.204 29.358 1.00 82.75 305 ALA A CA 1
ATOM 2274 C C . ALA A 1 305 ? -15.196 6.865 28.746 1.00 82.75 305 ALA A C 1
ATOM 2276 O O . ALA A 1 305 ? -16.066 6.168 28.223 1.00 82.75 305 ALA A O 1
ATOM 2277 N N . ALA A 1 306 ? -15.302 8.196 28.815 1.00 81.19 306 ALA A N 1
ATOM 2278 C CA . ALA A 1 306 ? -16.516 8.928 28.453 1.00 81.19 306 ALA A CA 1
ATOM 2279 C C . ALA A 1 306 ? -16.912 8.685 26.991 1.00 81.19 306 ALA A C 1
ATOM 2281 O O . ALA A 1 306 ? -18.056 8.340 26.702 1.00 81.19 306 ALA A O 1
ATOM 2282 N N . SER A 1 307 ? -15.935 8.754 26.085 1.00 73.56 307 SER A N 1
ATOM 2283 C CA . SER A 1 307 ? -16.138 8.559 24.648 1.00 73.56 307 SER A CA 1
ATOM 2284 C C . SER A 1 307 ? -16.709 7.177 24.298 1.00 73.56 307 SER A C 1
ATOM 2286 O O . SER A 1 307 ? -17.531 7.055 23.386 1.00 73.56 307 SER A O 1
ATOM 2288 N N . THR A 1 308 ? -16.310 6.141 25.040 1.00 79.88 308 THR A N 1
ATOM 2289 C CA . THR A 1 308 ? -16.777 4.763 24.837 1.00 79.88 308 THR A CA 1
ATOM 2290 C C . THR A 1 308 ? -18.142 4.522 25.484 1.00 79.88 308 THR A C 1
ATOM 2292 O O . THR A 1 308 ? -18.967 3.793 24.939 1.00 79.88 308 THR A O 1
ATOM 2295 N N . LEU A 1 309 ? -18.427 5.164 26.619 1.00 82.88 309 LEU A N 1
ATOM 2296 C CA . LEU A 1 309 ? -19.737 5.087 27.277 1.00 82.88 309 LEU A CA 1
ATOM 2297 C C . LEU A 1 309 ? -20.828 5.814 26.483 1.00 82.88 309 LEU A C 1
ATOM 2299 O O . LEU A 1 309 ? -21.952 5.315 26.379 1.00 82.88 309 LEU A O 1
ATOM 2303 N N . ASP A 1 310 ? -20.499 6.948 25.865 1.00 83.56 310 ASP A N 1
ATOM 2304 C CA . ASP A 1 310 ? -21.394 7.631 24.927 1.00 83.56 310 ASP A CA 1
ATOM 2305 C C . ASP A 1 310 ? -21.752 6.713 23.755 1.00 83.56 310 ASP A C 1
ATOM 2307 O O . ASP A 1 310 ? -22.903 6.663 23.320 1.00 83.56 310 ASP A O 1
ATOM 2311 N N . GLU A 1 311 ? -20.787 5.923 23.287 1.00 82.19 311 GLU A N 1
ATOM 2312 C CA . GLU A 1 311 ? -20.983 4.968 22.202 1.00 82.19 311 GLU A CA 1
ATOM 2313 C C . GLU A 1 311 ? -21.855 3.773 22.616 1.00 82.19 311 GLU A C 1
ATOM 2315 O O . GLU A 1 311 ? -22.774 3.389 21.891 1.00 82.19 311 GLU A O 1
ATOM 2320 N N . ILE A 1 312 ? -21.641 3.235 23.818 1.00 83.12 312 ILE A N 1
ATOM 2321 C CA . ILE A 1 312 ? -22.510 2.230 24.454 1.00 83.12 312 ILE A CA 1
ATOM 2322 C C . ILE A 1 312 ? -23.952 2.749 24.545 1.00 83.12 312 ILE A C 1
ATOM 2324 O O . ILE A 1 312 ? -24.897 2.046 24.176 1.00 83.12 312 ILE A O 1
ATOM 2328 N N . THR A 1 313 ? -24.119 4.002 24.974 1.00 83.81 313 THR A N 1
ATOM 2329 C CA . THR A 1 313 ? -25.423 4.671 25.087 1.00 83.81 313 THR A CA 1
ATOM 2330 C C . THR A 1 313 ? -26.074 4.853 23.720 1.00 83.81 313 THR A C 1
ATOM 2332 O O . THR A 1 313 ? -27.247 4.523 23.540 1.00 83.81 313 THR A O 1
ATOM 2335 N N . ARG A 1 314 ? -25.311 5.328 22.728 1.00 84.44 314 ARG A N 1
ATOM 2336 C CA . ARG A 1 314 ? -25.761 5.515 21.341 1.00 84.44 314 ARG A CA 1
ATOM 2337 C C . ARG A 1 314 ? -26.224 4.200 20.720 1.00 84.44 314 ARG A C 1
ATOM 2339 O O . ARG A 1 314 ? -27.233 4.176 20.015 1.00 84.44 314 ARG A O 1
ATOM 2346 N N . MET A 1 315 ? -25.494 3.116 20.977 1.00 80.06 315 MET A N 1
ATOM 2347 C CA . MET A 1 315 ? -25.853 1.772 20.535 1.00 80.06 315 MET A CA 1
ATOM 2348 C C . MET A 1 315 ? -27.016 1.172 21.323 1.00 80.06 315 MET A C 1
ATOM 2350 O O . MET A 1 315 ? -27.511 0.137 20.901 1.00 80.06 315 MET A O 1
ATOM 2354 N N . GLY A 1 316 ? -27.464 1.778 22.428 1.00 79.69 316 GLY A N 1
ATOM 2355 C CA . GLY A 1 316 ? -28.624 1.330 23.201 1.00 79.69 316 GLY A CA 1
ATOM 2356 C C . GLY A 1 316 ? -28.499 -0.103 23.717 1.00 79.69 316 GLY A C 1
ATOM 2357 O O . GLY A 1 316 ? -29.469 -0.862 23.635 1.00 79.69 316 GLY A O 1
ATOM 2358 N N . VAL A 1 317 ? -27.309 -0.494 24.185 1.00 82.44 317 VAL A N 1
ATOM 2359 C CA . VAL A 1 317 ? -27.039 -1.888 24.554 1.00 82.44 317 VAL A CA 1
ATOM 2360 C C . VAL A 1 317 ? -27.744 -2.307 25.838 1.00 82.44 317 VAL A C 1
ATOM 2362 O O . VAL A 1 317 ? -27.682 -1.633 26.860 1.00 82.44 317 VAL A O 1
ATOM 2365 N N . SER A 1 318 ? -28.410 -3.463 25.811 1.00 81.56 318 SER A N 1
ATOM 2366 C CA . SER A 1 318 ? -29.052 -4.023 27.011 1.00 81.56 318 SER A CA 1
ATOM 2367 C C . SER A 1 318 ? -28.106 -4.868 27.867 1.00 81.56 318 SER A C 1
ATOM 2369 O O . SER A 1 318 ? -28.333 -5.007 29.069 1.00 81.56 318 SER A O 1
ATOM 2371 N N . ARG A 1 319 ? -27.054 -5.435 27.265 1.00 82.75 319 ARG A N 1
ATOM 2372 C CA . ARG A 1 319 ? -26.073 -6.310 27.916 1.00 82.75 319 ARG A CA 1
ATOM 2373 C C . ARG A 1 319 ? -24.651 -5.885 27.565 1.00 82.75 319 ARG A C 1
ATOM 2375 O O . ARG A 1 319 ? -24.339 -5.658 26.399 1.00 82.75 319 ARG A O 1
ATOM 2382 N N . ILE A 1 320 ? -23.780 -5.847 28.560 1.00 86.31 320 ILE A N 1
ATOM 2383 C CA . ILE A 1 320 ? -22.345 -5.624 28.406 1.00 86.31 320 ILE A CA 1
ATOM 2384 C C . ILE A 1 320 ? -21.615 -6.839 28.973 1.00 86.31 320 ILE A C 1
ATOM 2386 O O . ILE A 1 320 ? -21.886 -7.272 30.091 1.00 86.31 320 ILE A O 1
ATOM 2390 N N . VAL A 1 321 ? -20.690 -7.386 28.191 1.00 83.31 321 VAL A N 1
ATOM 2391 C CA . VAL A 1 321 ? -19.751 -8.421 28.626 1.00 83.31 321 VAL A CA 1
ATOM 2392 C C . VAL A 1 321 ? -18.369 -7.788 28.697 1.00 83.31 321 VAL A C 1
ATOM 2394 O O . VAL A 1 321 ? -17.770 -7.495 27.667 1.00 83.31 321 VAL A O 1
ATOM 2397 N N . ILE A 1 322 ? -17.863 -7.552 29.899 1.00 83.62 322 ILE A N 1
ATOM 2398 C CA . ILE A 1 322 ? -16.504 -7.080 30.125 1.00 83.62 322 ILE A CA 1
ATOM 2399 C C . ILE A 1 322 ? -15.561 -8.274 29.996 1.00 83.62 322 ILE A C 1
ATOM 2401 O O . ILE A 1 322 ? -15.701 -9.251 30.723 1.00 83.62 322 ILE A O 1
ATOM 2405 N N . MET A 1 323 ? -14.605 -8.221 29.078 1.00 80.75 323 MET A N 1
ATOM 2406 C CA . MET A 1 323 ? -13.577 -9.245 28.928 1.00 80.75 323 MET A CA 1
ATOM 2407 C C . MET A 1 323 ? -12.234 -8.707 29.430 1.00 80.75 323 MET A C 1
ATOM 2409 O O . MET A 1 323 ? -11.691 -7.762 28.864 1.00 80.75 323 MET A O 1
ATOM 2413 N N . SER A 1 324 ? -11.740 -9.285 30.527 1.00 83.69 324 SER A N 1
ATOM 2414 C CA . SER A 1 324 ? -10.559 -8.825 31.267 1.00 83.69 324 SER A CA 1
ATOM 2415 C C . SER A 1 324 ? -9.959 -9.978 32.071 1.00 83.69 324 SER A C 1
ATOM 2417 O O . SER A 1 324 ? -10.688 -10.698 32.757 1.00 83.69 324 SER A O 1
ATOM 2419 N N . ASP A 1 325 ? -8.633 -10.145 32.040 1.00 82.56 325 ASP A N 1
ATOM 2420 C CA . ASP A 1 325 ? -7.952 -11.061 32.977 1.00 82.56 325 ASP A CA 1
ATOM 2421 C C . ASP A 1 325 ? -7.546 -10.347 34.273 1.00 82.56 325 ASP A C 1
ATOM 2423 O O . ASP A 1 325 ? -7.231 -10.995 35.275 1.00 82.56 325 ASP A O 1
ATOM 2427 N N . ALA A 1 326 ? -7.541 -9.012 34.248 1.00 86.00 326 ALA A N 1
ATOM 2428 C CA . ALA A 1 326 ? -7.300 -8.150 35.395 1.00 86.00 326 ALA A CA 1
ATOM 2429 C C . ALA A 1 326 ? -8.598 -7.836 36.166 1.00 86.00 326 ALA A C 1
ATOM 2431 O O . ALA A 1 326 ? -9.702 -8.192 35.746 1.00 86.00 326 ALA A O 1
ATOM 2432 N N . ASP A 1 327 ? -8.461 -7.140 37.300 1.00 86.12 327 ASP A N 1
ATOM 2433 C CA . ASP A 1 327 ? -9.603 -6.627 38.062 1.00 86.12 327 ASP A CA 1
ATOM 2434 C C . ASP A 1 327 ? -10.420 -5.621 37.230 1.00 86.12 327 ASP A C 1
ATOM 2436 O O . ASP A 1 327 ? -9.969 -4.512 36.919 1.00 86.12 327 ASP A O 1
ATOM 2440 N N . ALA A 1 328 ? -11.643 -6.029 36.891 1.00 86.50 328 ALA A N 1
ATOM 2441 C CA . ALA A 1 328 ? -12.590 -5.277 36.081 1.00 86.50 328 ALA A CA 1
ATOM 2442 C C . ALA A 1 328 ? -13.656 -4.541 36.908 1.00 86.50 328 ALA A C 1
ATOM 2444 O O . ALA A 1 328 ? -14.536 -3.911 36.324 1.00 86.50 328 ALA A O 1
ATOM 2445 N N . THR A 1 329 ? -13.572 -4.554 38.245 1.00 88.94 329 THR A N 1
ATOM 2446 C CA . THR A 1 329 ? -14.592 -3.957 39.134 1.00 88.94 329 THR A CA 1
ATOM 2447 C C . THR A 1 329 ? -14.879 -2.490 38.790 1.00 88.94 329 THR A C 1
ATOM 2449 O O . THR A 1 329 ? -16.015 -2.023 38.847 1.00 88.94 329 THR A O 1
ATOM 2452 N N . TRP A 1 330 ? -13.848 -1.749 38.383 1.00 88.75 330 TRP A N 1
ATOM 2453 C CA . TRP A 1 330 ? -13.984 -0.358 37.954 1.00 88.75 330 TRP A CA 1
ATOM 2454 C C . TRP A 1 330 ? -14.843 -0.202 36.685 1.00 88.75 330 TRP A C 1
ATOM 2456 O O . TRP A 1 330 ? -15.622 0.743 36.606 1.00 88.75 330 TRP A O 1
ATOM 2466 N N . LEU A 1 331 ? -14.740 -1.123 35.717 1.00 86.25 331 LEU A N 1
ATOM 2467 C CA . LEU A 1 331 ? -15.576 -1.132 34.511 1.00 86.25 331 LEU A CA 1
ATOM 2468 C C . LEU A 1 331 ? -16.992 -1.584 34.823 1.00 86.25 331 LEU A C 1
ATOM 2470 O O . LEU A 1 331 ? -17.927 -1.040 34.252 1.00 86.25 331 LEU A O 1
ATOM 2474 N N . GLU A 1 332 ? -17.164 -2.540 35.734 1.00 87.69 332 GLU A N 1
ATOM 2475 C CA . GLU A 1 332 ? -18.491 -2.977 36.171 1.00 87.69 332 GLU A CA 1
ATOM 2476 C C . GLU A 1 332 ? -19.276 -1.812 36.784 1.00 87.69 332 GLU A C 1
ATOM 2478 O O . GLU A 1 332 ? -20.416 -1.551 36.396 1.00 87.69 332 GLU A O 1
ATOM 2483 N N . GLN A 1 333 ? -18.640 -1.061 37.691 1.00 88.25 333 GLN A N 1
ATOM 2484 C CA . GLN A 1 333 ? -19.228 0.134 38.304 1.00 88.25 333 GLN A CA 1
ATOM 2485 C C . GLN A 1 333 ? -19.533 1.218 37.269 1.00 88.25 333 GLN A C 1
ATOM 2487 O O . GLN A 1 333 ? -20.570 1.876 37.348 1.00 88.25 333 GLN A O 1
ATOM 2492 N N . LEU A 1 334 ? -18.641 1.388 36.295 1.00 86.44 334 LEU A N 1
ATOM 2493 C CA . LEU A 1 334 ? -18.772 2.388 35.245 1.00 86.44 334 LEU A CA 1
ATOM 2494 C C . LEU A 1 334 ? -19.871 2.047 34.229 1.00 86.44 334 LEU A C 1
ATOM 2496 O O . LEU A 1 334 ? -20.593 2.937 33.794 1.00 86.44 334 LEU A O 1
ATOM 2500 N N . ALA A 1 335 ? -20.008 0.773 33.857 1.00 85.31 335 ALA A N 1
ATOM 2501 C CA . ALA A 1 335 ? -20.952 0.285 32.855 1.00 85.31 335 ALA A CA 1
ATOM 2502 C C . ALA A 1 335 ? -22.360 0.037 33.418 1.00 85.31 335 ALA A C 1
ATOM 2504 O O . ALA A 1 335 ? -23.334 0.079 32.666 1.00 85.31 335 ALA A O 1
ATOM 2505 N N . GLY A 1 336 ? -22.486 -0.198 34.730 1.00 84.88 336 GLY A N 1
ATOM 2506 C CA . GLY A 1 336 ? -23.754 -0.493 35.407 1.00 84.88 336 GLY A CA 1
ATOM 2507 C C . GLY A 1 336 ? -24.913 0.472 35.101 1.00 84.88 336 GLY A C 1
ATOM 2508 O O . GLY A 1 336 ? -26.029 0.001 34.895 1.00 84.88 336 GLY A O 1
ATOM 2509 N N . PRO A 1 337 ? -24.699 1.799 35.012 1.00 89.00 337 PRO A N 1
ATOM 2510 C CA . PRO A 1 337 ? -25.754 2.744 34.634 1.00 89.00 337 PRO A CA 1
ATOM 2511 C C . PRO A 1 337 ? -26.246 2.627 33.181 1.00 89.00 337 PRO A C 1
ATOM 2513 O O . PRO A 1 337 ? -27.308 3.157 32.861 1.00 89.00 337 PRO A O 1
ATOM 2516 N N . TYR A 1 338 ? -25.485 1.970 32.303 1.00 83.88 338 TYR A N 1
ATOM 2517 C CA . TYR A 1 338 ? -25.681 2.005 30.850 1.00 83.88 338 TYR A CA 1
ATOM 2518 C C . TYR A 1 338 ? -26.256 0.712 30.262 1.00 83.88 338 TYR A C 1
ATOM 2520 O O . TYR A 1 338 ? -26.681 0.714 29.109 1.00 83.88 338 TYR A O 1
ATOM 2528 N N . ALA A 1 339 ? -26.295 -0.380 31.029 1.00 83.81 339 ALA A N 1
ATOM 2529 C CA . ALA A 1 339 ? -26.843 -1.660 30.591 1.00 83.81 339 ALA A CA 1
ATOM 2530 C C . ALA A 1 339 ? -27.618 -2.355 31.712 1.00 83.81 339 ALA A C 1
ATOM 2532 O O . ALA A 1 339 ? -27.344 -2.183 32.895 1.00 83.81 339 ALA A O 1
ATOM 2533 N N . GLN A 1 340 ? -28.586 -3.188 31.332 1.00 82.75 340 GLN A N 1
ATOM 2534 C CA . GLN A 1 340 ? -29.376 -3.968 32.289 1.00 82.75 340 GLN A CA 1
ATOM 2535 C C . GLN A 1 340 ? -28.574 -5.133 32.873 1.00 82.75 340 GLN A C 1
ATOM 2537 O O . GLN A 1 340 ? -28.803 -5.540 34.009 1.00 82.75 340 GLN A O 1
ATOM 2542 N N . ILE A 1 341 ? -27.665 -5.691 32.072 1.00 80.88 341 ILE A N 1
ATOM 2543 C CA . ILE A 1 341 ? -26.821 -6.822 32.440 1.00 80.88 341 ILE A CA 1
ATOM 2544 C C . ILE A 1 341 ? -25.372 -6.425 32.184 1.00 80.88 341 ILE A C 1
ATOM 2546 O O . ILE A 1 341 ? -25.022 -6.090 31.054 1.00 80.88 341 ILE A O 1
ATOM 2550 N N . VAL A 1 342 ? -24.539 -6.507 33.217 1.00 86.38 342 VAL A N 1
ATOM 2551 C CA . VAL A 1 342 ? -23.085 -6.366 33.115 1.00 86.38 342 VAL A CA 1
ATOM 2552 C C . VAL A 1 342 ? -22.459 -7.635 33.679 1.00 86.38 342 VAL A C 1
ATOM 2554 O O . VAL A 1 342 ? -22.730 -8.010 34.817 1.00 86.38 342 VAL A O 1
ATOM 2557 N N . GLU A 1 343 ? -21.671 -8.324 32.862 1.00 86.81 343 GLU A N 1
ATOM 2558 C CA . GLU A 1 343 ? -20.984 -9.566 33.225 1.00 86.81 343 GLU A CA 1
ATOM 2559 C C . GLU A 1 343 ? -19.497 -9.434 32.925 1.00 86.81 343 GLU A C 1
ATOM 2561 O O . GLU A 1 343 ? -19.143 -8.845 31.909 1.00 86.81 343 GLU A O 1
ATOM 2566 N N . THR A 1 344 ? -18.640 -10.040 33.745 1.00 86.00 344 THR A N 1
ATOM 2567 C CA . THR A 1 344 ? -17.195 -10.094 33.494 1.00 86.00 344 THR A CA 1
ATOM 2568 C C . THR A 1 344 ? -16.766 -11.516 33.143 1.00 86.00 344 THR A C 1
ATOM 2570 O O . THR A 1 344 ? -17.106 -12.472 33.840 1.00 86.00 344 THR A O 1
ATOM 2573 N N . THR A 1 345 ? -15.995 -11.659 32.068 1.00 82.25 345 THR A N 1
ATOM 2574 C CA . THR A 1 345 ? -15.355 -12.901 31.625 1.00 82.25 345 THR A CA 1
ATOM 2575 C C . THR A 1 345 ? -13.854 -12.696 31.450 1.00 82.25 345 THR A C 1
ATOM 2577 O O . THR A 1 345 ? -13.391 -11.591 31.184 1.00 82.25 345 THR A O 1
ATOM 2580 N N . ARG A 1 346 ? -13.080 -13.775 31.560 1.00 79.12 346 ARG A N 1
ATOM 2581 C CA . ARG A 1 346 ? -11.666 -13.779 31.166 1.00 79.12 346 ARG A CA 1
ATOM 2582 C C . ARG A 1 346 ? -11.510 -13.941 29.662 1.00 79.12 346 ARG A C 1
ATOM 2584 O O . ARG A 1 346 ? -12.455 -14.376 28.992 1.00 79.12 346 ARG A O 1
ATOM 2591 N N . PHE A 1 347 ? -10.326 -13.608 29.153 1.00 66.81 347 PHE A N 1
ATOM 2592 C CA . PHE A 1 347 ? -9.974 -13.952 27.783 1.00 66.81 347 PHE A CA 1
ATOM 2593 C C . PHE A 1 347 ? -9.990 -15.477 27.623 1.00 66.81 347 PHE A C 1
ATOM 2595 O O . PHE A 1 347 ? -9.616 -16.196 28.554 1.00 66.81 347 PHE A O 1
ATOM 2602 N N . PRO A 1 348 ? -10.443 -15.997 26.471 1.00 60.25 348 PRO A N 1
ATOM 2603 C CA . PRO A 1 348 ? -10.278 -17.411 26.187 1.00 60.25 348 PRO A CA 1
ATOM 2604 C C . PRO A 1 348 ? -8.783 -17.740 26.215 1.00 60.25 348 PRO A C 1
ATOM 2606 O O . PRO A 1 348 ? -7.982 -17.012 25.624 1.00 60.25 348 PRO A O 1
ATOM 2609 N N . ASP A 1 349 ? -8.416 -18.826 26.900 1.00 50.75 349 ASP A N 1
ATOM 2610 C CA . ASP A 1 349 ? -7.047 -19.338 26.859 1.00 50.75 349 ASP A CA 1
ATOM 2611 C C . ASP A 1 349 ? -6.622 -19.494 25.393 1.00 50.75 349 ASP A C 1
ATOM 2613 O O . ASP A 1 349 ? -7.429 -19.919 24.558 1.00 50.75 349 ASP A O 1
ATOM 2617 N N . VAL A 1 350 ? -5.373 -19.137 25.067 1.00 46.00 350 VAL A N 1
ATOM 2618 C CA . VAL A 1 350 ? -4.809 -19.362 23.729 1.00 46.00 350 VAL A CA 1
ATOM 2619 C C . VAL A 1 350 ? -4.840 -20.864 23.488 1.00 46.00 350 VAL A C 1
ATOM 2621 O O . VAL A 1 350 ? -3.995 -21.613 23.975 1.00 46.00 350 VAL A O 1
ATOM 2624 N N . VAL A 1 351 ? -5.871 -21.320 22.787 1.00 38.44 351 VAL A N 1
ATOM 2625 C CA . VAL A 1 351 ? -6.011 -22.722 22.442 1.00 38.44 351 VAL A CA 1
ATOM 2626 C C . VAL A 1 351 ? -4.948 -22.998 21.382 1.00 38.44 351 VAL A C 1
ATOM 2628 O O . VAL A 1 351 ? -5.169 -22.733 20.199 1.00 38.44 351 VAL A O 1
ATOM 2631 N N . GLU A 1 352 ? -3.799 -23.557 21.780 1.00 37.34 352 GLU A N 1
ATOM 2632 C CA . GLU A 1 352 ? -3.054 -24.442 20.882 1.00 37.34 352 GLU A CA 1
ATOM 2633 C C . GLU A 1 352 ? -4.077 -25.457 20.369 1.00 37.34 352 GLU A C 1
ATOM 2635 O O . GLU A 1 352 ? -4.600 -26.258 21.143 1.00 37.34 352 GLU A O 1
ATOM 2640 N N . ARG A 1 353 ? -4.477 -25.298 19.101 1.00 31.89 353 ARG A N 1
ATOM 2641 C CA . ARG A 1 353 ? -5.634 -25.939 18.458 1.00 31.89 353 ARG A CA 1
ATOM 2642 C C . ARG A 1 353 ? -6.100 -27.231 19.141 1.00 31.89 353 ARG A C 1
ATOM 2644 O O . ARG A 1 353 ? -5.537 -28.300 18.925 1.00 31.89 353 ARG A O 1
ATOM 2651 N N . ALA A 1 354 ? -7.231 -27.148 19.829 1.00 26.69 354 ALA A N 1
ATOM 2652 C CA . ALA A 1 354 ? -8.030 -28.299 20.196 1.00 26.69 354 ALA A CA 1
ATOM 2653 C C . ALA A 1 354 ? -9.506 -28.005 19.896 1.00 26.69 354 ALA A C 1
ATOM 2655 O O . ALA A 1 354 ? -10.181 -27.262 20.600 1.00 26.69 354 ALA A O 1
ATOM 2656 N N . SER A 1 355 ? -9.997 -28.679 18.854 1.00 28.66 355 SER A N 1
ATOM 2657 C CA . SER A 1 355 ? -11.334 -29.282 18.858 1.00 28.66 355 SER A CA 1
ATOM 2658 C C . SER A 1 355 ? -12.545 -28.365 18.633 1.00 28.66 355 SER A C 1
ATOM 2660 O O . SER A 1 355 ? -13.408 -28.231 19.496 1.00 28.66 355 SER A O 1
ATOM 2662 N N . LEU A 1 356 ? -12.735 -27.894 17.396 1.00 28.55 356 LEU A N 1
ATOM 2663 C CA . LEU A 1 356 ? -14.096 -27.891 16.846 1.00 28.55 356 LEU A CA 1
ATOM 2664 C C . LEU A 1 356 ? -14.436 -29.346 16.501 1.00 28.55 356 LEU A C 1
ATOM 2666 O O . LEU A 1 356 ? -13.781 -29.957 15.660 1.00 28.55 356 LEU A O 1
ATOM 2670 N N . PHE A 1 357 ? -15.416 -29.912 17.205 1.00 27.12 357 PHE A N 1
ATOM 2671 C CA . PHE A 1 357 ? -15.963 -31.244 16.954 1.00 27.12 357 PHE A CA 1
ATOM 2672 C C . PHE A 1 357 ? -16.363 -31.382 15.472 1.00 27.12 357 PHE A C 1
ATOM 2674 O O . PHE A 1 357 ? -17.419 -30.912 15.054 1.00 27.12 357 PHE A O 1
ATOM 2681 N N . ILE A 1 358 ? -15.528 -32.059 14.686 1.00 31.09 358 ILE A N 1
ATOM 2682 C CA . ILE A 1 358 ? -15.922 -32.731 13.448 1.00 31.09 358 ILE A CA 1
ATOM 2683 C C . ILE A 1 358 ? -15.720 -34.219 13.736 1.00 31.09 358 ILE A C 1
ATOM 2685 O O . ILE A 1 358 ? -14.570 -34.654 13.836 1.00 31.09 358 ILE A O 1
ATOM 2689 N N . PRO A 1 359 ? -16.784 -35.014 13.933 1.00 29.39 359 PRO A N 1
ATOM 2690 C CA . PRO A 1 359 ? -16.615 -36.457 13.946 1.00 29.39 359 PRO A CA 1
ATOM 2691 C C . PRO A 1 359 ? -16.116 -36.874 12.548 1.00 29.39 359 PRO A C 1
ATOM 2693 O O . PRO A 1 359 ? -16.766 -36.547 11.559 1.00 29.39 359 PRO A O 1
ATOM 2696 N N . ASP A 1 360 ? -14.955 -37.542 12.500 1.00 34.75 360 ASP A N 1
ATOM 2697 C CA . ASP A 1 360 ? -14.287 -38.194 11.347 1.00 34.75 360 ASP A CA 1
ATOM 2698 C C . ASP A 1 360 ? -13.164 -37.498 10.537 1.00 34.75 360 ASP A C 1
ATOM 2700 O O . ASP A 1 360 ? -12.770 -38.022 9.496 1.00 34.75 360 ASP A O 1
ATOM 2704 N N . ALA A 1 361 ? -12.514 -36.425 11.000 1.00 34.44 361 ALA A N 1
ATOM 2705 C CA . ALA A 1 361 ? -11.292 -35.940 10.326 1.00 34.44 361 ALA A CA 1
ATOM 2706 C C . ALA A 1 361 ? -9.995 -36.359 11.050 1.00 34.44 361 ALA A C 1
ATOM 2708 O O . ALA A 1 361 ? -9.771 -36.029 12.212 1.00 34.44 361 ALA A O 1
ATOM 2709 N N . THR A 1 362 ? -9.130 -37.090 10.338 1.00 37.66 362 THR A N 1
ATOM 2710 C CA . THR A 1 362 ? -7.765 -37.483 10.733 1.00 37.66 362 THR A CA 1
ATOM 2711 C C . THR A 1 362 ? -6.895 -36.290 11.157 1.00 37.66 362 THR A C 1
ATOM 2713 O O . THR A 1 362 ? -7.064 -35.190 10.642 1.00 37.66 362 THR A O 1
ATOM 2716 N N . GLN A 1 363 ? -5.970 -36.557 12.089 1.00 31.27 363 GLN A N 1
ATOM 2717 C CA . GLN A 1 363 ? -5.201 -35.625 12.933 1.00 31.27 363 GLN A CA 1
ATOM 2718 C C . GLN A 1 363 ? -4.799 -34.256 12.331 1.00 31.27 363 GLN A C 1
ATOM 2720 O O . GLN A 1 363 ? -4.359 -34.192 11.182 1.00 31.27 363 GLN A O 1
ATOM 2725 N N . PRO A 1 364 ? -4.863 -33.168 13.129 1.00 33.34 364 PRO A N 1
ATOM 2726 C CA . PRO A 1 364 ? -4.518 -31.826 12.677 1.00 33.34 364 PRO A CA 1
ATOM 2727 C C . PRO A 1 364 ? -3.002 -31.609 12.571 1.00 33.34 364 PRO A C 1
ATOM 2729 O O . PRO A 1 364 ? -2.227 -31.994 13.443 1.00 33.34 364 PRO A O 1
ATOM 2732 N N . VAL A 1 365 ? -2.612 -30.923 11.498 1.00 34.38 365 VAL A N 1
ATOM 2733 C CA . VAL A 1 365 ? -1.277 -30.356 11.280 1.00 34.38 365 VAL A CA 1
ATOM 2734 C C . VAL A 1 365 ? -1.025 -29.258 12.320 1.00 34.38 365 VAL A C 1
ATOM 2736 O O . VAL A 1 365 ? -1.806 -28.305 12.419 1.00 34.38 365 VAL A O 1
ATOM 2739 N N . THR A 1 366 ? 0.056 -29.389 13.088 1.00 31.80 366 THR A N 1
ATOM 2740 C CA . THR A 1 366 ? 0.611 -28.334 13.945 1.00 31.80 366 THR A CA 1
ATOM 2741 C C . THR A 1 366 ? 1.114 -27.205 13.046 1.00 31.80 366 THR A C 1
ATOM 2743 O O . THR A 1 366 ? 2.039 -27.403 12.263 1.00 31.80 366 THR A O 1
ATOM 2746 N N . VAL A 1 367 ? 0.468 -26.040 13.102 1.00 38.94 367 VAL A N 1
ATOM 2747 C CA . VAL A 1 367 ? 0.924 -24.838 12.391 1.00 38.94 367 VAL A CA 1
ATOM 2748 C C . VAL A 1 367 ? 1.845 -24.092 13.345 1.00 38.94 367 VAL A C 1
ATOM 2750 O O . VAL A 1 367 ? 1.399 -23.627 14.389 1.00 38.94 367 VAL A O 1
ATOM 2753 N N . GLU A 1 368 ? 3.129 -24.037 13.011 1.00 37.47 368 GLU A N 1
ATOM 2754 C CA . GLU A 1 368 ? 4.103 -23.175 13.678 1.00 37.47 368 GLU A CA 1
ATOM 2755 C C . GLU A 1 368 ? 3.664 -21.714 13.473 1.00 37.47 368 GLU A C 1
ATOM 2757 O O . GLU A 1 368 ? 3.378 -21.306 12.345 1.00 37.47 368 GLU A O 1
ATOM 2762 N N . HIS A 1 369 ? 3.511 -20.947 14.556 1.00 39.03 369 HIS A N 1
ATOM 2763 C CA . HIS A 1 369 ? 3.043 -19.564 14.468 1.00 39.03 369 HIS A CA 1
ATOM 2764 C C . HIS A 1 369 ? 4.079 -18.706 13.733 1.00 39.03 369 HIS A C 1
ATOM 2766 O O . HIS A 1 369 ? 5.233 -18.625 14.156 1.00 39.03 369 HIS A O 1
ATOM 2772 N N . ALA A 1 370 ? 3.663 -18.035 12.656 1.00 44.75 370 ALA A N 1
ATOM 2773 C CA . ALA A 1 370 ? 4.451 -16.959 12.073 1.00 44.75 370 ALA A CA 1
ATOM 2774 C C . ALA A 1 370 ? 4.681 -15.858 13.132 1.00 44.75 370 ALA A C 1
ATOM 2776 O O . ALA A 1 370 ? 3.819 -15.662 14.000 1.00 44.75 370 ALA A O 1
ATOM 2777 N N . PRO A 1 371 ? 5.823 -15.142 13.101 1.00 52.25 371 PRO A N 1
ATOM 2778 C CA . PRO A 1 371 ? 6.001 -13.956 13.932 1.00 52.25 371 PRO A CA 1
ATOM 2779 C C . PRO A 1 371 ? 4.808 -13.007 13.735 1.00 52.25 371 PRO A C 1
ATOM 2781 O O . PRO A 1 371 ? 4.289 -12.924 12.620 1.00 52.25 371 PRO A O 1
ATOM 2784 N N . PRO A 1 372 ? 4.347 -12.320 14.796 1.00 59.28 372 PRO A N 1
ATOM 2785 C CA . PRO A 1 372 ? 3.176 -11.463 14.700 1.00 59.28 372 PRO A CA 1
ATOM 2786 C C . PRO A 1 372 ? 3.385 -10.413 13.608 1.00 59.28 372 PRO A C 1
ATOM 2788 O O . PRO A 1 372 ? 4.445 -9.785 13.541 1.00 59.28 372 PRO A O 1
ATOM 2791 N N . ASP A 1 373 ? 2.371 -10.240 12.756 1.00 71.31 373 ASP A N 1
ATOM 2792 C CA . ASP A 1 373 ? 2.381 -9.226 11.705 1.00 71.31 373 ASP A CA 1
ATOM 2793 C C . ASP A 1 373 ? 2.733 -7.850 12.283 1.00 71.31 373 ASP A C 1
ATOM 2795 O O . ASP A 1 373 ? 2.313 -7.487 13.385 1.00 71.31 373 ASP A O 1
ATOM 2799 N N . ARG A 1 374 ? 3.435 -7.029 11.494 1.00 79.38 374 ARG A N 1
ATOM 2800 C CA . ARG A 1 374 ? 3.784 -5.647 11.873 1.00 79.38 374 ARG A CA 1
ATOM 2801 C C . ARG A 1 374 ? 2.560 -4.775 12.203 1.00 79.38 374 ARG A C 1
ATOM 2803 O O . ARG A 1 374 ? 2.689 -3.749 12.867 1.00 79.38 374 ARG A O 1
ATOM 2810 N N . PHE A 1 375 ? 1.387 -5.140 11.697 1.00 83.69 375 PHE A N 1
ATOM 2811 C CA . PHE A 1 375 ? 0.122 -4.452 11.928 1.00 83.69 375 PHE A CA 1
ATOM 2812 C C . PHE A 1 375 ? -1.032 -5.451 11.938 1.00 83.69 375 PHE A C 1
ATOM 2814 O O . PHE A 1 375 ? -0.969 -6.501 11.302 1.00 83.69 375 PHE A O 1
ATOM 2821 N N . VAL A 1 376 ? -2.121 -5.088 12.608 1.00 79.69 376 VAL A N 1
ATOM 2822 C CA . VAL A 1 376 ? -3.354 -5.883 12.609 1.00 79.69 376 VAL A CA 1
ATOM 2823 C C . VAL A 1 376 ? -4.214 -5.471 11.421 1.00 79.69 376 VAL A C 1
ATOM 2825 O O . VAL A 1 376 ? -4.393 -4.280 11.158 1.00 79.69 376 VAL A O 1
ATOM 2828 N N . THR A 1 377 ? -4.786 -6.445 10.716 1.00 85.06 377 THR A N 1
ATOM 2829 C CA . THR A 1 377 ? -5.748 -6.170 9.641 1.00 85.06 377 THR A CA 1
ATOM 2830 C C . THR A 1 377 ? -7.171 -6.392 10.131 1.00 85.06 377 THR A C 1
ATOM 2832 O O . THR A 1 377 ? -7.496 -7.433 10.691 1.00 85.06 377 THR A O 1
ATOM 2835 N N . ILE A 1 378 ? -8.042 -5.420 9.882 1.00 84.38 378 ILE A N 1
ATOM 2836 C CA . ILE A 1 378 ? -9.461 -5.442 10.211 1.00 84.38 378 ILE A CA 1
ATOM 2837 C C . ILE A 1 378 ? -10.263 -5.475 8.915 1.00 84.38 378 ILE A C 1
ATOM 2839 O O . ILE A 1 378 ? -10.160 -4.583 8.073 1.00 84.38 378 ILE A O 1
ATOM 2843 N N . ILE A 1 379 ? -11.099 -6.494 8.761 1.00 83.25 379 ILE A N 1
ATOM 2844 C CA . ILE A 1 379 ? -11.982 -6.664 7.610 1.00 83.25 379 ILE A CA 1
ATOM 2845 C C . ILE A 1 379 ? -13.428 -6.507 8.066 1.00 83.25 379 ILE A C 1
ATOM 2847 O O . ILE A 1 379 ? -13.878 -7.239 8.937 1.00 83.25 379 ILE A O 1
ATOM 2851 N N . ALA A 1 380 ? -14.183 -5.593 7.459 1.00 81.31 380 ALA A N 1
ATOM 2852 C CA . ALA A 1 380 ? -15.578 -5.352 7.821 1.00 81.31 380 ALA A CA 1
ATOM 2853 C C . ALA A 1 380 ? -16.555 -5.526 6.651 1.00 81.31 380 ALA A C 1
ATOM 2855 O O . ALA A 1 380 ? -16.369 -4.979 5.555 1.00 81.31 380 ALA A O 1
ATOM 2856 N N . GLY A 1 381 ? -17.648 -6.240 6.921 1.00 77.44 381 GLY A N 1
ATOM 2857 C CA . GLY A 1 381 ? -18.811 -6.383 6.045 1.00 77.44 381 GLY A CA 1
ATOM 2858 C C . GLY A 1 381 ? -19.399 -7.792 6.072 1.00 77.44 381 GLY A C 1
ATOM 2859 O O . GLY A 1 381 ? -19.109 -8.580 6.971 1.00 77.44 381 GLY A O 1
ATOM 2860 N N . ALA A 1 382 ? -20.219 -8.132 5.074 1.00 77.19 382 ALA A N 1
ATOM 2861 C CA . ALA A 1 382 ? -20.895 -9.424 5.052 1.00 77.19 382 ALA A CA 1
ATOM 2862 C C . ALA A 1 382 ? -19.933 -10.529 4.590 1.00 77.19 382 ALA A C 1
ATOM 2864 O O . ALA A 1 382 ? -19.685 -10.691 3.389 1.00 77.19 382 ALA A O 1
ATOM 2865 N N . ILE A 1 383 ? -19.424 -11.331 5.529 1.00 71.25 383 ILE A N 1
ATOM 2866 C CA . ILE A 1 383 ? -18.429 -12.386 5.248 1.00 71.25 383 ILE A CA 1
ATOM 2867 C C . ILE A 1 383 ? -18.941 -13.380 4.200 1.00 71.25 383 ILE A C 1
ATOM 2869 O O . ILE A 1 383 ? -18.211 -13.754 3.282 1.00 71.25 383 ILE A O 1
ATOM 2873 N N . ASP A 1 384 ? -20.226 -13.735 4.248 1.00 73.38 384 ASP A N 1
ATOM 2874 C CA . ASP A 1 384 ? -20.843 -14.606 3.244 1.00 73.38 384 ASP A CA 1
ATOM 2875 C C . ASP A 1 384 ? -20.725 -14.048 1.821 1.00 73.38 384 ASP A C 1
ATOM 2877 O O . ASP A 1 384 ? -20.607 -14.805 0.859 1.00 73.38 384 ASP A O 1
ATOM 2881 N N . ARG A 1 385 ? -20.751 -12.722 1.646 1.00 75.81 385 ARG A N 1
ATOM 2882 C CA . ARG A 1 385 ? -20.574 -12.099 0.328 1.00 75.81 385 ARG A CA 1
ATOM 2883 C C . ARG A 1 385 ? -19.120 -12.085 -0.107 1.00 75.81 385 ARG A C 1
ATOM 2885 O O . ARG A 1 385 ? -18.872 -12.315 -1.292 1.00 75.81 385 ARG A O 1
ATOM 2892 N N . ILE A 1 386 ? -18.186 -11.866 0.821 1.00 73.31 386 ILE A N 1
ATOM 2893 C CA . ILE A 1 386 ? -16.745 -12.030 0.569 1.00 73.31 386 ILE A CA 1
ATOM 2894 C C . ILE A 1 386 ? -16.503 -13.448 0.043 1.00 73.31 386 ILE A C 1
ATOM 2896 O O . ILE A 1 386 ? -15.944 -13.616 -1.042 1.00 73.31 386 ILE A O 1
ATOM 2900 N N . ARG A 1 387 ? -17.061 -14.450 0.732 1.00 72.38 387 ARG A N 1
ATOM 2901 C CA . ARG A 1 387 ? -16.966 -15.866 0.360 1.00 72.38 387 ARG A CA 1
ATOM 2902 C C . ARG A 1 387 ? -17.735 -16.243 -0.914 1.00 72.38 387 ARG A C 1
ATOM 2904 O O . ARG A 1 387 ? -17.387 -17.194 -1.596 1.00 72.38 387 ARG A O 1
ATOM 2911 N N . ARG A 1 388 ? -18.785 -15.521 -1.306 1.00 70.06 388 ARG A N 1
ATOM 2912 C CA . ARG A 1 388 ? -19.487 -15.797 -2.581 1.00 70.06 388 ARG A CA 1
ATOM 2913 C C . ARG A 1 388 ? -18.762 -15.240 -3.806 1.00 70.06 388 ARG A C 1
ATOM 2915 O O . ARG A 1 388 ? -19.054 -15.656 -4.929 1.00 70.06 388 ARG A O 1
ATOM 2922 N N . ARG A 1 389 ? -17.843 -14.285 -3.638 1.00 65.25 389 ARG A N 1
ATOM 2923 C CA . ARG A 1 389 ? -17.003 -13.788 -4.740 1.00 65.25 389 ARG A CA 1
ATOM 2924 C C . ARG A 1 389 ? -15.901 -14.815 -5.033 1.00 65.25 389 ARG A C 1
ATOM 2926 O O . ARG A 1 389 ? -15.498 -15.555 -4.150 1.00 65.25 389 ARG A O 1
ATOM 2933 N N . LYS A 1 390 ? -15.396 -14.866 -6.275 1.00 53.44 390 LYS A N 1
ATOM 2934 C CA . LYS A 1 390 ? -14.415 -15.862 -6.787 1.00 53.44 390 LYS A CA 1
ATOM 2935 C C . LYS A 1 390 ? -13.029 -15.882 -6.083 1.00 53.44 390 LYS A C 1
ATOM 2937 O O . LYS A 1 390 ? -12.074 -16.369 -6.672 1.00 53.44 390 LYS A O 1
ATOM 2942 N N . ASN A 1 391 ? -12.904 -15.349 -4.868 1.00 63.06 391 ASN A N 1
ATOM 2943 C CA . ASN A 1 391 ? -11.651 -15.082 -4.159 1.00 63.06 391 ASN A CA 1
ATOM 2944 C C . ASN A 1 391 ? -11.626 -15.675 -2.730 1.00 63.06 391 ASN A C 1
ATOM 2946 O O . ASN A 1 391 ? -10.885 -15.171 -1.894 1.00 63.06 391 ASN A O 1
ATOM 2950 N N . VAL A 1 392 ? -12.435 -16.710 -2.447 1.00 65.50 392 VAL A N 1
ATOM 2951 C CA . VAL A 1 392 ? -12.507 -17.395 -1.133 1.00 65.50 392 VAL A CA 1
ATOM 2952 C C . VAL A 1 392 ? -11.132 -17.823 -0.649 1.00 65.50 392 VAL A C 1
ATOM 2954 O O . VAL A 1 392 ? -10.742 -17.480 0.454 1.00 65.50 392 VAL A O 1
ATOM 2957 N N . THR A 1 393 ? -10.387 -18.508 -1.518 1.00 76.69 393 THR A N 1
ATOM 2958 C CA . THR A 1 393 ? -9.084 -19.090 -1.195 1.00 76.69 393 THR A CA 1
ATOM 2959 C C . THR A 1 393 ? -8.100 -18.035 -0.701 1.00 76.69 393 THR A C 1
ATOM 2961 O O . THR A 1 393 ? -7.577 -18.179 0.389 1.00 76.69 393 THR A O 1
ATOM 2964 N N . ALA A 1 394 ? -7.957 -16.916 -1.419 1.00 81.00 394 ALA A N 1
ATOM 2965 C CA . ALA A 1 394 ? -7.049 -15.843 -1.013 1.00 81.00 394 ALA A CA 1
ATOM 2966 C C . ALA A 1 394 ? -7.467 -15.164 0.304 1.00 81.00 394 ALA A C 1
ATOM 2968 O O . ALA A 1 394 ? -6.613 -14.684 1.036 1.00 81.00 394 ALA A O 1
ATOM 2969 N N . TYR A 1 395 ? -8.770 -15.086 0.595 1.00 82.75 395 TYR A N 1
ATOM 2970 C CA . TYR A 1 395 ? -9.252 -14.551 1.870 1.00 82.75 395 TYR A CA 1
ATOM 2971 C C . TYR A 1 395 ? -8.990 -15.524 3.022 1.00 82.75 395 TYR A C 1
ATOM 2973 O O . TYR A 1 395 ? -8.437 -15.112 4.035 1.00 82.75 395 TYR A O 1
ATOM 2981 N N . ASP A 1 396 ? -9.365 -16.795 2.868 1.00 78.62 396 ASP A N 1
ATOM 2982 C CA . ASP A 1 396 ? -9.214 -17.796 3.926 1.00 78.62 396 ASP A CA 1
ATOM 2983 C C . ASP A 1 396 ? -7.727 -18.097 4.204 1.00 78.62 396 ASP A C 1
ATOM 2985 O O . ASP A 1 396 ? -7.354 -18.217 5.366 1.00 78.62 396 ASP A O 1
ATOM 2989 N N . GLU A 1 397 ? -6.872 -18.153 3.172 1.00 79.50 397 GLU A N 1
ATOM 2990 C CA . GLU A 1 397 ? -5.408 -18.258 3.319 1.00 79.50 397 GLU A CA 1
ATOM 2991 C C . GLU A 1 397 ? -4.853 -17.052 4.082 1.00 79.50 397 GLU A C 1
ATOM 2993 O O . GLU A 1 397 ? -4.163 -17.218 5.083 1.00 79.50 397 GLU A O 1
ATOM 2998 N N . TYR A 1 398 ? -5.237 -15.836 3.682 1.00 82.56 398 TYR A N 1
ATOM 2999 C CA . TYR A 1 398 ? -4.782 -14.623 4.355 1.00 82.56 398 TYR A CA 1
ATOM 3000 C C . TYR A 1 398 ? -5.206 -14.582 5.831 1.00 82.56 398 TYR A C 1
ATOM 3002 O O . TYR A 1 398 ? -4.395 -14.281 6.693 1.00 82.56 398 TYR A O 1
ATOM 3010 N N . VAL A 1 399 ? -6.457 -14.921 6.154 1.00 76.25 399 VAL A N 1
ATOM 3011 C CA . VAL A 1 399 ? -6.930 -14.976 7.552 1.00 76.25 399 VAL A CA 1
ATOM 3012 C C . VAL A 1 399 ? -6.237 -16.081 8.354 1.00 76.25 399 VAL A C 1
ATOM 3014 O O . VAL A 1 399 ? -6.064 -15.939 9.560 1.00 76.25 399 VAL A O 1
ATOM 3017 N N . ALA A 1 400 ? -5.862 -17.191 7.714 1.00 73.44 400 ALA A N 1
ATOM 3018 C CA . ALA A 1 400 ? -5.159 -18.281 8.383 1.00 73.44 400 ALA A CA 1
ATOM 3019 C C . ALA A 1 400 ? -3.703 -17.926 8.720 1.00 73.44 400 ALA A C 1
ATOM 3021 O O . ALA A 1 400 ? -3.178 -18.429 9.713 1.00 73.44 400 ALA A O 1
ATOM 3022 N N . GLU A 1 401 ? -3.068 -17.093 7.895 1.00 75.12 401 GLU A N 1
ATOM 3023 C CA . GLU A 1 401 ? -1.655 -16.722 8.019 1.00 75.12 401 GLU A CA 1
ATOM 3024 C C . GLU A 1 401 ? -1.438 -15.421 8.800 1.00 75.12 401 GLU A C 1
ATOM 3026 O O . GLU A 1 401 ? -0.393 -15.258 9.426 1.00 75.12 401 GLU A O 1
ATOM 3031 N N . HIS A 1 402 ? -2.425 -14.523 8.798 1.00 73.88 402 HIS A N 1
ATOM 3032 C CA . HIS A 1 402 ? -2.305 -13.179 9.352 1.00 73.88 402 HIS A CA 1
ATOM 3033 C C . HIS A 1 402 ? -3.237 -12.954 10.545 1.00 73.88 402 HIS A C 1
ATOM 3035 O O . HIS A 1 402 ? -4.305 -13.558 10.667 1.00 73.88 402 HIS A O 1
ATOM 3041 N N . LEU A 1 403 ? -2.859 -12.035 11.432 1.00 68.19 403 LEU A N 1
ATOM 3042 C CA . LEU A 1 403 ? -3.630 -11.672 12.626 1.00 68.19 403 LEU A CA 1
ATOM 3043 C C . LEU A 1 403 ? -4.841 -10.801 12.249 1.00 68.19 403 LEU A C 1
ATOM 3045 O O . LEU A 1 403 ? -4.881 -9.598 12.513 1.00 68.19 403 LEU A O 1
ATOM 3049 N N . VAL A 1 404 ? -5.828 -11.407 11.583 1.00 73.19 404 VAL A N 1
ATOM 3050 C CA . VAL A 1 404 ? -6.982 -10.707 11.008 1.00 73.19 404 VAL A CA 1
ATOM 3051 C C . VAL A 1 404 ? -8.175 -10.697 11.960 1.00 73.19 404 VAL A C 1
ATOM 3053 O O . VAL A 1 404 ? -8.703 -11.741 12.338 1.00 73.19 404 VAL A O 1
ATOM 3056 N N . LEU A 1 405 ? -8.688 -9.504 12.259 1.00 74.00 405 LEU A N 1
ATOM 3057 C CA . LEU A 1 405 ? -9.994 -9.318 12.886 1.00 74.00 405 LEU A CA 1
ATOM 3058 C C . LEU A 1 405 ? -11.056 -9.163 11.796 1.00 74.00 405 LEU A C 1
ATOM 3060 O O . LEU A 1 405 ? -10.984 -8.236 10.991 1.00 74.00 405 LEU A O 1
ATOM 3064 N N . THR A 1 406 ? -12.079 -10.019 11.777 1.00 72.25 406 THR A N 1
ATOM 3065 C CA . THR A 1 406 ? -13.202 -9.832 10.848 1.00 72.25 406 THR A CA 1
ATOM 3066 C C . THR A 1 406 ? -14.482 -9.457 11.590 1.00 72.25 406 THR A C 1
ATOM 3068 O O . THR A 1 406 ? -14.987 -10.196 12.437 1.00 72.25 406 THR A O 1
ATOM 3071 N N . LEU A 1 407 ? -15.023 -8.296 11.229 1.00 71.38 407 LEU A N 1
ATOM 3072 C CA . LEU A 1 407 ? -16.282 -7.752 11.714 1.00 71.38 407 LEU A CA 1
ATOM 3073 C C . LEU A 1 407 ? -17.395 -8.154 10.750 1.00 71.38 407 LEU A C 1
ATOM 3075 O O . LEU A 1 407 ? -17.481 -7.647 9.626 1.00 71.38 407 LEU A O 1
ATOM 3079 N N . ASN A 1 408 ? -18.254 -9.069 11.192 1.00 68.50 408 ASN A N 1
ATOM 3080 C CA . ASN A 1 408 ? -19.385 -9.509 10.391 1.00 68.50 408 ASN A CA 1
ATOM 3081 C C . ASN A 1 408 ? -20.584 -8.609 10.669 1.00 68.50 408 ASN A C 1
ATOM 3083 O O . ASN A 1 408 ? -21.306 -8.806 11.643 1.00 68.50 408 ASN A O 1
ATOM 3087 N N . SER A 1 409 ? -20.803 -7.623 9.808 1.00 64.88 409 SER A N 1
ATOM 3088 C CA . SER A 1 409 ? -21.959 -6.739 9.903 1.00 64.88 409 SER A CA 1
ATOM 3089 C C . SER A 1 409 ? -22.857 -6.900 8.676 1.00 64.88 409 SER A C 1
ATOM 3091 O O . SER A 1 409 ? -22.408 -7.120 7.551 1.00 64.88 409 SER A O 1
ATOM 3093 N N . GLY A 1 410 ? -24.174 -6.785 8.884 1.00 57.19 410 GLY A N 1
ATOM 3094 C CA . GLY A 1 410 ? -25.147 -6.739 7.784 1.00 57.19 410 GLY A CA 1
ATOM 3095 C C . GLY A 1 410 ? -25.069 -5.443 6.964 1.00 57.19 410 GLY A C 1
ATOM 3096 O O . GLY A 1 410 ? -25.687 -5.338 5.900 1.00 57.19 410 GLY A O 1
ATOM 3097 N N . ARG A 1 411 ? -24.312 -4.450 7.451 1.00 62.41 411 ARG A N 1
ATOM 3098 C CA . ARG A 1 411 ? -24.008 -3.195 6.762 1.00 62.41 411 ARG A CA 1
ATOM 3099 C C . ARG A 1 411 ? -22.684 -3.314 6.012 1.00 62.41 411 ARG A C 1
ATOM 3101 O O . ARG A 1 411 ? -21.789 -4.060 6.379 1.00 62.41 411 ARG A O 1
ATOM 3108 N N . TRP A 1 412 ? -22.559 -2.562 4.926 1.00 65.94 412 TRP A N 1
ATOM 3109 C CA . TRP A 1 412 ? -21.274 -2.419 4.251 1.00 65.94 412 TRP A CA 1
ATOM 3110 C C . TRP A 1 412 ? -20.382 -1.552 5.140 1.00 65.94 412 TRP A C 1
ATOM 3112 O O . TRP A 1 412 ? -20.811 -0.458 5.504 1.00 65.94 412 TRP A O 1
ATOM 3122 N N . GLY A 1 413 ? -19.172 -2.014 5.467 1.00 70.94 413 GLY A N 1
ATOM 3123 C CA . GLY A 1 413 ? -18.194 -1.183 6.172 1.00 70.94 413 GLY A CA 1
ATOM 3124 C C . GLY A 1 413 ? -18.003 0.166 5.469 1.00 70.94 413 GLY A C 1
ATOM 3125 O O . GLY A 1 413 ? -18.016 0.238 4.232 1.00 70.94 413 GLY A O 1
ATOM 3126 N N . LEU A 1 414 ? -17.875 1.243 6.247 1.00 77.12 414 LEU A N 1
ATOM 3127 C CA . LEU A 1 414 ? -17.746 2.593 5.704 1.00 77.12 414 LEU A CA 1
ATOM 3128 C C . LEU A 1 414 ? -16.401 2.772 4.991 1.00 77.12 414 LEU A C 1
ATOM 3130 O O . LEU A 1 414 ? -15.343 2.427 5.493 1.00 77.12 414 LEU A O 1
ATOM 3134 N N . GLU A 1 415 ? -16.430 3.371 3.805 1.00 74.31 415 GLU A N 1
ATOM 3135 C CA . GLU A 1 415 ? -15.251 3.559 2.947 1.00 74.31 415 GLU A CA 1
ATOM 3136 C C . GLU A 1 415 ? -14.378 4.785 3.324 1.00 74.31 415 GLU A C 1
ATOM 3138 O O . GLU A 1 415 ? -13.630 5.270 2.453 1.00 74.31 415 GLU A O 1
ATOM 3143 N N . ARG A 1 416 ? -14.580 5.363 4.526 1.00 80.94 416 ARG A N 1
ATOM 3144 C CA . ARG A 1 416 ? -13.991 6.634 5.019 1.00 80.94 416 ARG A CA 1
ATOM 3145 C C . ARG A 1 416 ? -13.984 6.748 6.559 1.00 80.94 416 ARG A C 1
ATOM 3147 O O . ARG A 1 416 ? -14.559 7.695 7.087 1.00 80.94 416 ARG A O 1
ATOM 3154 N N . ILE A 1 417 ? -13.382 5.802 7.265 1.00 82.75 417 ILE A N 1
ATOM 3155 C CA . ILE A 1 417 ? -13.276 5.804 8.737 1.00 82.75 417 ILE A CA 1
ATOM 3156 C C . ILE A 1 417 ? -11.847 5.986 9.255 1.00 82.75 417 ILE A C 1
ATOM 3158 O O . ILE A 1 417 ? -11.642 6.073 10.458 1.00 82.75 417 ILE A O 1
ATOM 3162 N N . GLY A 1 418 ? -10.867 6.081 8.360 1.00 85.38 418 GLY A N 1
ATOM 3163 C CA . GLY A 1 418 ? -9.486 6.355 8.730 1.00 85.38 418 GLY A CA 1
ATOM 3164 C C . GLY A 1 418 ? -8.705 7.120 7.667 1.00 85.38 418 GLY A C 1
ATOM 3165 O O . GLY A 1 418 ? -9.256 7.668 6.701 1.00 85.38 418 GLY A O 1
ATOM 3166 N N . SER A 1 419 ? -7.387 7.125 7.835 1.00 87.94 419 SER A N 1
ATOM 3167 C CA . SER A 1 419 ? -6.453 7.747 6.903 1.00 87.94 419 SER A CA 1
ATOM 3168 C C . SER A 1 419 ? -6.255 6.862 5.680 1.00 87.94 419 SER A C 1
ATOM 3170 O O . SER A 1 419 ? -5.841 5.711 5.770 1.00 87.94 419 SER A O 1
ATOM 3172 N N . ARG A 1 420 ? -6.571 7.384 4.492 1.00 89.56 420 ARG A N 1
ATOM 3173 C CA . ARG A 1 420 ? -6.498 6.600 3.252 1.00 89.56 420 ARG A CA 1
ATOM 3174 C C . ARG A 1 420 ? -5.054 6.288 2.867 1.00 89.56 420 ARG A C 1
ATOM 3176 O O . ARG A 1 420 ? -4.195 7.163 2.901 1.00 89.56 420 ARG A O 1
ATOM 3183 N N . SER A 1 421 ? -4.822 5.079 2.358 1.00 88.50 421 SER A N 1
ATOM 3184 C CA . SER A 1 421 ? -3.510 4.643 1.856 1.00 88.50 421 SER A CA 1
ATOM 3185 C C . SER A 1 421 ? -2.956 5.490 0.706 1.00 88.50 421 SER A C 1
ATOM 3187 O O . SER A 1 421 ? -1.758 5.494 0.450 1.00 88.50 421 SER A O 1
ATOM 3189 N N . TRP A 1 422 ? -3.825 6.216 -0.002 1.00 87.19 422 TRP A N 1
ATOM 3190 C CA . TRP A 1 422 ? -3.431 7.134 -1.067 1.00 87.19 422 TRP A CA 1
ATOM 3191 C C . TRP A 1 422 ? -3.273 8.582 -0.612 1.00 87.19 422 TRP A C 1
ATOM 3193 O O . TRP A 1 422 ? -3.136 9.460 -1.462 1.00 87.19 422 TRP A O 1
ATOM 3203 N N . SER A 1 423 ? -3.408 8.876 0.681 1.00 88.44 423 SER A N 1
ATOM 3204 C CA . SER A 1 423 ? -3.089 10.204 1.199 1.00 88.44 423 SER A CA 1
ATOM 3205 C C . SER A 1 423 ? -1.599 10.493 0.992 1.00 88.44 423 SER A C 1
ATOM 3207 O O . SER A 1 423 ? -0.810 9.592 0.721 1.00 88.44 423 SER A O 1
ATOM 3209 N N . LYS A 1 424 ? -1.218 11.762 1.089 1.00 86.56 424 LYS A N 1
ATOM 3210 C CA . LYS A 1 424 ? 0.182 12.192 1.130 1.00 86.56 424 LYS A CA 1
ATOM 3211 C C . LYS A 1 424 ? 0.396 13.063 2.359 1.00 86.56 424 LYS A C 1
ATOM 3213 O O . LYS A 1 424 ? -0.606 13.595 2.857 1.00 86.56 424 LYS A O 1
ATOM 3218 N N . PRO A 1 425 ? 1.652 13.273 2.777 1.00 88.12 425 PRO A N 1
ATOM 3219 C CA . PRO A 1 425 ? 1.955 14.340 3.711 1.00 88.12 425 PRO A CA 1
ATOM 3220 C C . PRO A 1 425 ? 1.393 15.675 3.204 1.00 88.12 425 PRO A C 1
ATOM 3222 O O . PRO A 1 425 ? 1.170 15.874 1.998 1.00 88.12 425 PRO A O 1
ATOM 3225 N N . LEU A 1 426 ? 1.087 16.565 4.146 1.00 82.50 426 LEU A N 1
ATOM 3226 C CA . LEU A 1 426 ? 0.471 17.856 3.853 1.00 82.50 426 LEU A CA 1
ATOM 3227 C C . LEU A 1 426 ? 1.319 18.654 2.855 1.00 82.50 426 LEU A C 1
ATOM 3229 O O . LEU A 1 426 ? 2.517 18.445 2.711 1.00 82.50 426 LEU A O 1
ATOM 3233 N N . ARG A 1 427 ? 0.690 19.569 2.110 1.00 78.62 427 ARG A N 1
ATOM 3234 C CA . ARG A 1 427 ? 1.401 20.344 1.077 1.00 78.62 427 ARG A CA 1
ATOM 3235 C C . ARG A 1 427 ? 2.557 21.168 1.657 1.00 78.62 427 ARG A C 1
ATOM 3237 O O . ARG A 1 427 ? 3.580 21.291 0.990 1.00 78.62 427 ARG A O 1
ATOM 3244 N N . ASP A 1 428 ? 2.356 21.678 2.867 1.00 80.75 428 ASP A N 1
ATOM 3245 C CA . ASP A 1 428 ? 3.301 22.517 3.605 1.00 80.75 428 ASP A CA 1
ATOM 3246 C C . ASP A 1 428 ? 4.054 21.704 4.675 1.00 80.75 428 ASP A C 1
ATOM 3248 O O . ASP A 1 428 ? 4.579 22.263 5.630 1.00 80.75 428 ASP A O 1
ATOM 3252 N N . ALA A 1 429 ? 4.060 20.373 4.535 1.00 87.00 429 ALA A N 1
ATOM 3253 C CA . ALA A 1 429 ? 4.857 19.476 5.359 1.00 87.00 429 ALA A CA 1
ATOM 3254 C C . ALA A 1 429 ? 6.355 19.802 5.251 1.00 87.00 429 ALA A C 1
ATOM 3256 O O . ALA A 1 429 ? 6.835 20.141 4.164 1.00 87.00 429 ALA A O 1
ATOM 3257 N N . GLU A 1 430 ? 7.082 19.622 6.358 1.00 88.56 430 GLU A N 1
ATOM 3258 C CA . GLU A 1 430 ? 8.548 19.581 6.357 1.00 88.56 430 GLU A CA 1
ATOM 3259 C C . GLU A 1 430 ? 9.054 18.518 5.381 1.00 88.56 430 GLU A C 1
ATOM 3261 O O . GLU A 1 430 ? 8.459 17.445 5.229 1.00 88.56 430 GLU A O 1
ATOM 3266 N N . ARG A 1 431 ? 10.129 18.849 4.671 1.00 89.75 431 ARG A N 1
ATOM 3267 C CA . ARG A 1 431 ? 10.649 18.052 3.548 1.00 89.75 431 ARG A CA 1
ATOM 3268 C C . ARG A 1 431 ? 11.926 17.302 3.902 1.00 89.75 431 ARG A C 1
ATOM 3270 O O . ARG A 1 431 ? 12.239 16.312 3.257 1.00 89.75 431 ARG A O 1
ATOM 3277 N N . ASP A 1 432 ? 12.603 17.756 4.939 1.00 89.00 432 ASP A N 1
ATOM 3278 C CA . ASP A 1 432 ? 13.823 17.235 5.546 1.00 89.00 432 ASP A CA 1
ATOM 3279 C C . ASP A 1 432 ? 13.555 16.184 6.638 1.00 89.00 432 ASP A C 1
ATOM 3281 O O . ASP A 1 432 ? 14.466 15.785 7.356 1.00 89.00 432 ASP A O 1
ATOM 3285 N N . VAL A 1 433 ? 12.314 15.697 6.734 1.00 93.06 433 VAL A N 1
ATOM 3286 C CA . VAL A 1 433 ? 11.890 14.669 7.693 1.00 93.06 433 VAL A CA 1
ATOM 3287 C C . VAL A 1 433 ? 11.305 13.446 6.988 1.00 93.06 433 VAL A C 1
ATOM 3289 O O . VAL A 1 433 ? 10.844 13.496 5.840 1.00 93.06 433 VAL A O 1
ATOM 3292 N N . LEU A 1 434 ? 11.289 12.327 7.705 1.00 95.38 434 LEU A N 1
ATOM 3293 C CA . LEU A 1 434 ? 10.708 11.068 7.262 1.00 95.38 434 LEU A CA 1
ATOM 3294 C C . LEU A 1 434 ? 9.230 11.018 7.632 1.00 95.38 434 LEU A C 1
ATOM 3296 O O . LEU A 1 434 ? 8.854 11.232 8.781 1.00 95.38 434 LEU A O 1
ATOM 3300 N N . TRP A 1 435 ? 8.380 10.691 6.664 1.00 95.19 435 TRP A N 1
ATOM 3301 C CA . TRP A 1 435 ? 6.939 10.611 6.863 1.00 95.19 435 TRP A CA 1
ATOM 3302 C C . TRP A 1 435 ? 6.450 9.167 6.862 1.00 95.19 435 TRP A C 1
ATOM 3304 O O . TRP A 1 435 ? 6.637 8.416 5.902 1.00 95.19 435 TRP A O 1
ATOM 3314 N N . TRP A 1 436 ? 5.729 8.801 7.914 1.00 92.81 436 TRP A N 1
ATOM 3315 C CA . TRP A 1 436 ? 5.167 7.470 8.108 1.00 92.81 436 TRP A CA 1
ATOM 3316 C C . TRP A 1 436 ? 3.650 7.524 8.037 1.00 92.81 436 TRP A C 1
ATOM 3318 O O . TRP A 1 436 ? 3.026 8.382 8.656 1.00 92.81 436 TRP A O 1
ATOM 3328 N N . ASN A 1 437 ? 3.051 6.593 7.299 1.00 89.69 437 ASN A N 1
ATOM 3329 C CA . ASN A 1 437 ? 1.603 6.428 7.286 1.00 89.69 437 ASN A CA 1
ATOM 3330 C C . ASN A 1 437 ? 1.209 5.451 8.397 1.00 89.69 437 ASN A C 1
ATOM 3332 O O . ASN A 1 437 ? 1.444 4.249 8.267 1.00 89.69 437 ASN A O 1
ATOM 3336 N N . THR A 1 438 ? 0.658 5.983 9.478 1.00 88.69 438 THR A N 1
ATOM 3337 C CA . THR A 1 438 ? 0.291 5.268 10.699 1.00 88.69 438 THR A CA 1
ATOM 3338 C C . THR A 1 438 ? -1.220 5.292 10.903 1.00 88.69 438 THR A C 1
ATOM 3340 O O . THR A 1 438 ? -1.973 5.922 10.153 1.00 88.69 438 THR A O 1
ATOM 3343 N N . GLY A 1 439 ? -1.664 4.626 11.971 1.00 84.62 439 GLY A N 1
ATOM 3344 C CA . GLY A 1 439 ? -3.041 4.697 12.444 1.00 84.62 439 GLY A CA 1
ATOM 3345 C C . GLY A 1 439 ? -3.580 6.116 12.630 1.00 84.62 439 GLY A C 1
ATOM 3346 O O . GLY A 1 439 ? -4.713 6.412 12.248 1.00 84.62 439 GLY A O 1
ATOM 3347 N N . ASP A 1 440 ? -2.733 7.014 13.126 1.00 85.81 440 ASP A N 1
ATOM 3348 C CA . ASP A 1 440 ? -3.091 8.400 13.443 1.00 85.81 440 ASP A CA 1
ATOM 3349 C C . ASP A 1 440 ? -2.867 9.358 12.257 1.00 85.81 440 ASP A C 1
ATOM 3351 O O . ASP A 1 440 ? -2.936 10.579 12.395 1.00 85.81 440 ASP A O 1
ATOM 3355 N N . GLY A 1 441 ? -2.631 8.811 11.059 1.00 88.12 441 GLY A N 1
ATOM 3356 C CA . GLY A 1 441 ? -2.383 9.568 9.837 1.00 88.12 441 GLY A CA 1
ATOM 3357 C C . GLY A 1 441 ? -0.908 9.636 9.472 1.00 88.12 441 GLY A C 1
ATOM 3358 O O . GLY A 1 441 ? -0.217 8.625 9.473 1.00 88.12 441 GLY A O 1
ATOM 3359 N N . TRP A 1 442 ? -0.438 10.811 9.059 1.00 91.44 442 TRP A N 1
ATOM 3360 C CA . TRP A 1 442 ? 0.959 10.999 8.666 1.00 91.44 442 TRP A CA 1
ATOM 3361 C C . TRP A 1 442 ? 1.755 11.563 9.837 1.00 91.44 442 TRP A C 1
ATOM 3363 O O . TRP A 1 442 ? 1.470 12.671 10.287 1.00 91.44 442 TRP A O 1
ATOM 3373 N N . VAL A 1 443 ? 2.747 10.807 10.303 1.00 92.75 443 VAL A N 1
ATOM 3374 C CA . VAL A 1 443 ? 3.638 11.190 11.407 1.00 92.75 443 VAL A CA 1
ATOM 3375 C C . VAL A 1 443 ? 5.026 11.475 10.842 1.00 92.75 443 VAL A C 1
ATOM 3377 O O . VAL A 1 443 ? 5.552 10.658 10.087 1.00 92.75 443 VAL A O 1
ATOM 3380 N N . ALA A 1 444 ? 5.590 12.632 11.187 1.00 94.25 444 ALA A N 1
ATOM 3381 C CA . ALA A 1 444 ? 6.944 13.030 10.815 1.00 94.25 444 ALA A CA 1
ATOM 3382 C C . ALA A 1 444 ? 7.947 12.624 11.898 1.00 94.25 444 ALA A C 1
ATOM 3384 O O . ALA A 1 444 ? 7.666 12.804 13.084 1.00 94.25 444 ALA A O 1
ATOM 3385 N N . THR A 1 445 ? 9.106 12.110 11.490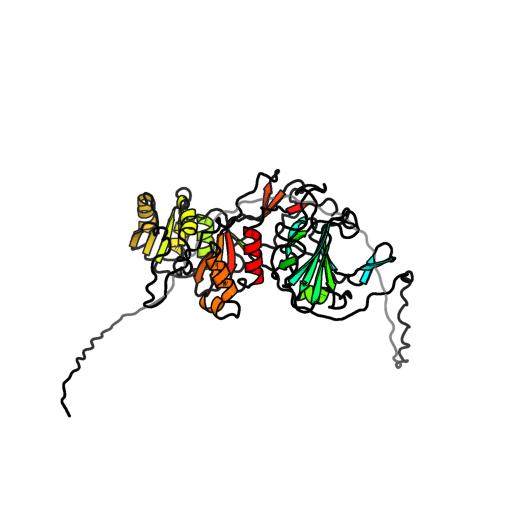 1.00 94.31 445 THR A N 1
ATOM 3386 C CA . THR A 1 445 ? 10.232 11.802 12.381 1.00 94.31 445 THR A CA 1
ATOM 3387 C C . THR A 1 445 ? 11.554 12.224 11.750 1.00 94.31 445 THR A C 1
ATOM 3389 O O . THR A 1 445 ? 11.682 12.283 10.527 1.00 94.31 445 THR A O 1
ATOM 3392 N N . GLU A 1 446 ? 12.545 12.522 12.586 1.00 90.44 446 GLU A N 1
ATOM 3393 C CA . GLU A 1 446 ? 13.864 12.990 12.136 1.00 90.44 446 GLU A CA 1
ATOM 3394 C C . GLU A 1 446 ? 14.815 11.829 11.809 1.00 90.44 446 GLU A C 1
ATOM 3396 O O . GLU A 1 446 ? 15.718 11.978 10.990 1.00 90.44 446 GLU A O 1
ATOM 3401 N N . SER A 1 447 ? 14.607 10.656 12.420 1.00 87.38 447 SER A N 1
ATOM 3402 C CA . SER A 1 447 ? 15.446 9.472 12.223 1.00 87.38 447 SER A CA 1
ATOM 3403 C C . SER A 1 447 ? 14.676 8.294 11.633 1.00 87.38 447 SER A C 1
ATOM 3405 O O . SER A 1 447 ? 13.490 8.088 11.909 1.00 87.38 447 SER A O 1
ATOM 3407 N N . PHE A 1 448 ? 15.386 7.476 10.849 1.00 85.56 448 PHE A N 1
ATOM 3408 C CA . PHE A 1 448 ? 14.894 6.189 10.353 1.00 85.56 448 PHE A CA 1
ATOM 3409 C C . PHE A 1 448 ? 14.703 5.168 11.486 1.00 85.56 448 PHE A C 1
ATOM 3411 O O . PHE A 1 448 ? 13.912 4.240 11.339 1.00 85.56 448 PHE A O 1
ATOM 3418 N N . ASP A 1 449 ? 15.385 5.360 12.619 1.00 87.06 449 ASP A N 1
ATOM 3419 C CA . ASP A 1 449 ? 15.241 4.515 13.810 1.00 87.06 449 ASP A CA 1
ATOM 3420 C C . ASP A 1 449 ? 13.973 4.844 14.617 1.00 87.06 449 ASP A C 1
ATOM 3422 O O . ASP A 1 449 ? 13.474 3.997 15.362 1.00 87.06 449 ASP A O 1
ATOM 3426 N N . ASP A 1 450 ? 13.397 6.033 14.422 1.00 90.12 450 ASP A N 1
ATOM 3427 C CA . ASP A 1 450 ? 12.186 6.492 15.108 1.00 90.12 450 ASP A CA 1
ATOM 3428 C C . ASP A 1 450 ? 10.921 5.981 14.405 1.00 90.12 450 ASP A C 1
ATOM 3430 O O . ASP A 1 450 ? 10.010 6.739 14.085 1.00 90.12 450 ASP A O 1
ATOM 3434 N N . VAL A 1 451 ? 10.851 4.683 14.112 1.00 90.25 451 VAL A N 1
ATOM 3435 C CA . VAL A 1 451 ? 9.706 4.111 13.396 1.00 90.25 451 VAL A CA 1
ATOM 3436 C C . VAL A 1 451 ? 8.461 4.128 14.294 1.00 90.25 451 VAL A C 1
ATOM 3438 O O . VAL A 1 451 ? 8.426 3.413 15.302 1.00 90.25 451 VAL A O 1
ATOM 3441 N N . PRO A 1 452 ? 7.391 4.862 13.937 1.00 89.81 452 PRO A N 1
ATOM 3442 C CA . PRO A 1 452 ? 6.168 4.849 14.719 1.00 89.81 452 PRO A CA 1
ATOM 3443 C C . PRO A 1 452 ? 5.411 3.519 14.550 1.00 89.81 452 PRO A C 1
ATOM 3445 O O . PRO A 1 452 ? 5.562 2.823 13.537 1.00 89.81 452 PRO A O 1
ATOM 3448 N N . PRO A 1 453 ? 4.536 3.157 15.505 1.00 84.81 453 PRO A N 1
ATOM 3449 C CA . PRO A 1 453 ? 3.701 1.968 15.380 1.00 84.81 453 PRO A CA 1
ATOM 3450 C C . PRO A 1 453 ? 2.851 1.993 14.099 1.00 84.81 453 PRO A C 1
ATOM 3452 O O . PRO A 1 453 ? 2.246 3.007 13.750 1.00 84.81 453 PRO A O 1
ATOM 3455 N N . SER A 1 454 ? 2.778 0.855 13.397 1.00 76.19 454 SER A N 1
ATOM 3456 C CA . SER A 1 454 ? 2.052 0.755 12.118 1.00 76.19 454 SER A CA 1
ATOM 3457 C C . SER A 1 454 ? 0.525 0.800 12.277 1.00 76.19 454 SER A C 1
ATOM 3459 O O . SER A 1 454 ? -0.165 1.235 11.363 1.00 76.19 454 SER A O 1
ATOM 3461 N N . GLY A 1 455 ? -0.013 0.395 13.431 1.00 81.56 455 GLY A N 1
ATOM 3462 C CA . GLY A 1 455 ? -1.444 0.493 13.732 1.00 81.56 455 GLY A CA 1
ATOM 3463 C C . GLY A 1 455 ? -2.318 -0.595 13.127 1.00 81.56 455 GLY A C 1
ATOM 3464 O O . GLY A 1 455 ? -1.918 -1.758 13.050 1.00 81.56 455 GLY A O 1
ATOM 3465 N N . PHE A 1 456 ? -3.535 -0.210 12.732 1.00 85.31 456 PHE A N 1
ATOM 3466 C CA . PHE A 1 456 ? -4.575 -1.118 12.249 1.00 85.31 456 PHE A CA 1
ATOM 3467 C C . PHE A 1 456 ? -4.954 -0.794 10.803 1.00 85.31 456 PHE A C 1
ATOM 3469 O O . PHE A 1 456 ? -5.433 0.304 10.507 1.00 85.31 456 PHE A O 1
ATOM 3476 N N . ALA A 1 457 ? -4.785 -1.755 9.897 1.00 90.06 457 ALA A N 1
ATOM 3477 C CA . ALA A 1 457 ? -5.220 -1.631 8.511 1.00 90.06 457 ALA A CA 1
ATOM 3478 C C . ALA A 1 457 ? -6.689 -2.050 8.381 1.00 90.06 457 ALA A C 1
ATOM 3480 O O . ALA A 1 457 ? -7.049 -3.169 8.717 1.00 90.06 457 ALA A O 1
ATOM 3481 N N . TYR A 1 458 ? -7.544 -1.189 7.844 1.00 90.31 458 TYR A N 1
ATOM 3482 C CA . TYR A 1 458 ? -8.971 -1.427 7.664 1.00 90.31 458 TYR A CA 1
ATOM 3483 C C . TYR A 1 458 ? -9.354 -1.637 6.198 1.00 90.31 458 TYR A C 1
ATOM 3485 O O . TYR A 1 458 ? -9.050 -0.831 5.305 1.00 90.31 458 TYR A O 1
ATOM 3493 N N . LEU A 1 459 ? -10.097 -2.716 5.961 1.00 89.44 459 LEU A N 1
ATOM 3494 C CA . LEU A 1 459 ? -10.649 -3.105 4.674 1.00 89.44 459 LEU A CA 1
ATOM 3495 C C . LEU A 1 459 ? -12.161 -3.290 4.758 1.00 89.44 459 LEU A C 1
ATOM 3497 O O . LEU A 1 459 ? -12.689 -3.986 5.620 1.00 89.44 459 LEU A O 1
ATOM 3501 N N . THR A 1 460 ? -12.866 -2.743 3.773 1.00 87.69 460 THR A N 1
ATOM 3502 C CA . THR A 1 460 ? -14.289 -3.030 3.570 1.00 87.69 460 THR A CA 1
ATOM 3503 C C . THR A 1 460 ? -14.473 -4.263 2.690 1.00 87.69 460 THR A C 1
ATOM 3505 O O . THR A 1 460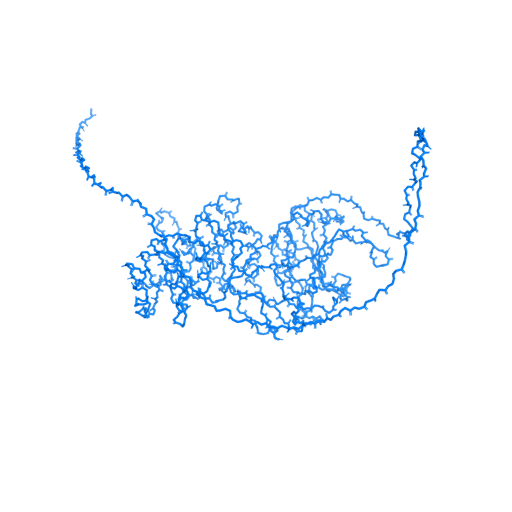 ? -13.615 -4.564 1.857 1.00 87.69 460 THR A O 1
ATOM 3508 N N . GLU A 1 461 ? -15.641 -4.908 2.762 1.00 83.75 461 GLU A N 1
ATOM 3509 C CA . GLU A 1 461 ? -16.052 -6.027 1.888 1.00 83.75 461 GLU A CA 1
ATOM 3510 C C . GLU A 1 461 ? -15.689 -5.819 0.403 1.00 83.75 461 GLU A C 1
ATOM 3512 O O . GLU A 1 461 ? -15.293 -6.754 -0.292 1.00 83.75 461 GLU A O 1
ATOM 3517 N N . LYS A 1 462 ? -15.806 -4.590 -0.120 1.00 84.00 462 LYS A N 1
ATOM 3518 C CA . LYS A 1 462 ? -15.497 -4.293 -1.531 1.00 84.00 462 LYS A CA 1
ATOM 3519 C C . LYS A 1 462 ? -13.998 -4.253 -1.837 1.00 84.00 462 LYS A C 1
ATOM 3521 O O . LYS A 1 462 ? -13.622 -4.455 -2.992 1.00 84.00 462 LYS A O 1
ATOM 3526 N N . ARG A 1 463 ? -13.171 -3.927 -0.842 1.00 88.81 463 ARG A N 1
ATOM 3527 C CA . ARG A 1 463 ? -11.717 -3.755 -0.962 1.00 88.81 463 ARG A CA 1
ATOM 3528 C C . ARG A 1 463 ? -10.948 -5.028 -0.607 1.00 88.81 463 ARG A C 1
ATOM 3530 O O . ARG A 1 463 ? -9.794 -5.138 -0.998 1.00 88.81 463 ARG A O 1
ATOM 3537 N N . VAL A 1 464 ? -11.601 -6.015 0.010 1.00 88.25 464 VAL A N 1
ATOM 3538 C CA . VAL A 1 464 ? -11.063 -7.375 0.168 1.00 88.25 464 VAL A CA 1
ATOM 3539 C C . VAL A 1 464 ? -11.013 -8.067 -1.194 1.00 88.25 464 VAL A C 1
ATOM 3541 O O . VAL A 1 464 ? -12.008 -8.558 -1.730 1.00 88.25 464 VAL A O 1
ATOM 3544 N N . ASN A 1 465 ? -9.835 -8.063 -1.799 1.00 88.56 465 ASN A N 1
ATOM 3545 C CA . ASN A 1 465 ? -9.553 -8.709 -3.072 1.00 88.56 465 ASN A CA 1
ATOM 3546 C C . ASN A 1 465 ? -8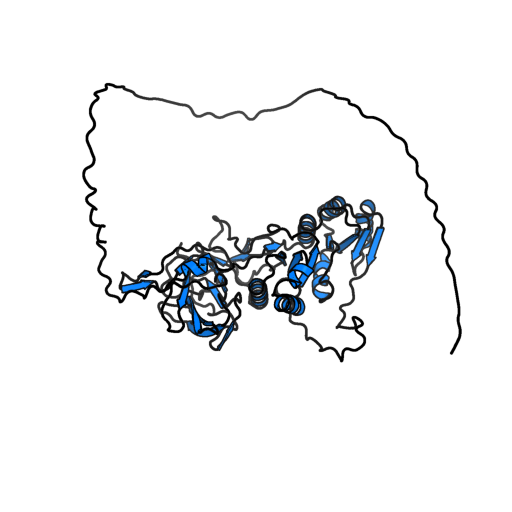.110 -9.259 -3.049 1.00 88.56 465 ASN A C 1
ATOM 3548 O O . ASN A 1 465 ? -7.321 -8.808 -2.217 1.00 88.56 465 ASN A O 1
ATOM 3552 N N . PRO A 1 466 ? -7.744 -10.185 -3.957 1.00 90.56 466 PRO A N 1
ATOM 3553 C CA . PRO A 1 466 ? -6.455 -10.866 -3.899 1.00 90.56 466 PRO A CA 1
ATOM 3554 C C . PRO A 1 466 ? -5.265 -9.909 -3.874 1.00 90.56 466 PRO A C 1
ATOM 3556 O O . PRO A 1 466 ? -4.427 -10.031 -2.999 1.00 90.56 466 PRO A O 1
ATOM 3559 N N . TRP A 1 467 ? -5.222 -8.897 -4.745 1.00 92.12 467 TRP A N 1
ATOM 3560 C CA . TRP A 1 467 ? -4.067 -7.994 -4.822 1.00 92.12 467 TRP A CA 1
ATOM 3561 C C . TRP A 1 467 ? -3.943 -7.049 -3.622 1.00 92.12 467 TRP A C 1
ATOM 3563 O O . TRP A 1 467 ? -2.835 -6.659 -3.269 1.00 92.12 467 TRP A O 1
ATOM 3573 N N . THR A 1 468 ? -5.051 -6.672 -2.978 1.00 94.50 468 THR A N 1
ATOM 3574 C CA . THR A 1 468 ? -5.013 -5.910 -1.723 1.00 94.50 468 THR A CA 1
ATOM 3575 C C . THR A 1 468 ? -4.517 -6.772 -0.563 1.00 94.50 468 THR A C 1
ATOM 3577 O O . THR A 1 468 ? -3.689 -6.300 0.208 1.00 94.50 468 THR A O 1
ATOM 3580 N N . LEU A 1 469 ? -4.958 -8.031 -0.471 1.00 93.12 469 LEU A N 1
ATOM 3581 C CA . LEU A 1 469 ? -4.472 -8.966 0.550 1.00 93.12 469 LEU A CA 1
ATOM 3582 C C . LEU A 1 469 ? -2.993 -9.314 0.331 1.00 93.12 469 LEU A C 1
ATOM 3584 O O . LEU A 1 469 ? -2.205 -9.225 1.263 1.00 93.12 469 LEU A O 1
ATOM 3588 N N . THR A 1 470 ? -2.582 -9.587 -0.912 1.00 95.25 470 THR A N 1
ATOM 3589 C CA . THR A 1 470 ? -1.172 -9.800 -1.281 1.00 95.25 470 THR A CA 1
ATOM 3590 C C . THR A 1 470 ? -0.302 -8.596 -0.926 1.00 95.25 470 THR A C 1
ATOM 3592 O O . THR A 1 470 ? 0.803 -8.766 -0.415 1.00 95.25 470 THR A O 1
ATOM 3595 N N . TYR A 1 471 ? -0.791 -7.376 -1.169 1.00 96.75 471 TYR A N 1
ATOM 3596 C CA . TYR A 1 47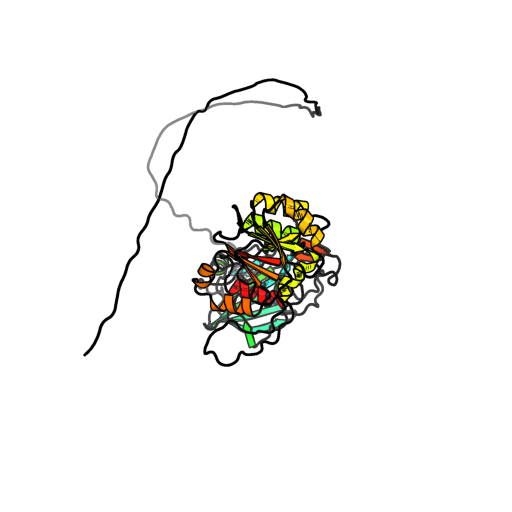1 ? -0.076 -6.168 -0.771 1.00 96.75 471 TYR A CA 1
ATOM 3597 C C . TYR A 1 471 ? 0.132 -6.111 0.743 1.00 96.75 471 TYR A C 1
ATOM 3599 O O . TYR A 1 471 ? 1.273 -5.961 1.175 1.00 96.75 471 TYR A O 1
ATOM 3607 N N . LEU A 1 472 ? -0.932 -6.268 1.541 1.00 94.19 472 LEU A N 1
ATOM 3608 C CA . LEU A 1 472 ? -0.839 -6.213 3.003 1.00 94.19 472 LEU A CA 1
ATOM 3609 C C . LEU A 1 472 ? 0.042 -7.337 3.563 1.00 94.19 472 LEU A C 1
ATOM 3611 O O . LEU A 1 472 ? 0.863 -7.070 4.435 1.00 94.19 472 LEU A O 1
ATOM 3615 N N . ALA A 1 473 ? -0.048 -8.548 3.009 1.00 92.44 473 ALA A N 1
ATOM 3616 C CA . ALA A 1 473 ? 0.845 -9.652 3.353 1.00 92.44 473 ALA A CA 1
ATOM 3617 C C . ALA A 1 473 ? 2.311 -9.261 3.108 1.00 92.44 473 ALA A C 1
ATOM 3619 O O . ALA A 1 473 ? 3.125 -9.293 4.025 1.00 92.44 473 ALA A O 1
ATOM 3620 N N . SER A 1 474 ? 2.644 -8.773 1.906 1.00 94.94 474 SER A N 1
ATOM 3621 C CA . SER A 1 474 ? 4.017 -8.339 1.610 1.00 94.94 474 SER A CA 1
ATOM 3622 C C . SER A 1 474 ? 4.471 -7.157 2.474 1.00 94.94 474 SER A C 1
ATOM 3624 O O . SER A 1 474 ? 5.622 -7.108 2.894 1.00 94.94 474 SER A O 1
ATOM 3626 N N . LEU A 1 475 ? 3.568 -6.229 2.799 1.00 93.38 475 LEU A N 1
ATOM 3627 C CA . LEU A 1 475 ? 3.860 -5.083 3.656 1.00 93.38 475 LEU A CA 1
ATOM 3628 C C . LEU A 1 475 ? 4.176 -5.508 5.097 1.00 93.38 475 LEU A C 1
ATOM 3630 O O . LEU A 1 475 ? 5.015 -4.873 5.729 1.00 93.38 475 LEU A O 1
ATOM 3634 N N . SER A 1 476 ? 3.518 -6.556 5.604 1.00 89.06 476 SER A N 1
ATOM 3635 C CA . SER A 1 476 ? 3.728 -7.079 6.963 1.00 89.06 476 SER A CA 1
ATOM 3636 C C . SER A 1 476 ? 5.104 -7.726 7.155 1.00 89.06 476 SER A C 1
ATOM 3638 O O . SER A 1 476 ? 5.641 -7.694 8.258 1.00 89.06 476 SER A O 1
ATOM 3640 N N . MET A 1 477 ? 5.689 -8.253 6.073 1.00 87.75 477 MET A N 1
ATOM 3641 C CA . MET A 1 477 ? 6.969 -8.972 6.082 1.00 87.75 477 MET A CA 1
ATOM 3642 C C . MET A 1 477 ? 8.176 -8.077 5.778 1.00 87.75 477 MET A C 1
ATOM 3644 O O . MET A 1 477 ? 9.317 -8.470 6.015 1.00 87.75 477 MET A O 1
ATOM 3648 N N . LEU A 1 478 ? 7.946 -6.892 5.208 1.00 89.62 478 LEU A N 1
ATOM 3649 C CA . LEU A 1 478 ? 9.008 -5.970 4.821 1.00 89.62 478 LEU A CA 1
ATOM 3650 C C . LEU A 1 478 ? 9.390 -5.029 5.971 1.00 89.62 478 LEU A C 1
ATOM 3652 O O . LEU A 1 478 ? 8.525 -4.647 6.774 1.00 89.62 478 LEU A O 1
ATOM 3656 N N . PRO A 1 479 ? 10.664 -4.587 6.024 1.00 87.56 479 PRO A N 1
ATOM 3657 C CA . PRO A 1 479 ? 11.054 -3.538 6.949 1.00 87.56 479 PRO A CA 1
ATOM 3658 C C . PRO A 1 479 ? 10.180 -2.295 6.721 1.00 87.56 479 PRO A C 1
ATOM 3660 O O . PRO A 1 479 ? 9.751 -2.029 5.591 1.00 87.56 479 PRO A O 1
ATOM 3663 N N . PRO A 1 480 ? 9.872 -1.544 7.786 1.00 88.12 480 PRO A N 1
ATOM 3664 C CA . PRO A 1 480 ? 9.142 -0.293 7.658 1.00 88.12 480 PRO A CA 1
ATOM 3665 C C . PRO A 1 480 ? 9.926 0.662 6.745 1.00 88.12 480 PRO A C 1
ATOM 3667 O O . PRO A 1 480 ? 11.152 0.744 6.808 1.00 88.12 480 PRO A O 1
ATOM 3670 N N . THR A 1 481 ? 9.219 1.351 5.850 1.00 90.56 481 THR A N 1
ATOM 3671 C CA . THR A 1 481 ? 9.816 2.314 4.915 1.00 90.56 481 THR A CA 1
ATOM 3672 C C . THR A 1 481 ? 9.011 3.609 4.963 1.00 90.56 481 THR A C 1
ATOM 3674 O O . THR A 1 481 ? 7.795 3.551 4.742 1.00 90.56 481 THR A O 1
ATOM 3677 N N . PRO A 1 482 ? 9.644 4.756 5.254 1.00 94.75 482 PRO A N 1
ATOM 3678 C CA . PRO A 1 482 ? 8.981 6.046 5.217 1.00 94.75 482 PRO A CA 1
ATOM 3679 C C . PRO A 1 482 ? 8.848 6.531 3.771 1.00 94.75 482 PRO A C 1
ATOM 3681 O O . PRO A 1 482 ? 9.449 5.985 2.843 1.00 94.75 482 PRO A O 1
ATOM 3684 N N . VAL A 1 483 ? 8.092 7.607 3.588 1.00 95.06 483 VAL A N 1
ATOM 3685 C CA . VAL A 1 483 ? 8.202 8.461 2.404 1.00 95.06 483 VAL A CA 1
ATOM 3686 C C . VAL A 1 483 ? 8.966 9.723 2.777 1.00 95.06 483 VAL A C 1
ATOM 3688 O O . VAL A 1 483 ? 8.857 10.209 3.899 1.00 95.06 483 VAL A O 1
ATOM 3691 N N . TRP A 1 484 ? 9.730 10.268 1.842 1.00 94.94 484 TRP A N 1
ATOM 3692 C CA . TRP A 1 484 ? 10.476 11.511 2.041 1.00 94.94 484 TRP A CA 1
ATOM 3693 C C . TRP A 1 484 ? 10.457 12.343 0.766 1.00 94.94 484 TRP A C 1
ATOM 3695 O O . TRP A 1 484 ? 10.076 11.857 -0.307 1.00 94.94 484 TRP A O 1
ATOM 3705 N N . TRP A 1 485 ? 10.799 13.618 0.902 1.00 93.12 485 TRP A N 1
ATOM 3706 C CA . TRP A 1 485 ? 10.859 14.526 -0.230 1.00 93.12 485 TRP A CA 1
ATOM 3707 C C . TRP A 1 485 ? 12.137 14.282 -1.039 1.00 93.12 485 TRP A C 1
ATOM 3709 O O . TRP A 1 485 ? 13.218 14.183 -0.473 1.00 93.12 485 TRP A O 1
ATOM 3719 N N . GLY A 1 486 ? 12.008 14.175 -2.361 1.00 87.12 486 GLY A N 1
ATOM 3720 C CA . GLY A 1 486 ? 13.136 14.135 -3.288 1.00 87.12 486 GLY A CA 1
ATOM 3721 C C . GLY A 1 486 ? 13.492 15.533 -3.787 1.00 87.12 486 GLY A C 1
ATOM 3722 O O . GLY A 1 486 ? 12.607 16.299 -4.193 1.00 87.12 486 GLY A O 1
ATOM 3723 N N . ASP A 1 487 ? 14.783 15.849 -3.796 1.00 67.62 487 ASP A N 1
ATOM 3724 C CA . ASP A 1 487 ? 15.328 17.134 -4.231 1.00 67.62 487 ASP A CA 1
ATOM 3725 C C . ASP A 1 487 ? 15.275 17.277 -5.763 1.00 67.62 487 ASP A C 1
ATOM 3727 O O . ASP A 1 487 ? 16.252 17.131 -6.485 1.00 67.62 487 ASP A O 1
ATOM 3731 N N . GLY A 1 488 ? 14.088 17.566 -6.300 1.00 55.78 488 GLY A N 1
ATOM 3732 C CA . GLY A 1 488 ? 13.904 17.728 -7.749 1.00 55.78 488 GLY A CA 1
ATOM 3733 C C . GLY A 1 488 ? 12.528 18.232 -8.185 1.00 55.78 488 GLY A C 1
ATOM 3734 O O . GLY A 1 488 ? 12.167 18.091 -9.357 1.00 55.78 488 GLY A O 1
ATOM 3735 N N . ALA A 1 489 ? 11.737 18.773 -7.252 1.00 47.38 489 ALA A N 1
ATOM 3736 C CA . ALA A 1 489 ? 10.326 19.122 -7.441 1.00 47.38 489 ALA A CA 1
ATOM 3737 C C . ALA A 1 489 ? 10.011 20.616 -7.324 1.00 47.38 489 ALA A C 1
ATOM 3739 O O . ALA A 1 489 ? 10.525 21.273 -6.389 1.00 47.38 489 ALA A O 1
#

Radius of gyration: 32.52 Å; Cα contacts (8 Å, |Δi|>4): 941; chains: 1; bounding box: 82×118×91 Å

InterPro domains:
  IPR011055 Duplicated hybrid motif [G3DSA:2.70.70.10] (84-239)
  IPR011055 Duplicated hybrid motif [SSF51261] (70-236)
  IPR016047 M23ase, beta-sheet core domain [PF01551] (120-234)
  IPR050570 Bacterial cell wall metabolism enzyme [PTHR21666] (78-240)

Sequence (489 aa):
MGKTMYLTRVLISVAVALSLMMATPSSALAGEDSGAPTATDTEAPDGSTESVTPPEAPDQETPNDPTPETVAPKPTPKGPIPTFTPVRRIKAKRKLVFPIVGVTKYYAGFGDCRDSCTREHFGVDILTYGWKGLPVVAAQDGVVTKVTYDNGKAGCAIRIRGRDRWETRYVHLNNDIPGTDETGYPCPAPGIEVGSTVAAGQIIGWVGDSGNAEHTVPNLHFELRTPGGYPVDPYASLRASNKIVYEWLPLDPAVMSRTLAEANWASSESMAVVIPSTEAAKLSMAGSNMSVSSTPILFVDRADAASTLDEITRMGVSRIVIMSDADATWLEQLAGPYAQIVETTRFPDVVERASLFIPDATQPVTVEHAPPDRFVTIIAGAIDRIRRRKNVTAYDEYVAEHLVLTLNSGRWGLERIGSRSWSKPLRDAERDVLWWNTGDGWVATESFDDVPPSGFAYLTEKRVNPWTLTYLASLSMLPPTPVWWGDGA

Foldseek 3Di:
DDDDDDDDDDDDDDDDDDDDDDDDDDDDDDDDDDDDDDDDDDDDDDDDDDDDDDDDDDDDDDDDDDDDDPPDPDDDDPDPDQPDDFFDADDDADAWEQFWFAAWDWDQQFQPADPSNPDGQLFIKIFRQQKWFTFTWGGAWFFWADFDDDQAQQHTKTWGADPQRKIKIWGQFDQDDALDLHGDRDPAFPPHDGGDTHHGQFGTGIWHQGHNRSQAGTTIGMFIADSVRGTYYCVNNNVNYHYQKWFFAAQQQQRRLLLQLVQFQQEQDQEAEEEASVCPVVLLLLPLPLQEDLHRYHYAYPVDRPSVLVSLQRNQYQEYEYEDPDDCVVVCVVCVVRYVYYHYDYRPDNPQDDDPDDPDDPDDDRDDADDAFLEEEEEEEAVVLLCVPPAVPLVVVLSNNHSYHYHHGPDWGDSDSHAMSHDDPDPPDDQSWFWAQANNGTDTDNDPVPDDRRHYIYHTSVSPDNSNSSNSVNVRPGDGTTMHGRNND

Organism: NCBI:txid652676

pLDDT: mean 74.7, std 24.2, range [22.7, 98.88]

Nearest PDB structures (foldseek):
  7qrl-assembly2_B  TM=8.333E-01  e=1.917E-08  Caulobacter vibrioides
  6smk-assembly1_A  TM=8.257E-01  e=1.116E-07  Enterococcus faecalis V583